Protein AF-A0A1F5B2Z4-F1 (afdb_monomer_lite)

Sequence (598 aa):
MKRGFLVRARKAISFLASFFTVRGLEESRAKKAAVLFIIPLLVFLFYLSFMKGVQASFGGDYARFMHFVRVRLENFDQVFWNVDPPLLFDNSDFEKGTLENWTPEGEAFLYQPVREENLKANERPFFINAQGLCFVGTYDKYGGVSQGDGPEGRLLSVPFIIEQGRIGFLLGGGRTDLEHGLGRQAATLEVEGRVVREDTGRNLERMNLRVWDVRPWVGREARIALIDGPSERPFFRHLNADWFHYYRENEIRMSLPAEEGGYDGQFYYFLAHDPFLTRVKDDPRRALLYLDHPAYRAGRIGFPLLVRLVSLGDADRFPAVMVWLVVLSHFAGAFFFLRIILFYKKSPLWAFLYVLVPGFHLSLFFGLPESLCLAFLLGGLSFYLRRRFLPAALLLAASILVREMGLVAVAAAAGYELFRRKDLKATLWVGSSVLPYALWKAFLTARLYGLYGLETFFHRGDVLTLPFAGFAELFRKVSAGTYQADLVPTAIFYPFLLVLAVIFAWILVVRTRNVLTLGLALYALAAVSLNYAKMWVHMDNGIRASYEVFLFLVLAFVSQEKPARPWLKFGLLGFYAAVLVFSVFVLYTGLFFRGVFF

Structure (mmCIF, N/CA/C/O backbone):
data_AF-A0A1F5B2Z4-F1
#
_entry.id   AF-A0A1F5B2Z4-F1
#
loop_
_atom_site.group_PDB
_atom_site.id
_atom_site.type_symbol
_atom_site.label_atom_id
_atom_site.label_alt_id
_atom_site.label_comp_id
_atom_site.label_asym_id
_atom_site.label_entity_id
_atom_site.label_seq_id
_atom_site.pdbx_PDB_ins_code
_atom_site.Cartn_x
_atom_site.Cartn_y
_atom_site.Cartn_z
_atom_site.occupancy
_atom_site.B_iso_or_equiv
_atom_site.auth_seq_id
_atom_site.auth_comp_id
_atom_site.auth_asym_id
_atom_site.auth_atom_id
_atom_site.pdbx_PDB_model_num
ATOM 1 N N . MET A 1 1 ? -49.374 27.709 11.252 1.00 54.38 1 MET A N 1
ATOM 2 C CA . MET A 1 1 ? -48.326 26.961 10.509 1.00 54.38 1 MET A CA 1
ATOM 3 C C . MET A 1 1 ? -46.993 26.792 11.262 1.00 54.38 1 MET A C 1
ATOM 5 O O . MET A 1 1 ? -46.568 25.654 11.416 1.00 54.38 1 MET A O 1
ATOM 9 N N . LYS A 1 2 ? -46.354 27.846 11.808 1.00 53.50 2 LYS A N 1
ATOM 10 C CA . LYS A 1 2 ? -45.025 27.753 12.475 1.00 53.50 2 LYS A CA 1
ATOM 11 C C . LYS A 1 2 ? -44.939 26.792 13.687 1.00 53.50 2 LYS A C 1
ATOM 13 O O . LYS A 1 2 ? -43.947 26.083 13.827 1.00 53.50 2 LYS A O 1
ATOM 18 N N . ARG A 1 3 ? -45.986 26.687 14.523 1.00 53.28 3 ARG A N 1
ATOM 19 C CA . ARG A 1 3 ? -46.027 25.755 15.680 1.00 53.28 3 ARG A CA 1
ATOM 20 C C . ARG A 1 3 ? -46.023 24.269 15.279 1.00 53.28 3 ARG A C 1
ATOM 22 O O . ARG A 1 3 ? -45.372 23.469 15.940 1.00 53.28 3 ARG A O 1
ATOM 29 N N . GLY A 1 4 ? -46.696 23.900 14.186 1.00 59.88 4 GLY A N 1
ATOM 30 C CA . GLY A 1 4 ? -46.757 22.509 13.708 1.00 59.88 4 GLY A CA 1
ATOM 31 C C . GLY A 1 4 ? -45.430 22.013 13.125 1.00 59.88 4 GLY A C 1
ATOM 32 O O . GLY A 1 4 ? -45.056 20.860 13.335 1.00 59.88 4 GLY A O 1
ATOM 33 N N . PHE A 1 5 ? -44.682 22.904 12.466 1.00 65.06 5 PHE A N 1
ATOM 34 C CA . PHE A 1 5 ? -43.340 22.618 11.953 1.00 65.06 5 PHE A CA 1
ATOM 35 C C . PHE A 1 5 ? -42.333 22.385 13.087 1.00 65.06 5 PHE A C 1
ATOM 37 O O . PHE A 1 5 ? -41.643 21.372 13.091 1.00 65.06 5 PHE A O 1
ATOM 44 N N . LEU A 1 6 ? -42.319 23.255 14.104 1.00 59.75 6 LEU A N 1
ATOM 45 C CA . LEU A 1 6 ? -41.459 23.109 15.286 1.00 59.75 6 LEU A CA 1
ATOM 46 C C . LEU A 1 6 ? -41.738 21.815 16.064 1.00 59.75 6 LEU A C 1
ATOM 48 O O . LEU A 1 6 ? -40.800 21.146 16.484 1.00 59.75 6 LEU A O 1
ATOM 52 N N . VAL A 1 7 ? -43.005 21.411 16.212 1.00 69.00 7 VAL A N 1
ATOM 53 C CA . VAL A 1 7 ? -43.370 20.143 16.873 1.00 69.00 7 VAL A CA 1
ATOM 54 C C . VAL A 1 7 ? -42.946 18.927 16.042 1.00 69.00 7 VAL A C 1
ATOM 56 O O . VAL A 1 7 ? -42.419 17.966 16.606 1.00 69.00 7 VAL A O 1
ATOM 59 N N . ARG A 1 8 ? -43.117 18.961 14.711 1.00 68.38 8 ARG A N 1
ATOM 60 C CA . ARG A 1 8 ? -42.633 17.897 13.811 1.00 68.38 8 ARG A CA 1
ATOM 61 C C . ARG A 1 8 ? -41.108 17.802 13.806 1.00 68.38 8 ARG A C 1
ATOM 63 O O . ARG A 1 8 ? -40.593 16.697 13.916 1.00 68.38 8 ARG A O 1
ATOM 70 N N . ALA A 1 9 ? -40.397 18.929 13.776 1.00 62.28 9 ALA A N 1
ATOM 71 C CA . ALA A 1 9 ? -38.939 18.974 13.868 1.00 62.28 9 ALA A CA 1
ATOM 72 C C . ALA A 1 9 ? -38.441 18.425 15.214 1.00 62.28 9 ALA A C 1
ATOM 74 O O . ALA A 1 9 ? -37.545 17.589 15.241 1.00 62.28 9 ALA A O 1
ATOM 75 N N . ARG A 1 10 ? -39.071 18.797 16.336 1.00 67.62 10 ARG A N 1
ATOM 76 C CA . ARG A 1 10 ? -38.712 18.273 17.666 1.00 67.62 10 ARG A CA 1
ATOM 77 C C . ARG A 1 10 ? -38.976 16.771 17.790 1.00 67.62 10 ARG A C 1
ATOM 79 O O . ARG A 1 10 ? -38.148 16.060 18.352 1.00 67.62 10 ARG A O 1
ATOM 86 N N . LYS A 1 11 ? -40.091 16.276 17.233 1.00 66.12 11 LYS A N 1
ATOM 87 C CA . LYS A 1 11 ? -40.384 14.834 17.149 1.00 66.12 11 LYS A CA 1
ATOM 88 C C . LYS A 1 11 ? -39.397 14.102 16.240 1.00 66.12 11 LYS A C 1
ATOM 90 O O . LYS A 1 11 ? -38.942 13.034 16.621 1.00 66.12 11 LYS A O 1
ATOM 95 N N . ALA A 1 12 ? -39.023 14.675 15.097 1.00 62.28 12 ALA A N 1
ATOM 96 C CA . ALA A 1 12 ? -38.026 14.102 14.195 1.00 62.28 12 ALA A CA 1
ATOM 97 C C . ALA A 1 12 ? -36.634 14.048 14.845 1.00 62.28 12 ALA A C 1
ATOM 99 O O . ALA A 1 12 ? -35.982 13.012 14.799 1.00 62.28 12 ALA A O 1
ATOM 100 N N . ILE A 1 13 ? -36.210 15.116 15.530 1.00 65.38 13 ILE A N 1
ATOM 101 C CA . ILE A 1 13 ? -34.945 15.169 16.277 1.00 65.38 13 ILE A CA 1
ATOM 102 C C . ILE A 1 13 ? -34.960 14.173 17.440 1.00 65.38 13 ILE A C 1
ATOM 104 O O . ILE A 1 13 ? -33.993 13.447 17.628 1.00 65.38 13 ILE A O 1
ATOM 108 N N . SER A 1 14 ? -36.056 14.091 18.198 1.00 64.50 14 SER A N 1
ATOM 109 C CA . SER A 1 14 ? -36.215 13.113 19.282 1.00 64.50 14 SER A CA 1
ATOM 110 C C . SER A 1 14 ? -36.215 11.673 18.760 1.00 64.50 14 SER A C 1
ATOM 112 O O . SER A 1 14 ? -35.559 10.811 19.343 1.00 64.50 14 SER A O 1
ATOM 114 N N . PHE A 1 15 ? -36.878 11.420 17.629 1.00 66.56 15 PHE A N 1
ATOM 115 C CA . PHE A 1 15 ? -36.876 10.126 16.958 1.00 66.56 15 PHE A CA 1
ATOM 116 C C . PHE A 1 15 ? -35.467 9.751 16.490 1.00 66.56 15 PHE A C 1
ATOM 118 O O . PHE A 1 15 ? -34.983 8.689 16.869 1.00 66.56 15 PHE A O 1
ATOM 125 N N . LEU A 1 16 ? -34.770 10.639 15.774 1.00 64.19 16 LEU A N 1
ATOM 126 C CA . LEU A 1 16 ? -33.384 10.442 15.333 1.00 64.19 16 LEU A CA 1
ATOM 127 C C . LEU A 1 16 ? -32.435 10.235 16.519 1.00 64.19 16 LEU A C 1
ATOM 129 O O . LEU A 1 16 ? -31.642 9.297 16.517 1.00 64.19 16 LEU A O 1
ATOM 133 N N . ALA A 1 17 ? -32.562 11.045 17.571 1.00 64.88 17 ALA A N 1
ATOM 134 C CA . ALA A 1 17 ? -31.773 10.900 18.787 1.00 64.88 17 ALA A CA 1
ATOM 135 C C . ALA A 1 17 ? -32.011 9.536 19.447 1.00 64.88 17 ALA A C 1
ATOM 137 O O . ALA A 1 17 ? -31.046 8.880 19.825 1.00 64.88 17 ALA A O 1
ATOM 138 N N . SER A 1 18 ? -33.267 9.073 19.522 1.00 67.25 18 SER A N 1
ATOM 139 C CA . SER A 1 18 ? -33.621 7.749 20.052 1.00 67.25 18 SER A CA 1
ATOM 140 C C . SER A 1 18 ? -33.123 6.597 19.166 1.00 67.25 18 SER A C 1
ATOM 142 O O . SER A 1 18 ? -32.722 5.552 19.684 1.00 67.25 18 SER A O 1
ATOM 144 N N . PHE A 1 19 ? -33.088 6.803 17.844 1.00 69.31 19 PHE A N 1
ATOM 145 C CA . PHE A 1 19 ? -32.715 5.811 16.832 1.00 69.31 19 PHE A CA 1
ATOM 146 C C . PHE A 1 19 ? -31.238 5.410 16.919 1.00 69.31 19 PHE A C 1
ATOM 148 O O . PHE A 1 19 ? -30.896 4.252 16.692 1.00 69.31 19 PHE A O 1
ATOM 155 N N . PHE A 1 20 ? -30.375 6.344 17.325 1.00 75.62 20 PHE A N 1
ATOM 156 C CA . PHE A 1 20 ? -28.945 6.110 17.536 1.00 75.62 20 PHE A CA 1
ATOM 157 C C . PHE A 1 20 ? -28.581 5.835 19.006 1.00 75.62 20 PHE A C 1
ATOM 159 O O . PHE A 1 20 ? -27.402 5.853 19.359 1.00 75.62 20 PHE A O 1
ATOM 166 N N . THR A 1 21 ? -29.550 5.562 19.888 1.00 79.25 21 THR A N 1
ATOM 167 C CA . THR A 1 21 ? -29.232 5.144 21.265 1.00 79.25 21 THR A CA 1
ATOM 168 C C . THR A 1 21 ? -28.910 3.658 21.346 1.00 79.25 21 THR A C 1
ATOM 170 O O . THR A 1 21 ? -29.534 2.829 20.690 1.00 79.25 21 THR A O 1
ATOM 173 N N . VAL A 1 22 ? -27.972 3.302 22.226 1.00 74.31 22 VAL A N 1
ATOM 174 C CA . VAL A 1 22 ? -27.617 1.898 22.504 1.00 74.31 22 VAL A CA 1
ATOM 175 C C . VAL A 1 22 ? -28.848 1.098 22.931 1.00 74.31 22 VAL A C 1
ATOM 177 O O . VAL A 1 22 ? -29.090 0.019 22.400 1.00 74.31 22 VAL A O 1
ATOM 180 N N . ARG A 1 23 ? -29.664 1.670 23.825 1.00 74.56 23 ARG A N 1
ATOM 181 C CA . ARG A 1 23 ? -30.900 1.057 24.321 1.00 74.56 23 ARG A CA 1
ATOM 182 C C . ARG A 1 23 ? -31.889 0.763 23.187 1.00 74.56 23 ARG A C 1
ATOM 184 O O . ARG A 1 23 ? -32.348 -0.365 23.057 1.00 74.56 23 ARG A O 1
ATOM 191 N N . GLY A 1 24 ? -32.125 1.732 22.298 1.00 73.94 24 GLY A N 1
ATOM 192 C CA . GLY A 1 24 ? -33.013 1.544 21.148 1.00 73.94 24 GLY A CA 1
ATOM 193 C C . GLY A 1 24 ? -32.533 0.485 20.145 1.00 73.94 24 GLY A C 1
ATOM 194 O O . GLY A 1 24 ? -33.359 -0.105 19.448 1.00 73.94 24 GLY A O 1
ATOM 195 N N . LEU A 1 25 ? -31.222 0.221 20.072 1.00 82.06 25 LEU A N 1
ATOM 196 C CA . LEU A 1 25 ? -30.636 -0.806 19.200 1.00 82.06 25 LEU A CA 1
ATOM 197 C C . LEU A 1 25 ? -30.666 -2.213 19.806 1.00 82.06 25 LEU A C 1
ATOM 199 O O . LEU A 1 25 ? -30.692 -3.190 19.058 1.00 82.06 25 LEU A O 1
ATOM 203 N N . GLU A 1 26 ? -30.646 -2.337 21.133 1.00 80.94 26 GLU A N 1
ATOM 204 C CA . GLU A 1 26 ? -30.825 -3.627 21.813 1.00 80.94 26 GLU A CA 1
ATOM 205 C C . GLU A 1 26 ? -32.279 -4.108 21.723 1.00 80.94 26 GLU A C 1
ATOM 207 O O . GLU A 1 26 ? -32.521 -5.296 21.523 1.00 80.94 26 GLU A O 1
ATOM 212 N N . GLU A 1 27 ? -33.235 -3.179 21.769 1.00 84.12 27 GLU A N 1
ATOM 213 C CA . GLU A 1 27 ? -34.674 -3.466 21.727 1.00 84.12 27 GLU A CA 1
ATOM 214 C C . GLU A 1 27 ? -35.191 -3.840 20.319 1.00 84.12 27 GLU A C 1
ATOM 216 O O . GLU A 1 27 ? -36.276 -4.403 20.190 1.00 84.12 27 GLU A O 1
ATOM 221 N N . SER A 1 28 ? -34.445 -3.561 19.238 1.00 87.44 28 SER A N 1
ATOM 222 C CA . SER A 1 28 ? -34.902 -3.835 17.865 1.00 87.44 28 SER A CA 1
ATOM 223 C C . SER A 1 28 ? -33.791 -4.302 16.923 1.00 87.44 28 SER A C 1
ATOM 225 O O . SER A 1 28 ? -32.909 -3.537 16.520 1.00 87.44 28 SER A O 1
ATOM 227 N N . ARG A 1 29 ? -33.907 -5.556 16.458 1.00 87.56 29 ARG A N 1
ATOM 228 C CA . ARG A 1 29 ? -33.031 -6.118 15.412 1.00 87.56 29 ARG A CA 1
ATOM 229 C C . ARG A 1 29 ? -33.104 -5.326 14.106 1.00 87.56 29 ARG A C 1
ATOM 231 O O . ARG A 1 29 ? -32.068 -5.115 13.482 1.00 87.56 29 ARG A O 1
ATOM 238 N N . ALA A 1 30 ? -34.293 -4.851 13.729 1.00 88.25 30 ALA A N 1
ATOM 239 C CA . ALA A 1 30 ? -34.491 -4.044 12.527 1.00 88.25 30 ALA A CA 1
ATOM 240 C C . ALA A 1 30 ? -33.762 -2.694 12.623 1.00 88.25 30 ALA A C 1
ATOM 242 O O . ALA A 1 30 ? -33.027 -2.338 11.706 1.00 88.25 30 ALA A O 1
ATOM 243 N N . LYS A 1 31 ? -33.868 -1.984 13.761 1.00 88.00 31 LYS A N 1
ATOM 244 C CA . LYS A 1 31 ? -33.110 -0.736 13.982 1.00 88.00 31 LYS A CA 1
ATOM 245 C C . LYS A 1 31 ? -31.606 -0.983 13.938 1.00 88.00 31 LYS A C 1
ATOM 247 O O . LYS A 1 31 ? -30.876 -0.227 13.305 1.00 88.00 31 LYS A O 1
ATOM 252 N N . LYS A 1 32 ? -31.136 -2.067 14.561 1.00 89.62 32 LYS A N 1
ATOM 253 C CA . LYS A 1 32 ? -29.718 -2.443 14.535 1.00 89.62 32 LYS A CA 1
ATOM 254 C C . LYS A 1 32 ? -29.215 -2.734 13.122 1.00 89.62 32 LYS A C 1
ATOM 256 O O . LYS A 1 32 ? -28.136 -2.266 12.773 1.00 89.62 32 LYS A O 1
ATOM 261 N N . ALA A 1 33 ? -29.983 -3.470 12.319 1.00 91.38 33 ALA A N 1
ATOM 262 C CA . ALA A 1 33 ? -29.657 -3.733 10.918 1.00 91.38 33 ALA A CA 1
ATOM 263 C C . ALA A 1 33 ? -29.643 -2.438 10.091 1.00 91.38 33 ALA A C 1
ATOM 265 O O . ALA A 1 33 ? -28.687 -2.195 9.360 1.00 91.38 33 ALA A O 1
ATOM 266 N N . ALA A 1 34 ? -30.640 -1.567 10.280 1.00 92.00 34 ALA A N 1
ATOM 267 C CA . ALA A 1 34 ? -30.701 -0.269 9.619 1.00 92.00 34 ALA A CA 1
ATOM 268 C C . ALA A 1 34 ? -29.487 0.606 9.967 1.00 92.00 34 ALA A C 1
ATOM 270 O O . ALA A 1 34 ? -28.846 1.137 9.070 1.00 92.00 34 ALA A O 1
ATOM 271 N N . VAL A 1 35 ? -29.103 0.709 11.244 1.00 92.94 35 VAL A N 1
ATOM 272 C CA . VAL A 1 35 ? -27.914 1.475 11.663 1.00 92.94 35 VAL A CA 1
ATOM 273 C C . VAL A 1 35 ? -26.620 0.872 11.115 1.00 92.94 35 VAL A C 1
ATOM 275 O O . VAL A 1 35 ? -25.752 1.619 10.662 1.00 92.94 35 VAL A O 1
ATOM 278 N N . LEU A 1 36 ? -26.502 -0.461 11.105 1.00 94.88 36 LEU A N 1
ATOM 279 C CA . LEU A 1 36 ? -25.365 -1.164 10.508 1.00 94.88 36 LEU A CA 1
ATOM 280 C C . LEU A 1 36 ? -25.246 -0.949 8.995 1.00 94.88 36 LEU A C 1
ATOM 282 O O . LEU A 1 36 ? -24.161 -1.144 8.471 1.00 94.88 36 LEU A O 1
ATOM 286 N N . PHE A 1 37 ? -26.308 -0.539 8.302 1.00 95.56 37 PHE A N 1
ATOM 287 C CA . PHE A 1 37 ? -26.264 -0.224 6.875 1.00 95.56 37 PHE A CA 1
ATOM 288 C C . PHE A 1 37 ? -26.126 1.282 6.605 1.00 95.56 37 PHE A C 1
ATOM 290 O O . PHE A 1 37 ? -25.253 1.697 5.848 1.00 95.56 37 PHE A O 1
ATOM 297 N N . ILE A 1 38 ? -26.947 2.110 7.259 1.00 95.62 38 ILE A N 1
ATOM 298 C CA . ILE A 1 38 ? -27.042 3.556 7.009 1.00 95.62 38 ILE A CA 1
ATOM 299 C C . ILE A 1 38 ? -25.726 4.266 7.325 1.00 95.62 38 ILE A C 1
ATOM 301 O O . ILE A 1 38 ? -25.274 5.074 6.523 1.00 95.62 38 ILE A O 1
ATOM 305 N N . ILE A 1 39 ? -25.093 3.988 8.470 1.00 95.69 39 ILE A N 1
ATOM 306 C CA . ILE A 1 39 ? -23.851 4.688 8.831 1.00 95.69 39 ILE A CA 1
ATOM 307 C C . ILE A 1 39 ? -22.720 4.352 7.845 1.00 95.69 39 ILE A C 1
ATOM 309 O O . ILE A 1 39 ? -22.127 5.290 7.312 1.00 95.69 39 ILE A O 1
ATOM 313 N N . PRO A 1 40 ? -22.429 3.072 7.537 1.00 97.88 40 PRO A N 1
ATOM 314 C CA . PRO A 1 40 ? -21.442 2.747 6.510 1.00 97.88 40 PRO A CA 1
ATOM 315 C C . PRO A 1 40 ? -21.786 3.300 5.129 1.00 97.88 40 PRO A C 1
ATOM 317 O O . PRO A 1 40 ? -20.881 3.732 4.422 1.00 97.88 40 PRO A O 1
ATOM 320 N N . LEU A 1 41 ? -23.072 3.356 4.761 1.00 97.62 41 LEU A N 1
ATOM 321 C CA . LEU A 1 41 ? -23.511 3.986 3.517 1.00 97.62 41 LEU A CA 1
ATOM 322 C C . LEU A 1 41 ? -23.187 5.486 3.497 1.00 97.62 41 LEU A C 1
ATOM 324 O O . LEU A 1 41 ? -22.680 5.976 2.498 1.00 97.62 41 LEU A O 1
ATOM 328 N N . LEU A 1 42 ? -23.422 6.216 4.591 1.00 97.44 42 LEU A N 1
ATOM 329 C CA . LEU A 1 42 ? -23.074 7.639 4.682 1.00 97.44 42 LEU A CA 1
ATOM 330 C C . LEU A 1 42 ? -21.560 7.867 4.583 1.00 97.44 42 LEU A C 1
ATOM 332 O O . LEU A 1 42 ? -21.128 8.784 3.890 1.00 97.44 42 LEU A O 1
ATOM 336 N N . VAL A 1 43 ? -20.755 7.015 5.226 1.00 96.38 43 VAL A N 1
ATOM 337 C CA . VAL A 1 43 ? -19.287 7.054 5.102 1.00 96.38 43 VAL A CA 1
ATOM 338 C C . VAL A 1 43 ? -18.850 6.769 3.663 1.00 96.38 43 VAL A C 1
ATOM 340 O O . VAL A 1 43 ? -18.016 7.485 3.115 1.00 96.38 43 VAL A O 1
ATOM 343 N N . PHE A 1 44 ? -19.440 5.758 3.027 1.00 96.31 44 PHE A N 1
ATOM 344 C CA . PHE A 1 44 ? -19.195 5.444 1.623 1.00 96.31 44 PHE A CA 1
ATOM 345 C C . PHE A 1 44 ? -19.549 6.614 0.707 1.00 96.31 44 PHE A C 1
ATOM 347 O O . PHE A 1 44 ? -18.741 6.977 -0.136 1.00 96.31 44 PHE A O 1
ATOM 354 N N . LEU A 1 45 ? -20.716 7.239 0.886 1.00 96.44 45 LEU A N 1
ATOM 355 C CA . LEU A 1 45 ? -21.140 8.382 0.077 1.00 96.44 45 LEU A CA 1
ATOM 356 C C . LEU A 1 45 ? -20.214 9.591 0.260 1.00 96.44 45 LEU A C 1
ATOM 358 O O . LEU A 1 45 ? -19.925 10.276 -0.717 1.00 96.44 45 LEU A O 1
ATOM 362 N N . PHE A 1 46 ? -19.707 9.822 1.475 1.00 94.00 46 PHE A N 1
ATOM 363 C CA . PHE A 1 46 ? -18.698 10.850 1.736 1.00 94.00 46 PHE A CA 1
ATOM 364 C C . PHE A 1 46 ? -17.421 10.603 0.918 1.00 94.00 46 PHE A C 1
ATOM 366 O O . PHE A 1 46 ? -16.990 11.479 0.167 1.00 94.00 46 PHE A O 1
ATOM 373 N N . TYR A 1 47 ? -16.857 9.395 0.987 1.00 93.25 47 TYR A N 1
ATOM 374 C CA . TYR A 1 47 ? -15.640 9.063 0.243 1.00 93.25 47 TYR A CA 1
ATOM 375 C C . TYR A 1 47 ? -15.862 8.920 -1.264 1.00 93.25 47 TYR A C 1
ATOM 377 O O . TYR A 1 47 ? -14.978 9.273 -2.035 1.00 93.25 47 TYR A O 1
ATOM 385 N N . LEU A 1 48 ? -17.046 8.492 -1.703 1.00 92.62 48 LEU A N 1
ATOM 386 C CA . LEU A 1 48 ? -17.434 8.501 -3.111 1.00 92.62 48 LEU A CA 1
ATOM 387 C C . LEU A 1 48 ? -17.525 9.934 -3.645 1.00 92.62 48 LEU A C 1
ATOM 389 O O . LEU A 1 48 ? -17.086 10.196 -4.760 1.00 92.62 48 LEU A O 1
ATOM 393 N N . SER A 1 49 ? -18.072 10.869 -2.863 1.00 90.12 49 SER A N 1
ATOM 394 C CA . SER A 1 49 ? -18.109 12.285 -3.236 1.00 90.12 49 SER A CA 1
ATOM 395 C C . SER A 1 49 ? -16.703 12.870 -3.339 1.00 90.12 49 SER A C 1
ATOM 397 O O . SER A 1 49 ? -16.414 13.570 -4.305 1.00 90.12 49 SER A O 1
ATOM 399 N N . PHE A 1 50 ? -15.827 12.557 -2.378 1.00 85.88 50 PHE A N 1
ATOM 400 C CA . PHE A 1 50 ? -14.419 12.951 -2.433 1.00 85.88 50 PHE A CA 1
ATOM 401 C C . PHE A 1 50 ? -13.749 12.386 -3.689 1.00 85.88 50 PHE A C 1
ATOM 403 O O . PHE A 1 50 ? -13.202 13.139 -4.483 1.00 85.88 50 PHE A O 1
ATOM 410 N N . MET A 1 51 ? -13.888 11.078 -3.918 1.00 84.75 51 MET A N 1
ATOM 411 C CA . MET A 1 51 ? -13.333 10.370 -5.069 1.00 84.75 51 MET A CA 1
ATOM 412 C C . MET A 1 51 ? -13.809 10.948 -6.408 1.00 84.75 51 MET A C 1
ATOM 414 O O . MET A 1 51 ? -13.003 11.126 -7.314 1.00 84.75 51 MET A O 1
ATOM 418 N N . LYS A 1 52 ? -15.097 11.291 -6.536 1.00 84.38 52 LYS A N 1
ATOM 419 C CA . LYS A 1 52 ? -15.625 11.977 -7.726 1.00 84.38 52 LYS A CA 1
ATOM 420 C C . LYS A 1 52 ? -14.971 13.340 -7.938 1.00 84.38 52 LYS A C 1
ATOM 422 O O . LYS A 1 52 ? -14.660 13.679 -9.073 1.00 84.38 52 LYS A O 1
ATOM 427 N N . GLY A 1 53 ? -14.763 14.097 -6.859 1.00 81.19 53 GLY A N 1
ATOM 428 C CA . GLY A 1 53 ? -14.033 15.362 -6.901 1.00 81.19 53 GLY A CA 1
ATOM 429 C C . GLY A 1 53 ? -12.605 15.168 -7.399 1.00 81.19 53 GLY A C 1
ATOM 430 O O . GLY A 1 53 ? -12.194 15.855 -8.327 1.00 81.19 53 GLY A O 1
ATOM 431 N N . VAL A 1 54 ? -11.889 14.175 -6.860 1.00 76.12 54 VAL A N 1
ATOM 432 C CA . VAL A 1 54 ? -10.531 13.861 -7.317 1.00 76.12 54 VAL A CA 1
ATOM 433 C C . VAL A 1 54 ? -10.533 13.448 -8.791 1.00 76.12 54 VAL A C 1
ATOM 435 O O . VAL A 1 54 ? -9.799 14.025 -9.578 1.00 76.12 54 VAL A O 1
ATOM 438 N N . GLN A 1 55 ? -11.392 12.513 -9.203 1.00 73.88 55 GLN A N 1
ATOM 439 C CA . GLN A 1 55 ? -11.472 12.057 -10.596 1.00 73.88 55 GLN A CA 1
ATOM 440 C C . GLN A 1 55 ? -11.803 13.201 -11.573 1.00 73.88 55 GLN A C 1
ATOM 442 O O . GLN A 1 55 ? -11.261 13.241 -12.678 1.00 73.88 55 GLN A O 1
ATOM 447 N N . ALA A 1 56 ? -12.660 14.148 -11.176 1.00 75.75 56 ALA A N 1
ATOM 448 C CA . ALA A 1 56 ? -12.963 15.336 -11.971 1.00 75.75 56 ALA A CA 1
ATOM 449 C C . ALA A 1 56 ? -11.722 16.221 -12.186 1.00 75.75 56 ALA A C 1
ATOM 451 O O . ALA A 1 56 ? -11.511 16.686 -13.305 1.00 75.75 56 ALA A O 1
ATOM 452 N N . SER A 1 57 ? -10.853 16.365 -11.177 1.00 66.44 57 SER A N 1
ATOM 453 C CA . SER A 1 57 ? -9.560 17.061 -11.306 1.00 66.44 57 SER A CA 1
ATOM 454 C C . SER A 1 57 ? -8.611 16.409 -12.321 1.00 66.44 57 SER A C 1
ATOM 456 O O . SER A 1 57 ? -7.697 17.063 -12.813 1.00 66.44 57 SER A O 1
ATOM 458 N N . PHE A 1 58 ? -8.844 15.141 -12.676 1.00 63.34 58 PHE A N 1
ATOM 459 C CA . PHE A 1 58 ? -8.107 14.404 -13.710 1.00 63.34 58 PHE A CA 1
ATOM 460 C C . PHE A 1 58 ? -8.874 14.280 -15.038 1.00 63.34 58 PHE A C 1
ATOM 462 O O . PHE A 1 58 ? -8.521 13.463 -15.889 1.00 63.34 58 PHE A O 1
ATOM 469 N N . GLY A 1 59 ? -9.930 15.076 -15.242 1.00 66.81 59 GLY A N 1
ATOM 470 C CA . GLY A 1 59 ? -10.727 15.062 -16.473 1.00 66.81 59 GLY A CA 1
ATOM 471 C C . GLY A 1 59 ? -11.598 13.814 -16.644 1.00 66.81 59 GLY A C 1
ATOM 472 O O . GLY A 1 59 ? -11.989 13.495 -17.762 1.00 66.81 59 GLY A O 1
ATOM 473 N N . GLY A 1 60 ? -11.893 13.084 -15.563 1.00 60.91 60 GLY A N 1
ATOM 474 C CA . GLY A 1 60 ? -12.716 11.872 -15.614 1.00 60.91 60 GLY A CA 1
ATOM 475 C C . GLY A 1 60 ? -11.954 10.591 -15.972 1.00 60.91 60 GLY A C 1
ATOM 476 O O . GLY A 1 60 ? -12.527 9.506 -15.867 1.00 60.91 60 GLY A O 1
ATOM 477 N N . ASP A 1 61 ? -10.677 10.691 -16.340 1.00 63.69 61 ASP A N 1
ATOM 478 C CA . ASP A 1 61 ? -9.850 9.569 -16.786 1.00 63.69 61 ASP A CA 1
ATOM 479 C C . ASP A 1 61 ? -9.251 8.804 -15.590 1.00 63.69 61 ASP A C 1
ATOM 481 O O . ASP A 1 61 ? -8.398 9.315 -14.857 1.00 63.69 61 ASP A O 1
ATOM 485 N N . TYR A 1 62 ? -9.691 7.554 -15.391 1.00 62.38 62 TYR A N 1
ATOM 486 C CA . TYR A 1 62 ? -9.205 6.671 -14.322 1.00 62.38 62 TYR A CA 1
ATOM 487 C C . TYR A 1 62 ? -7.697 6.409 -14.403 1.00 62.38 62 TYR A C 1
ATOM 489 O O . TYR A 1 62 ? -7.046 6.250 -13.368 1.00 62.38 62 TYR A O 1
ATOM 497 N N . ALA A 1 63 ? -7.141 6.386 -15.613 1.00 58.19 63 ALA A N 1
ATOM 498 C CA . ALA A 1 63 ? -5.717 6.217 -15.830 1.00 58.19 63 ALA A CA 1
ATOM 499 C C . ALA A 1 63 ? -4.934 7.517 -15.631 1.00 58.19 63 ALA A C 1
ATOM 501 O O . ALA A 1 63 ? -3.743 7.468 -15.412 1.00 58.19 63 ALA A O 1
ATOM 502 N N . ARG A 1 64 ? -5.539 8.702 -15.627 1.00 57.84 64 ARG A N 1
ATOM 503 C CA . ARG A 1 64 ? -4.831 9.896 -15.117 1.00 57.84 64 ARG A CA 1
ATOM 504 C C . ARG A 1 64 ? -4.915 9.982 -13.600 1.00 57.84 64 ARG A C 1
ATOM 506 O O . ARG A 1 64 ? -3.954 10.353 -12.935 1.00 57.84 64 ARG A O 1
ATOM 513 N N . PHE A 1 65 ? -6.065 9.590 -13.059 1.00 60.06 65 PHE A N 1
ATOM 514 C CA . PHE A 1 65 ? -6.373 9.650 -11.636 1.00 60.06 65 PHE A CA 1
ATOM 515 C C . PHE A 1 65 ? -5.434 8.813 -10.759 1.00 60.06 65 PHE A C 1
ATOM 517 O O . PHE A 1 65 ? -4.999 9.280 -9.714 1.00 60.06 65 PHE A O 1
ATOM 524 N N . MET A 1 66 ? -5.068 7.603 -11.180 1.00 61.28 66 MET A N 1
ATOM 525 C CA . MET A 1 66 ? -4.132 6.761 -10.418 1.00 61.28 66 MET A CA 1
ATOM 526 C C . MET A 1 66 ? -2.686 7.303 -10.434 1.00 61.28 66 MET A C 1
ATOM 528 O O . MET A 1 66 ? -1.760 6.569 -10.089 1.00 61.28 66 MET A O 1
ATOM 532 N N . HIS A 1 67 ? -2.483 8.564 -10.848 1.00 51.47 67 HIS A N 1
ATOM 533 C CA . HIS A 1 67 ? -1.180 9.190 -11.039 1.00 51.47 67 HIS A CA 1
ATOM 534 C C . HIS A 1 67 ? -0.236 8.319 -11.861 1.00 51.47 67 HIS A C 1
ATOM 536 O O . HIS A 1 67 ? 0.973 8.297 -11.629 1.00 51.47 67 HIS A O 1
ATOM 542 N N . PHE A 1 68 ? -0.766 7.664 -12.895 1.00 50.03 68 PHE A N 1
ATOM 543 C CA . PHE A 1 68 ? 0.066 7.510 -14.072 1.00 50.03 68 PHE A CA 1
ATOM 544 C C . PHE A 1 68 ? 0.333 8.967 -14.487 1.00 50.03 68 PHE A C 1
ATOM 546 O O . PHE A 1 68 ? -0.609 9.696 -14.787 1.00 50.03 68 PHE A O 1
ATOM 553 N N . VAL A 1 69 ? 1.556 9.455 -14.244 1.00 37.69 69 VAL A N 1
ATOM 554 C CA . VAL A 1 69 ? 1.989 10.868 -14.332 1.00 37.69 69 VAL A CA 1
ATOM 555 C C . VAL A 1 69 ? 1.505 11.514 -15.645 1.00 37.69 69 VAL A C 1
ATOM 557 O O . VAL A 1 69 ? 1.053 10.811 -16.532 1.00 37.69 69 VAL A O 1
ATOM 560 N N . ARG A 1 70 ? 1.642 12.841 -15.824 1.00 32.50 70 ARG A N 1
ATOM 561 C CA . ARG A 1 70 ? 1.440 13.642 -17.070 1.00 32.50 70 ARG A CA 1
ATOM 562 C C . ARG A 1 70 ? 1.885 13.015 -18.411 1.00 32.50 70 ARG A C 1
ATOM 564 O O . ARG A 1 70 ? 1.689 13.614 -19.463 1.00 32.50 70 ARG A O 1
ATOM 571 N N . VAL A 1 71 ? 2.495 11.847 -18.390 1.00 34.19 71 VAL A N 1
ATOM 572 C CA . VAL A 1 71 ? 2.516 10.891 -19.478 1.00 34.19 71 VAL A CA 1
ATOM 573 C C . VAL A 1 71 ? 1.078 10.490 -19.825 1.00 34.19 71 VAL A C 1
ATOM 575 O O . VAL A 1 71 ? 0.435 9.647 -19.201 1.00 34.19 71 VAL A O 1
ATOM 578 N N . ARG A 1 72 ? 0.547 11.132 -20.863 1.00 31.56 72 ARG A N 1
ATOM 579 C CA . ARG A 1 72 ? -0.530 10.544 -21.653 1.00 31.56 72 ARG A CA 1
ATOM 580 C C . ARG A 1 72 ? -0.223 9.054 -21.851 1.00 31.56 72 ARG A C 1
ATOM 582 O O . ARG A 1 72 ? 0.895 8.725 -22.238 1.00 31.56 72 ARG A O 1
ATOM 589 N N . LEU A 1 73 ? -1.235 8.201 -21.693 1.00 36.91 73 LEU A N 1
ATOM 590 C CA . LEU A 1 73 ? -1.233 6.799 -22.139 1.00 36.91 73 LEU A CA 1
ATOM 591 C C . LEU A 1 73 ? -0.689 6.583 -23.566 1.00 36.91 73 LEU A C 1
ATOM 593 O O . LEU A 1 73 ? -0.387 5.458 -23.936 1.00 36.91 73 LEU A O 1
ATOM 597 N N . GLU A 1 74 ? -0.562 7.662 -24.339 1.00 32.25 74 GLU A N 1
ATOM 598 C CA . GLU A 1 74 ? -0.025 7.733 -25.694 1.00 32.25 74 GLU A CA 1
ATOM 599 C C . GLU A 1 74 ? 1.517 7.633 -25.790 1.00 32.25 74 GLU A C 1
ATOM 601 O O . GLU A 1 74 ? 1.990 7.348 -26.878 1.00 32.25 74 GLU A O 1
ATOM 606 N N . ASN A 1 75 ? 2.300 7.835 -24.712 1.00 32.12 75 ASN A N 1
ATOM 607 C CA . ASN A 1 75 ? 3.784 7.908 -24.771 1.00 32.12 75 ASN A CA 1
ATOM 608 C C . ASN A 1 75 ? 4.513 6.908 -23.846 1.00 32.12 75 ASN A C 1
ATOM 610 O O . ASN A 1 75 ? 5.634 7.154 -23.395 1.00 32.12 75 ASN A O 1
ATOM 614 N N . PHE A 1 76 ? 3.861 5.813 -23.477 1.00 41.22 76 PHE A N 1
ATOM 615 C CA . PHE A 1 76 ? 4.540 4.710 -22.797 1.00 41.22 76 PHE A CA 1
ATOM 616 C C . PHE A 1 76 ? 5.238 3.900 -23.858 1.00 41.22 76 PHE A C 1
ATOM 618 O O . PHE A 1 76 ? 4.573 3.590 -24.810 1.00 41.22 76 PHE A O 1
ATOM 625 N N . ASP A 1 77 ? 6.515 3.566 -23.724 1.00 44.31 77 ASP A N 1
ATOM 626 C CA . ASP A 1 77 ? 7.321 3.095 -24.858 1.00 44.31 77 ASP A CA 1
ATOM 627 C C . ASP A 1 77 ? 8.322 2.009 -24.394 1.00 44.31 77 ASP A C 1
ATOM 629 O O . ASP A 1 77 ? 9.482 1.972 -24.799 1.00 44.31 77 ASP A O 1
ATOM 633 N N . GLN A 1 78 ? 7.900 1.130 -23.472 1.00 42.41 78 GLN A N 1
ATOM 634 C CA . GLN A 1 78 ? 8.631 -0.108 -23.159 1.00 42.41 78 GLN A CA 1
ATOM 635 C C . GLN A 1 78 ? 7.990 -1.292 -23.859 1.00 42.41 78 GLN A C 1
ATOM 637 O O . GLN A 1 78 ? 6.879 -1.682 -23.521 1.00 42.41 78 GLN A O 1
ATOM 642 N N . VAL A 1 79 ? 8.705 -1.909 -24.783 1.00 46.22 79 VAL A N 1
ATOM 643 C CA . VAL A 1 79 ? 8.241 -3.087 -25.505 1.00 46.22 79 VAL A CA 1
ATOM 644 C C . VAL A 1 79 ? 8.213 -4.296 -24.556 1.00 46.22 79 VAL A C 1
ATOM 646 O O . VAL A 1 79 ? 9.238 -4.919 -24.315 1.00 46.22 79 VAL A O 1
ATOM 649 N N . PHE A 1 80 ? 7.051 -4.645 -23.988 1.00 42.69 80 PHE A N 1
ATOM 650 C CA . PHE A 1 80 ? 6.881 -5.930 -23.299 1.00 42.69 80 PHE A CA 1
ATOM 651 C C . PHE A 1 80 ? 6.200 -6.938 -24.208 1.00 42.69 80 PHE A C 1
ATOM 653 O O . PHE A 1 80 ? 5.025 -6.803 -24.563 1.00 42.69 80 PHE A O 1
ATOM 660 N N . TRP A 1 81 ? 6.960 -7.972 -24.552 1.00 46.53 81 TRP A N 1
ATOM 661 C CA . TRP A 1 81 ? 6.583 -8.947 -25.554 1.00 46.53 81 TRP A CA 1
ATOM 662 C C . TRP A 1 81 ? 5.503 -9.931 -25.120 1.00 46.53 81 TRP A C 1
ATOM 664 O O . TRP A 1 81 ? 5.591 -10.573 -24.073 1.00 46.53 81 TRP A O 1
ATOM 674 N N . ASN A 1 82 ? 4.516 -10.087 -26.005 1.00 39.69 82 ASN A N 1
ATOM 675 C CA . ASN A 1 82 ? 3.727 -11.309 -26.163 1.00 39.69 82 ASN A CA 1
ATOM 676 C C . ASN A 1 82 ? 4.104 -12.066 -27.466 1.00 39.69 82 ASN A C 1
ATOM 678 O O . ASN A 1 82 ? 3.560 -13.145 -27.686 1.00 39.69 82 ASN A O 1
ATOM 682 N N . VAL A 1 83 ? 4.982 -11.514 -28.327 1.00 47.44 83 VAL A N 1
ATOM 683 C CA . VAL A 1 83 ? 5.355 -12.039 -29.664 1.00 47.44 83 VAL A CA 1
ATOM 684 C C . VAL A 1 83 ? 6.765 -11.553 -30.042 1.00 47.44 83 VAL A C 1
ATOM 686 O O . VAL A 1 83 ? 7.010 -10.374 -29.869 1.00 47.44 83 VAL A O 1
ATOM 689 N N . ASP A 1 84 ? 7.662 -12.378 -30.591 1.00 59.88 84 ASP A N 1
ATOM 690 C CA . ASP A 1 84 ? 8.943 -11.896 -31.148 1.00 59.88 84 ASP A CA 1
ATOM 691 C C . ASP A 1 84 ? 8.703 -11.261 -32.535 1.00 59.88 84 ASP A C 1
ATOM 693 O O . ASP A 1 84 ? 8.295 -11.961 -33.470 1.00 59.88 84 ASP A O 1
ATOM 697 N N . PRO A 1 85 ? 8.877 -9.941 -32.710 1.00 74.06 85 PRO A N 1
ATOM 698 C CA . PRO A 1 85 ? 8.611 -9.273 -33.975 1.00 74.06 85 PRO A CA 1
ATOM 699 C C . PRO A 1 85 ? 9.731 -9.605 -34.978 1.00 74.06 85 PRO A C 1
ATOM 701 O O . PRO A 1 85 ? 10.870 -9.889 -34.592 1.00 74.06 85 PRO A O 1
ATOM 704 N N . PRO A 1 86 ? 9.472 -9.494 -36.286 1.00 86.56 86 PRO A N 1
ATOM 705 C CA . PRO A 1 86 ? 10.522 -9.696 -37.271 1.00 86.56 86 PRO A CA 1
ATOM 706 C C . PRO A 1 86 ? 11.625 -8.632 -37.141 1.00 86.56 86 PRO A C 1
ATOM 708 O O . PRO A 1 86 ? 11.340 -7.433 -37.043 1.00 86.56 86 PRO A O 1
ATOM 711 N N . LEU A 1 87 ? 12.878 -9.086 -37.143 1.00 90.94 87 LEU A N 1
ATOM 712 C CA . LEU A 1 87 ? 14.065 -8.240 -37.275 1.00 90.94 87 LEU A CA 1
ATOM 713 C C . LEU A 1 87 ? 14.057 -7.500 -38.621 1.00 90.94 87 LEU A C 1
ATOM 715 O O . LEU A 1 87 ? 13.436 -7.955 -39.582 1.00 90.94 87 LEU A O 1
ATOM 719 N N . LEU A 1 88 ? 14.771 -6.376 -38.702 1.00 95.81 88 LEU A N 1
ATOM 720 C CA . LEU A 1 88 ? 14.975 -5.677 -39.980 1.00 95.81 88 LEU A CA 1
ATOM 721 C C . LEU A 1 88 ? 15.948 -6.442 -40.883 1.00 95.81 88 LEU A C 1
ATOM 723 O O . LEU A 1 88 ? 15.783 -6.494 -42.098 1.00 95.81 88 LEU A O 1
ATOM 727 N N . PHE A 1 89 ? 16.963 -7.020 -40.252 1.00 96.75 89 PHE A N 1
ATOM 728 C CA . PHE A 1 89 ? 17.964 -7.921 -40.801 1.00 96.75 89 PHE A CA 1
ATOM 729 C C . PHE A 1 89 ? 18.551 -8.716 -39.631 1.00 96.75 89 PHE A C 1
ATOM 731 O O . PHE A 1 89 ? 18.370 -8.359 -38.468 1.00 96.75 89 PHE A O 1
ATOM 738 N N . ASP A 1 90 ? 19.244 -9.811 -39.917 1.00 95.81 90 ASP A N 1
ATOM 739 C CA . ASP A 1 90 ? 19.824 -10.651 -38.871 1.00 95.81 90 ASP A CA 1
ATOM 740 C C . ASP A 1 90 ? 20.765 -9.842 -37.951 1.00 95.81 90 ASP A C 1
ATOM 742 O O . ASP A 1 90 ? 21.640 -9.129 -38.445 1.00 95.81 90 ASP A O 1
ATOM 746 N N . ASN A 1 91 ? 20.589 -9.949 -36.629 1.00 95.12 91 ASN A N 1
ATOM 747 C CA . ASN A 1 91 ? 21.290 -9.158 -35.602 1.00 95.12 91 ASN A CA 1
ATOM 748 C C . ASN A 1 91 ? 21.025 -7.632 -35.622 1.00 95.12 91 ASN A C 1
ATOM 750 O O . ASN A 1 91 ? 21.861 -6.846 -35.167 1.00 95.12 91 ASN A O 1
ATOM 754 N N . SER A 1 92 ? 19.876 -7.172 -36.131 1.00 95.94 92 SER A N 1
ATOM 755 C CA . SER A 1 92 ? 19.506 -5.749 -36.033 1.00 95.94 92 SER A CA 1
ATOM 756 C C . SER A 1 92 ? 19.239 -5.280 -34.591 1.00 95.94 92 SER A C 1
ATOM 758 O O . SER A 1 92 ? 19.290 -4.085 -34.324 1.00 95.94 92 SER A O 1
ATOM 760 N N . ASP A 1 93 ? 19.004 -6.197 -33.655 1.00 90.56 93 ASP A N 1
ATOM 761 C CA . ASP A 1 93 ? 18.770 -5.958 -32.224 1.00 90.56 93 ASP A CA 1
ATOM 762 C C . ASP A 1 93 ? 20.006 -6.187 -31.335 1.00 90.56 93 ASP A C 1
ATOM 764 O O . ASP A 1 93 ? 19.908 -6.047 -30.127 1.00 90.56 93 ASP A O 1
ATOM 768 N N . PHE A 1 94 ? 21.165 -6.517 -31.918 1.00 93.44 94 PHE A N 1
ATOM 769 C CA . PHE A 1 94 ? 22.436 -6.773 -31.222 1.00 93.44 94 PHE A CA 1
ATOM 770 C C . PHE A 1 94 ? 22.498 -8.041 -30.352 1.00 93.44 94 PHE A C 1
ATOM 772 O O . PHE A 1 94 ? 23.541 -8.304 -29.742 1.00 93.44 94 PHE A O 1
ATOM 779 N N . GLU A 1 95 ? 21.457 -8.878 -30.331 1.00 87.69 95 GLU A N 1
ATOM 780 C CA . GLU A 1 95 ? 21.350 -10.014 -29.404 1.00 87.69 95 GLU A CA 1
ATOM 781 C C . GLU A 1 95 ? 22.319 -11.172 -29.694 1.00 87.69 95 GLU A C 1
ATOM 783 O O . GLU A 1 95 ? 22.538 -12.030 -28.834 1.00 87.69 95 GLU A O 1
ATOM 788 N N . LYS A 1 96 ? 23.006 -11.182 -30.848 1.00 88.81 96 LYS A N 1
ATOM 789 C CA . LYS A 1 96 ? 24.155 -12.086 -31.054 1.00 88.81 96 LYS A CA 1
ATOM 790 C C . LYS A 1 96 ? 25.369 -11.707 -30.198 1.00 88.81 96 LYS A C 1
ATOM 792 O O . LYS A 1 96 ? 26.335 -12.469 -30.113 1.00 88.81 96 LYS A O 1
ATOM 797 N N . GLY A 1 97 ? 25.352 -10.525 -29.580 1.00 86.81 97 GLY A N 1
ATOM 798 C CA . GLY A 1 97 ? 26.424 -10.017 -28.734 1.00 86.81 97 GLY A CA 1
ATOM 799 C C . GLY A 1 97 ? 27.703 -9.692 -29.501 1.00 86.81 97 GLY A C 1
ATOM 800 O O . GLY A 1 97 ? 28.784 -9.757 -28.913 1.00 86.81 97 GLY A O 1
ATOM 801 N N . THR A 1 98 ? 27.577 -9.398 -30.796 1.00 93.00 98 THR A N 1
ATOM 802 C CA . THR A 1 98 ? 28.627 -8.938 -31.713 1.00 93.00 98 THR A CA 1
ATOM 803 C C . THR A 1 98 ? 28.053 -7.846 -32.622 1.00 93.00 98 THR A C 1
ATOM 805 O O . THR A 1 98 ? 26.836 -7.709 -32.746 1.00 93.00 98 THR A O 1
ATOM 808 N N . LEU A 1 99 ? 28.918 -7.092 -33.303 1.00 94.81 99 LEU A N 1
ATOM 809 C CA . LEU A 1 99 ? 28.519 -6.158 -34.366 1.00 94.81 99 LEU A CA 1
ATOM 810 C C . LEU A 1 99 ? 28.369 -6.853 -35.730 1.00 94.81 99 LEU A C 1
ATOM 812 O O . LEU A 1 99 ? 28.598 -6.241 -36.766 1.00 94.81 99 LEU A O 1
ATOM 816 N N . GLU A 1 100 ? 28.015 -8.141 -35.771 1.00 95.69 100 GLU A N 1
ATOM 817 C CA . GLU A 1 100 ? 27.701 -8.800 -37.043 1.00 95.69 100 GLU A CA 1
ATOM 818 C C . GLU A 1 100 ? 26.581 -8.029 -37.763 1.00 95.69 100 GLU A C 1
ATOM 820 O O . GLU A 1 100 ? 25.599 -7.644 -37.131 1.00 95.69 100 GLU A O 1
ATOM 825 N N . ASN A 1 101 ? 26.745 -7.788 -39.068 1.00 97.31 101 ASN A N 1
ATOM 826 C CA . ASN A 1 101 ? 25.886 -6.927 -39.895 1.00 97.31 101 ASN A CA 1
ATOM 827 C C . ASN A 1 101 ? 25.889 -5.428 -39.534 1.00 97.31 101 ASN A C 1
ATOM 829 O O . ASN A 1 101 ? 25.079 -4.661 -40.060 1.00 97.31 101 ASN A O 1
ATOM 833 N N . TRP A 1 102 ? 26.859 -4.997 -38.726 1.00 9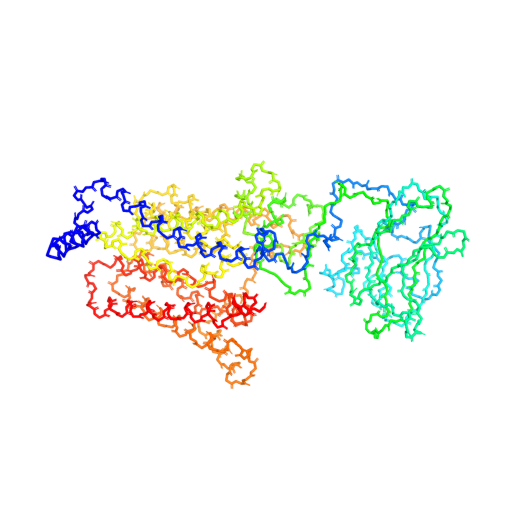7.62 102 TRP A N 1
ATOM 834 C CA . TRP A 1 102 ? 27.142 -3.601 -38.426 1.00 97.62 102 TRP A CA 1
ATOM 835 C C . TRP A 1 102 ? 28.627 -3.277 -38.660 1.00 97.62 102 TRP A C 1
ATOM 837 O O . TRP A 1 102 ? 29.511 -4.105 -38.461 1.00 97.62 102 TRP A O 1
ATOM 847 N N . THR A 1 103 ? 28.926 -2.061 -39.108 1.00 97.00 103 THR A N 1
ATOM 848 C CA . THR A 1 103 ? 30.288 -1.579 -39.376 1.00 97.00 103 THR A CA 1
ATOM 849 C C . THR A 1 103 ? 30.567 -0.349 -38.515 1.00 97.00 103 THR A C 1
ATOM 851 O O . THR A 1 103 ? 29.946 0.691 -38.751 1.00 97.00 103 THR A O 1
ATOM 854 N N . PRO A 1 104 ? 31.448 -0.447 -37.502 1.00 95.75 104 PRO A N 1
ATOM 855 C CA . PRO A 1 104 ? 31.833 0.693 -36.682 1.00 95.75 104 PRO A CA 1
ATOM 856 C C . PRO A 1 104 ? 32.881 1.566 -37.385 1.00 95.75 104 PRO A C 1
ATOM 858 O O . PRO A 1 104 ? 33.822 1.071 -38.004 1.00 95.75 104 PRO A O 1
ATOM 861 N N . GLU A 1 105 ? 32.742 2.875 -37.225 1.00 93.94 105 GLU A N 1
ATOM 862 C CA . GLU A 1 105 ? 33.669 3.921 -37.645 1.00 93.94 105 GLU A CA 1
ATOM 863 C C . GLU A 1 105 ? 33.969 4.810 -36.428 1.00 93.94 105 GLU A C 1
ATOM 865 O O . GLU A 1 105 ? 33.052 5.205 -35.709 1.00 93.94 105 GLU A O 1
ATOM 870 N N . GLY A 1 106 ? 35.233 5.158 -36.183 1.00 90.19 106 GLY A N 1
ATOM 871 C CA . GLY A 1 106 ? 35.623 5.947 -35.005 1.00 90.19 106 GLY A CA 1
ATOM 872 C C . GLY A 1 106 ? 35.777 5.124 -33.719 1.00 90.19 106 GLY A C 1
ATOM 873 O O . GLY A 1 106 ? 35.766 3.893 -33.736 1.00 90.19 106 GLY A O 1
ATOM 874 N N . GLU A 1 107 ? 35.979 5.812 -32.595 1.00 91.12 107 GLU A N 1
ATOM 875 C CA . GLU A 1 107 ? 36.372 5.189 -31.323 1.00 91.12 107 GLU A CA 1
ATOM 876 C C . GLU A 1 107 ? 35.175 4.792 -30.444 1.00 91.12 107 GLU A C 1
ATOM 878 O O . GLU A 1 107 ? 35.278 3.843 -29.663 1.00 91.12 107 GLU A O 1
ATOM 883 N N . ALA A 1 108 ? 34.023 5.459 -30.600 1.00 90.69 108 ALA A N 1
ATOM 884 C CA . ALA A 1 108 ? 32.839 5.252 -29.755 1.00 90.69 108 ALA A CA 1
ATOM 885 C C . ALA A 1 108 ? 32.302 3.808 -29.769 1.00 90.69 108 ALA A C 1
ATOM 887 O O . ALA A 1 108 ? 31.824 3.303 -28.752 1.00 90.69 108 ALA A O 1
ATOM 888 N N . PHE A 1 109 ? 32.431 3.106 -30.897 1.00 93.31 109 PHE A N 1
ATOM 889 C CA . PHE A 1 109 ? 31.818 1.788 -31.099 1.00 93.31 109 PHE A CA 1
ATOM 890 C C . PHE A 1 109 ? 32.790 0.603 -30.963 1.00 93.31 109 PHE A C 1
ATOM 892 O O . PHE A 1 109 ? 32.391 -0.540 -31.175 1.00 93.31 109 PHE A O 1
ATOM 899 N N . LEU A 1 110 ? 34.053 0.835 -30.577 1.00 90.12 110 LEU A N 1
ATOM 900 C CA . LEU A 1 110 ? 35.094 -0.207 -30.527 1.00 90.12 110 LEU A CA 1
ATOM 901 C C . LEU A 1 110 ? 34.804 -1.350 -29.540 1.00 90.12 110 LEU A C 1
ATOM 903 O O . LEU A 1 110 ? 35.300 -2.462 -29.717 1.00 90.12 110 LEU A O 1
ATOM 907 N N . TYR A 1 111 ? 34.015 -1.080 -28.500 1.00 90.12 111 TYR A N 1
ATOM 908 C CA . TYR A 1 111 ? 33.731 -2.024 -27.415 1.00 90.12 111 TYR A CA 1
ATOM 909 C C . TYR A 1 111 ? 32.242 -2.397 -27.323 1.00 90.12 111 TYR A C 1
ATOM 911 O O . TYR A 1 111 ? 31.741 -2.657 -26.232 1.00 90.12 111 TYR A O 1
ATOM 919 N N . GLN A 1 112 ? 31.546 -2.383 -28.464 1.00 91.38 112 GLN A N 1
ATOM 920 C CA . GLN A 1 112 ? 30.104 -2.621 -28.584 1.00 91.38 112 GLN A CA 1
ATOM 921 C C . GLN A 1 112 ? 29.804 -3.959 -29.295 1.00 91.38 112 GLN A C 1
ATOM 923 O O . GLN A 1 112 ? 30.638 -4.424 -30.074 1.00 91.38 112 GLN A O 1
ATOM 928 N N . PRO A 1 113 ? 28.614 -4.561 -29.097 1.00 92.31 113 PRO A N 1
ATOM 929 C CA . PRO A 1 113 ? 27.605 -4.175 -28.112 1.00 92.31 113 PRO A CA 1
ATOM 930 C C . PRO A 1 113 ? 28.049 -4.556 -26.695 1.00 92.31 113 PRO A C 1
ATOM 932 O O . PRO A 1 113 ? 28.735 -5.559 -26.482 1.00 92.31 113 PRO A O 1
ATOM 935 N N . VAL A 1 114 ? 27.654 -3.756 -25.711 1.00 87.88 114 VAL A N 1
ATOM 936 C CA . VAL A 1 114 ? 27.866 -4.079 -24.299 1.00 87.88 114 VAL A CA 1
ATOM 937 C C . VAL A 1 114 ? 26.857 -5.129 -23.829 1.00 87.88 114 VAL A C 1
ATOM 939 O O . VAL A 1 114 ? 25.787 -5.289 -24.413 1.00 87.88 114 VAL A O 1
ATOM 942 N N . ARG A 1 115 ? 27.220 -5.880 -22.783 1.00 80.94 115 ARG A N 1
ATOM 943 C CA . ARG A 1 115 ? 26.480 -7.060 -22.303 1.00 80.94 115 ARG A CA 1
ATOM 944 C C . ARG A 1 115 ? 25.958 -6.890 -20.880 1.00 80.94 115 ARG A C 1
ATOM 946 O O . ARG A 1 115 ? 26.205 -5.890 -20.211 1.00 80.94 115 ARG A O 1
ATOM 953 N N . GLU A 1 116 ? 25.289 -7.921 -20.378 1.00 62.72 116 GLU A N 1
ATOM 954 C CA . GLU A 1 116 ? 24.727 -8.004 -19.028 1.00 62.72 116 GLU A CA 1
ATOM 955 C C . GLU A 1 116 ? 25.703 -7.609 -17.890 1.00 62.72 116 GLU A C 1
ATOM 957 O O . GLU A 1 116 ? 25.264 -7.097 -16.856 1.00 62.72 116 GLU A O 1
ATOM 962 N N . GLU A 1 117 ? 27.021 -7.809 -18.036 1.00 64.81 117 GLU A N 1
ATOM 963 C CA . GLU A 1 117 ? 28.003 -7.371 -17.026 1.00 64.81 117 GLU A CA 1
ATOM 964 C C . GLU A 1 117 ? 28.031 -5.844 -16.853 1.00 64.81 117 GLU A C 1
ATOM 966 O O . GLU A 1 117 ? 28.179 -5.350 -15.732 1.00 64.81 117 GLU A O 1
ATOM 971 N N . ASN A 1 118 ? 27.801 -5.096 -17.934 1.00 66.44 118 ASN A N 1
ATOM 972 C CA . ASN A 1 118 ? 27.720 -3.637 -17.930 1.00 66.44 118 ASN A CA 1
ATOM 973 C C . ASN A 1 118 ? 26.494 -3.112 -17.193 1.00 66.44 118 ASN A C 1
ATOM 975 O O . ASN A 1 118 ? 26.551 -2.063 -16.551 1.00 66.44 118 ASN A O 1
ATOM 979 N N . LEU A 1 119 ? 25.413 -3.890 -17.193 1.00 59.06 119 LEU A N 1
ATOM 980 C CA . LEU A 1 119 ? 24.232 -3.598 -16.390 1.00 59.06 119 LEU A CA 1
ATOM 981 C C . LEU A 1 119 ? 24.498 -3.794 -14.885 1.00 59.06 119 LEU A C 1
ATOM 983 O O . LEU A 1 119 ? 23.825 -3.171 -14.066 1.00 59.06 119 LEU A O 1
ATOM 987 N N . LYS A 1 120 ? 25.466 -4.643 -14.503 1.00 55.72 120 LYS A N 1
ATOM 988 C CA . LYS A 1 120 ? 25.776 -4.980 -13.099 1.00 55.72 120 LYS A CA 1
ATOM 989 C C . LYS A 1 120 ? 26.864 -4.106 -12.472 1.00 55.72 120 LYS A C 1
ATOM 991 O O . LYS A 1 120 ? 26.743 -3.766 -11.300 1.00 55.72 120 LYS A O 1
ATOM 996 N N . ALA A 1 121 ? 27.919 -3.767 -13.213 1.00 51.25 121 ALA A N 1
ATOM 997 C CA . ALA A 1 121 ? 29.124 -3.149 -12.648 1.00 51.25 121 ALA A CA 1
ATOM 998 C C . ALA A 1 121 ? 28.950 -1.683 -12.211 1.00 51.25 121 ALA A C 1
ATOM 1000 O O . ALA A 1 121 ? 29.629 -1.242 -11.290 1.00 51.25 121 ALA A O 1
ATOM 1001 N N . ASN A 1 122 ? 28.026 -0.944 -12.832 1.00 47.34 122 ASN A N 1
ATOM 1002 C CA . ASN A 1 122 ? 27.923 0.509 -12.658 1.00 47.34 122 ASN A CA 1
ATOM 1003 C C . ASN A 1 122 ? 26.739 0.971 -11.788 1.00 47.34 122 ASN A C 1
ATOM 1005 O O . ASN A 1 122 ? 26.404 2.150 -11.819 1.00 47.34 122 ASN A O 1
ATOM 1009 N N . GLU A 1 123 ? 26.041 0.071 -11.078 1.00 44.44 123 GLU A N 1
ATOM 1010 C CA . GLU A 1 123 ? 24.768 0.384 -10.383 1.00 44.44 123 GLU A CA 1
ATOM 1011 C C . GLU A 1 123 ? 23.731 1.107 -11.289 1.00 44.44 123 GLU A C 1
ATOM 1013 O O . GLU A 1 123 ? 22.751 1.689 -10.821 1.00 44.44 123 GLU A O 1
ATOM 1018 N N . ARG A 1 124 ? 23.889 0.987 -12.618 1.00 48.81 124 ARG A N 1
ATOM 1019 C CA . ARG A 1 124 ? 23.013 1.528 -13.668 1.00 48.81 124 ARG A CA 1
ATOM 1020 C C . ARG A 1 124 ? 21.755 0.701 -14.017 1.00 48.81 124 ARG A C 1
ATOM 1022 O O . ARG A 1 124 ? 21.005 1.187 -14.871 1.00 48.81 124 ARG A O 1
ATOM 1029 N N . PRO A 1 125 ? 21.418 -0.479 -13.434 1.00 41.94 125 PRO A N 1
ATOM 1030 C CA . PRO A 1 125 ? 20.375 -1.329 -14.016 1.00 41.94 125 PRO A CA 1
ATOM 1031 C C . PRO A 1 125 ? 18.957 -0.739 -13.917 1.00 41.94 125 PRO A C 1
ATOM 1033 O O . PRO A 1 125 ? 18.016 -1.322 -14.442 1.00 41.94 125 PRO A O 1
ATOM 1036 N N . PHE A 1 126 ? 18.780 0.424 -13.285 1.00 43.78 126 PHE A N 1
ATOM 1037 C CA . PHE A 1 126 ? 17.481 1.069 -13.105 1.00 43.78 126 PHE A CA 1
ATOM 1038 C C . PHE A 1 126 ? 17.070 2.039 -14.232 1.00 43.78 126 PHE A C 1
ATOM 1040 O O . PHE A 1 126 ? 15.902 2.442 -14.268 1.00 43.78 126 PHE A O 1
ATOM 1047 N N . PHE A 1 127 ? 17.963 2.409 -15.166 1.00 52.34 127 PHE A N 1
ATOM 1048 C CA . PHE A 1 127 ? 17.694 3.538 -16.073 1.00 52.34 127 PHE A CA 1
ATOM 1049 C C . PHE A 1 127 ? 17.743 3.258 -17.579 1.00 52.34 127 PHE A C 1
ATOM 1051 O O . PHE A 1 127 ? 16.967 3.898 -18.267 1.00 52.34 127 PHE A O 1
ATOM 1058 N N . ILE A 1 128 ? 18.544 2.326 -18.110 1.00 65.38 128 ILE A N 1
ATOM 1059 C CA . ILE A 1 128 ? 18.838 2.284 -19.565 1.00 65.38 128 ILE A CA 1
ATOM 1060 C C . ILE A 1 128 ? 17.695 1.731 -20.447 1.00 65.38 128 ILE A C 1
ATOM 1062 O O . ILE A 1 128 ? 17.565 2.160 -21.586 1.00 65.38 128 ILE A O 1
ATOM 1066 N N . ASN A 1 129 ? 16.816 0.857 -19.940 1.00 68.00 129 ASN A N 1
ATOM 1067 C CA . ASN A 1 129 ? 15.716 0.237 -20.714 1.00 68.00 129 ASN A CA 1
ATOM 1068 C C . ASN A 1 129 ? 16.159 -0.638 -21.915 1.00 68.00 129 ASN A C 1
ATOM 1070 O O . ASN A 1 129 ? 15.432 -0.731 -22.902 1.00 68.00 129 ASN A O 1
ATOM 1074 N N . ALA A 1 130 ? 17.320 -1.295 -21.822 1.00 74.56 130 ALA A N 1
ATOM 1075 C CA . ALA A 1 130 ? 17.755 -2.293 -22.805 1.00 74.56 130 ALA A CA 1
ATOM 1076 C C . ALA A 1 130 ? 16.797 -3.497 -22.874 1.00 74.56 130 ALA A C 1
ATOM 1078 O O . ALA A 1 130 ? 16.189 -3.875 -21.865 1.00 74.56 130 ALA A O 1
ATOM 1079 N N . GLN A 1 131 ? 16.655 -4.076 -24.062 1.00 72.88 131 GLN A N 1
ATOM 1080 C CA . GLN A 1 131 ? 15.926 -5.308 -24.341 1.00 72.88 131 GLN A CA 1
ATOM 1081 C C . GLN A 1 131 ? 16.933 -6.430 -24.547 1.00 72.88 131 GLN A C 1
ATOM 1083 O O . GLN A 1 131 ? 17.994 -6.220 -25.107 1.00 72.88 131 GLN A O 1
ATOM 1088 N N . GLY A 1 132 ? 16.601 -7.632 -24.079 1.00 72.38 132 GLY A N 1
ATOM 1089 C CA . GLY A 1 132 ? 17.520 -8.757 -24.228 1.00 72.38 132 GLY A CA 1
ATOM 1090 C C . GLY A 1 132 ? 18.775 -8.643 -23.353 1.00 72.38 132 GLY A C 1
ATOM 1091 O O . GLY A 1 132 ? 18.695 -8.197 -22.204 1.00 72.38 132 GLY A O 1
ATOM 1092 N N . LEU A 1 133 ? 19.904 -9.151 -23.847 1.00 75.25 133 LEU A N 1
ATOM 1093 C CA . LEU A 1 133 ? 21.177 -9.251 -23.122 1.00 75.25 133 LEU A CA 1
ATOM 1094 C C . LEU A 1 133 ? 22.240 -8.264 -23.614 1.00 75.25 133 LEU A C 1
ATOM 1096 O O . LEU A 1 133 ? 23.238 -8.070 -22.906 1.00 75.25 133 LEU A O 1
ATOM 1100 N N . CYS A 1 134 ? 22.060 -7.684 -24.799 1.00 85.56 134 CYS A N 1
ATOM 1101 C CA . CYS A 1 134 ? 23.055 -6.869 -25.479 1.00 85.56 134 CYS A CA 1
ATOM 1102 C C . CYS A 1 134 ? 22.441 -5.555 -25.961 1.00 85.56 134 CYS A C 1
ATOM 1104 O O . CYS A 1 134 ? 21.311 -5.516 -26.411 1.00 85.56 134 CYS A O 1
ATOM 1106 N N . PHE A 1 135 ? 23.199 -4.465 -25.891 1.00 89.31 135 PHE A N 1
ATOM 1107 C CA . PHE A 1 135 ? 22.773 -3.177 -26.441 1.00 89.31 135 PHE A CA 1
ATOM 1108 C C . PHE A 1 135 ? 23.993 -2.344 -26.827 1.00 89.31 135 PHE A C 1
ATOM 1110 O O . PHE A 1 135 ? 25.122 -2.634 -26.420 1.00 89.31 135 PHE A O 1
ATOM 1117 N N . VAL A 1 136 ? 23.781 -1.287 -27.602 1.00 93.25 136 VAL A N 1
ATOM 1118 C CA . VAL A 1 136 ? 24.808 -0.275 -27.851 1.00 93.25 136 VAL A CA 1
ATOM 1119 C C . VAL A 1 136 ? 24.715 0.782 -26.759 1.00 93.25 136 VAL A C 1
ATOM 1121 O O . VAL A 1 136 ? 23.673 1.409 -26.597 1.00 93.25 136 VAL A O 1
ATOM 1124 N N . GLY A 1 137 ? 25.805 0.998 -26.029 1.00 91.12 137 GLY A N 1
ATOM 1125 C CA . GLY A 1 137 ? 25.939 2.067 -25.043 1.00 91.12 137 GLY A CA 1
ATOM 1126 C C . GLY A 1 137 ? 27.341 2.645 -25.106 1.00 91.12 137 GLY A C 1
ATOM 1127 O O . GLY A 1 137 ? 28.272 2.102 -24.512 1.00 91.12 137 GLY A O 1
ATOM 1128 N N . THR A 1 138 ? 27.523 3.723 -25.862 1.00 91.31 138 THR A N 1
ATOM 1129 C CA . THR A 1 138 ? 28.860 4.221 -26.226 1.00 91.31 138 THR A CA 1
ATOM 1130 C C . THR A 1 138 ? 29.604 4.910 -25.081 1.00 91.31 138 THR A C 1
ATOM 1132 O O . THR A 1 138 ? 30.793 5.181 -25.202 1.00 91.31 138 THR A O 1
ATOM 1135 N N . TYR A 1 139 ? 28.971 5.117 -23.927 1.00 86.69 139 TYR A N 1
ATOM 1136 C CA . TYR A 1 139 ? 29.669 5.498 -22.694 1.00 86.69 139 TYR A CA 1
ATOM 1137 C C . TYR A 1 139 ? 30.471 4.336 -22.079 1.00 86.69 139 TYR A C 1
ATOM 1139 O O . TYR A 1 139 ? 31.392 4.542 -21.280 1.00 86.69 139 TYR A O 1
ATOM 1147 N N . ASP A 1 140 ? 30.117 3.101 -22.426 1.00 85.06 140 ASP A N 1
ATOM 1148 C CA . ASP A 1 140 ? 30.554 1.878 -21.766 1.00 85.06 140 ASP A CA 1
ATOM 1149 C C . ASP A 1 140 ? 31.492 1.028 -22.662 1.00 85.06 140 ASP A C 1
ATOM 1151 O O . ASP A 1 140 ? 31.465 1.103 -23.889 1.00 85.06 140 ASP A O 1
ATOM 1155 N N . LYS A 1 141 ? 32.336 0.194 -22.037 1.00 84.50 141 LYS A N 1
ATOM 1156 C CA . LYS A 1 141 ? 33.190 -0.849 -22.647 1.00 84.50 141 LYS A CA 1
ATOM 1157 C C . LYS A 1 141 ? 32.852 -2.221 -22.081 1.00 84.50 141 LYS A C 1
ATOM 1159 O O . LYS A 1 141 ? 32.329 -2.307 -20.976 1.00 84.50 141 LYS A O 1
ATOM 1164 N N . TYR A 1 142 ? 33.260 -3.301 -22.749 1.00 81.19 142 TYR A N 1
ATOM 1165 C CA . TYR A 1 142 ? 33.141 -4.669 -22.225 1.00 81.19 142 TYR A CA 1
ATOM 1166 C C . TYR A 1 142 ? 33.553 -4.818 -20.749 1.00 81.19 142 TYR A C 1
ATOM 1168 O O . TYR A 1 142 ? 34.528 -4.219 -20.291 1.00 81.19 142 TYR A O 1
ATOM 1176 N N . GLY A 1 143 ? 32.832 -5.671 -20.018 1.00 73.88 143 GLY A N 1
ATOM 1177 C CA . GLY A 1 143 ? 33.130 -5.984 -18.618 1.00 73.88 143 GLY A CA 1
ATOM 1178 C C . GLY A 1 143 ? 32.688 -4.911 -17.621 1.00 73.88 143 GLY A C 1
ATOM 1179 O O . GLY A 1 143 ? 33.136 -4.931 -16.477 1.00 73.88 143 GLY A O 1
ATOM 1180 N N . GLY A 1 144 ? 31.818 -3.982 -18.034 1.00 69.06 144 GLY A N 1
ATOM 1181 C CA . GLY A 1 144 ? 31.241 -2.974 -17.145 1.00 69.06 144 GLY A CA 1
ATOM 1182 C C . GLY A 1 144 ? 32.151 -1.806 -16.790 1.00 69.06 144 GLY A C 1
ATOM 1183 O O . GLY A 1 144 ? 31.956 -1.162 -15.765 1.00 69.06 144 GLY A O 1
ATOM 1184 N N . VAL A 1 145 ? 33.136 -1.518 -17.637 1.00 76.81 145 VAL A N 1
ATOM 1185 C CA . VAL A 1 145 ? 34.047 -0.381 -17.475 1.00 76.81 145 VAL A CA 1
ATOM 1186 C C . VAL A 1 145 ? 33.566 0.777 -18.344 1.00 76.81 145 VAL A C 1
ATOM 1188 O O . VAL A 1 145 ? 33.163 0.557 -19.477 1.00 76.81 145 VAL A O 1
ATOM 1191 N N . SER A 1 146 ? 33.631 2.015 -17.856 1.00 79.75 146 SER A N 1
ATOM 1192 C CA . SER A 1 146 ? 33.295 3.195 -18.666 1.00 79.75 146 SER A CA 1
ATOM 1193 C C . SER A 1 146 ? 34.453 3.618 -19.583 1.00 79.75 146 SER A C 1
ATOM 1195 O O . SER A 1 146 ? 35.622 3.541 -19.196 1.00 79.75 146 SER A O 1
ATOM 1197 N N . GLN A 1 147 ? 34.130 4.098 -20.789 1.00 86.69 147 GLN A N 1
ATOM 1198 C CA . GLN A 1 147 ? 35.043 4.869 -21.644 1.00 86.69 147 GLN A CA 1
ATOM 1199 C C . GLN A 1 147 ? 34.837 6.383 -21.590 1.00 86.69 147 GLN A C 1
ATOM 1201 O O . GLN A 1 147 ? 35.701 7.123 -22.059 1.00 86.69 147 GLN A O 1
ATOM 1206 N N . GLY A 1 148 ? 33.747 6.837 -20.974 1.00 84.31 148 GLY A N 1
ATOM 1207 C CA . GLY A 1 148 ? 33.390 8.245 -20.869 1.00 84.31 148 GLY A CA 1
ATOM 1208 C C . GLY A 1 148 ? 32.751 8.814 -22.138 1.00 84.31 148 GLY A C 1
ATOM 1209 O O . GLY A 1 148 ? 32.538 8.115 -23.119 1.00 84.31 148 GLY A O 1
ATOM 1210 N N . ASP A 1 149 ? 32.482 10.116 -22.087 1.00 83.06 149 ASP A N 1
ATOM 1211 C CA . ASP A 1 149 ? 31.793 10.940 -23.098 1.00 83.06 149 ASP A CA 1
ATOM 1212 C C . ASP A 1 149 ? 32.724 11.517 -24.194 1.00 83.06 149 ASP A C 1
ATOM 1214 O O . ASP A 1 149 ? 32.381 12.460 -24.906 1.00 83.06 149 ASP A O 1
ATOM 1218 N N . GLY A 1 150 ? 33.979 11.066 -24.228 1.00 81.69 150 GLY A N 1
ATOM 1219 C CA . GLY A 1 150 ? 35.020 11.599 -25.114 1.00 81.69 150 GLY A CA 1
ATOM 1220 C C . GLY A 1 150 ? 35.061 10.980 -26.518 1.00 81.69 150 GLY A C 1
ATOM 1221 O O . GLY A 1 150 ? 35.283 11.728 -27.469 1.00 81.69 150 GLY A O 1
ATOM 1222 N N . PRO A 1 151 ? 34.918 9.648 -26.664 1.00 88.69 151 PRO A N 1
ATOM 1223 C CA . PRO A 1 151 ? 34.947 8.985 -27.967 1.00 88.69 151 PRO A CA 1
ATOM 1224 C C . PRO A 1 151 ? 33.780 9.392 -28.877 1.00 88.69 151 PRO A C 1
ATOM 1226 O O . PRO A 1 151 ? 32.651 9.514 -28.423 1.00 88.69 151 PRO A O 1
ATOM 1229 N N . GLU A 1 152 ? 34.043 9.518 -30.178 1.00 90.44 152 GLU A N 1
ATOM 1230 C CA . GLU A 1 152 ? 33.034 9.806 -31.210 1.00 90.44 152 GLU A CA 1
ATOM 1231 C C . GLU A 1 152 ? 33.091 8.741 -32.318 1.00 90.44 152 GLU A C 1
ATOM 1233 O O . GLU A 1 152 ? 34.096 8.031 -32.471 1.00 90.44 152 GLU A O 1
ATOM 1238 N N . GLY A 1 153 ? 32.020 8.600 -33.101 1.00 92.62 153 GLY A N 1
ATOM 1239 C CA . GLY A 1 153 ? 31.989 7.636 -34.196 1.00 92.62 153 GLY A CA 1
ATOM 1240 C C . GLY A 1 153 ? 30.624 7.424 -34.844 1.00 92.62 153 GLY A C 1
ATOM 1241 O O . GLY A 1 153 ? 29.643 8.106 -34.552 1.00 92.62 153 GLY A O 1
ATOM 1242 N N . ARG A 1 154 ? 30.552 6.432 -35.732 1.00 94.06 154 ARG A N 1
ATOM 1243 C CA . ARG A 1 154 ? 29.319 5.964 -36.373 1.00 94.06 154 ARG A CA 1
ATOM 1244 C C . ARG A 1 154 ? 29.248 4.442 -36.372 1.00 94.06 154 ARG A C 1
ATOM 1246 O O . ARG A 1 154 ? 30.271 3.774 -36.437 1.00 94.06 154 ARG A O 1
ATOM 1253 N N . LEU A 1 155 ? 28.042 3.892 -36.363 1.00 96.56 155 LEU A N 1
ATOM 1254 C CA . LEU A 1 155 ? 27.784 2.472 -36.576 1.00 96.56 155 LEU A CA 1
ATOM 1255 C C . LEU A 1 155 ? 26.790 2.316 -37.723 1.00 96.56 155 LEU A C 1
ATOM 1257 O O . LEU A 1 155 ? 25.660 2.792 -37.633 1.00 96.56 155 LEU A O 1
ATOM 1261 N N . LEU A 1 156 ? 27.218 1.675 -38.807 1.00 96.62 156 LEU A N 1
ATOM 1262 C CA . LEU A 1 156 ? 26.436 1.523 -40.035 1.00 96.62 156 LEU A CA 1
ATOM 1263 C C . LEU A 1 156 ? 25.907 0.101 -40.170 1.00 96.62 156 LEU A C 1
ATOM 1265 O O . LEU A 1 156 ? 26.687 -0.842 -40.084 1.00 96.62 156 LEU A O 1
ATOM 1269 N N . SER A 1 157 ? 24.616 -0.073 -40.433 1.00 97.94 157 SER A N 1
ATOM 1270 C CA . SER A 1 157 ? 24.074 -1.392 -40.759 1.00 97.94 157 SER A CA 1
ATOM 1271 C C . SER A 1 157 ? 24.492 -1.844 -42.161 1.00 97.94 157 SER A C 1
ATOM 1273 O O . SER A 1 157 ? 24.828 -1.037 -43.037 1.00 97.94 157 SER A O 1
ATOM 1275 N N . VAL A 1 158 ? 24.363 -3.144 -42.422 1.00 97.31 158 VAL A N 1
ATOM 1276 C CA . VAL A 1 158 ? 24.240 -3.657 -43.794 1.00 97.31 158 VAL A CA 1
ATOM 1277 C C . VAL A 1 158 ? 23.022 -3.038 -44.501 1.00 97.31 158 VAL A C 1
ATOM 1279 O O . VAL A 1 158 ? 22.070 -2.616 -43.834 1.00 97.31 158 VAL A O 1
ATOM 1282 N N . PRO A 1 159 ? 23.022 -2.967 -45.846 1.00 97.12 159 PRO A N 1
ATOM 1283 C CA . PRO A 1 159 ? 21.803 -2.676 -46.588 1.00 97.12 159 PRO A CA 1
ATOM 1284 C C . PRO A 1 159 ? 20.730 -3.739 -46.340 1.00 97.12 159 PRO A C 1
ATOM 1286 O O . PRO A 1 159 ? 21.035 -4.930 -46.291 1.00 97.12 159 PRO A O 1
ATOM 1289 N N . PHE A 1 160 ? 19.473 -3.313 -46.244 1.00 97.50 160 PHE A N 1
ATOM 1290 C CA . PHE A 1 160 ? 18.310 -4.197 -46.147 1.00 97.50 160 PHE A CA 1
ATOM 1291 C C . PHE A 1 160 ? 17.124 -3.627 -46.930 1.00 97.50 160 PHE A C 1
ATOM 1293 O O . PHE A 1 160 ? 17.034 -2.420 -47.151 1.00 97.50 160 PHE A O 1
ATOM 1300 N N . ILE A 1 161 ? 16.202 -4.489 -47.362 1.00 97.50 161 ILE A N 1
ATOM 1301 C CA . ILE A 1 161 ? 14.959 -4.060 -48.016 1.00 97.50 161 ILE A CA 1
ATOM 1302 C C . ILE A 1 161 ? 13.907 -3.774 -46.945 1.00 97.50 161 ILE A C 1
ATOM 1304 O O . ILE A 1 161 ? 13.689 -4.593 -46.057 1.00 97.50 161 ILE A O 1
ATOM 1308 N N . ILE A 1 162 ? 13.226 -2.629 -47.036 1.00 96.69 162 ILE A N 1
ATOM 1309 C CA . ILE A 1 162 ? 12.120 -2.298 -46.128 1.00 96.69 162 ILE A CA 1
ATOM 1310 C C . ILE A 1 162 ? 10.894 -3.147 -46.492 1.00 96.69 162 ILE A C 1
ATOM 1312 O O . ILE A 1 162 ? 10.256 -2.920 -47.519 1.00 96.69 162 ILE A O 1
ATOM 1316 N N . GLU A 1 163 ? 10.522 -4.095 -45.638 1.00 94.62 163 GLU A N 1
ATOM 1317 C CA . GLU A 1 163 ? 9.423 -5.039 -45.880 1.00 94.62 163 GLU A CA 1
ATOM 1318 C C . GLU A 1 163 ? 8.084 -4.581 -45.288 1.00 94.62 163 GLU A C 1
ATOM 1320 O O . GLU A 1 163 ? 7.023 -4.905 -45.822 1.00 94.62 163 GLU A O 1
ATOM 1325 N N . GLN A 1 164 ? 8.105 -3.815 -44.190 1.00 93.31 164 GLN A N 1
ATOM 1326 C CA . GLN A 1 164 ? 6.893 -3.346 -43.510 1.00 93.31 164 GLN A CA 1
ATOM 1327 C C . GLN A 1 164 ? 6.891 -1.830 -43.315 1.00 93.31 164 GLN A C 1
ATOM 1329 O O . GLN A 1 164 ? 7.920 -1.164 -43.320 1.00 93.31 164 GLN A O 1
ATOM 1334 N N . GLY A 1 165 ? 5.694 -1.273 -43.123 1.00 92.75 165 GLY A N 1
ATOM 1335 C CA . GLY A 1 165 ? 5.475 0.173 -43.112 1.00 92.75 165 GLY A CA 1
ATOM 1336 C C . GLY A 1 165 ? 5.973 0.923 -41.875 1.00 92.75 165 GLY A C 1
ATOM 1337 O O . GLY A 1 165 ? 5.913 2.151 -41.861 1.00 92.75 165 GLY A O 1
ATOM 1338 N N . ARG A 1 166 ? 6.424 0.231 -40.826 1.00 92.00 166 ARG A N 1
ATOM 1339 C CA . ARG A 1 166 ? 6.898 0.862 -39.590 1.00 92.00 166 ARG A CA 1
ATOM 1340 C C . ARG A 1 166 ? 8.122 0.143 -39.043 1.00 92.00 166 ARG A C 1
ATOM 1342 O O . ARG A 1 166 ? 8.116 -1.081 -38.941 1.00 92.00 166 ARG A O 1
ATOM 1349 N N . ILE A 1 167 ? 9.118 0.921 -38.641 1.00 94.00 167 ILE A N 1
ATOM 1350 C CA . ILE A 1 167 ? 10.327 0.447 -37.963 1.00 94.00 167 ILE A CA 1
ATOM 1351 C C . ILE A 1 167 ? 10.317 1.009 -36.545 1.00 94.00 167 ILE A C 1
ATOM 1353 O O . ILE A 1 167 ? 10.109 2.208 -36.372 1.00 94.00 167 ILE A O 1
ATOM 1357 N N . GLY A 1 168 ? 10.505 0.144 -35.554 1.00 89.06 168 GLY A N 1
ATOM 1358 C CA . GLY A 1 168 ? 10.630 0.494 -34.145 1.00 89.06 168 GLY A CA 1
ATOM 1359 C C . GLY A 1 168 ? 12.047 0.229 -33.650 1.00 89.06 168 GLY A C 1
ATOM 1360 O O . GLY A 1 168 ? 12.676 -0.725 -34.101 1.00 89.06 168 GLY A O 1
ATOM 1361 N N . PHE A 1 169 ? 12.539 1.083 -32.758 1.00 90.81 169 PHE A N 1
ATOM 1362 C CA . PHE A 1 169 ? 13.851 0.947 -32.122 1.00 90.81 169 PHE A CA 1
ATOM 1363 C C . PHE A 1 169 ? 13.922 1.729 -30.816 1.00 90.81 169 PHE A C 1
ATOM 1365 O O . PHE A 1 169 ? 13.113 2.622 -30.581 1.00 90.81 169 PHE A O 1
ATOM 1372 N N . LEU A 1 170 ? 14.878 1.408 -29.953 1.00 86.81 170 LEU A N 1
ATOM 1373 C CA . LEU A 1 170 ? 15.106 2.109 -28.695 1.00 86.81 170 LEU A CA 1
ATOM 1374 C C . LEU A 1 170 ? 16.287 3.067 -28.828 1.00 86.81 170 LEU A C 1
ATOM 1376 O O . LEU A 1 170 ? 17.332 2.705 -29.361 1.00 86.81 170 LEU A O 1
ATOM 1380 N N . LEU A 1 171 ? 16.113 4.297 -28.336 1.00 87.88 171 LEU A N 1
ATOM 1381 C CA . LEU A 1 171 ? 17.138 5.339 -28.404 1.00 87.88 171 LEU A CA 1
ATOM 1382 C C . LEU A 1 171 ? 17.210 6.166 -27.115 1.00 87.88 171 LEU A C 1
ATOM 1384 O O . LEU A 1 171 ? 16.196 6.675 -26.626 1.00 87.88 171 LEU A O 1
ATOM 1388 N N . GLY A 1 172 ? 18.418 6.315 -26.583 1.00 83.75 172 GLY A N 1
ATOM 1389 C CA . GLY A 1 172 ? 18.785 7.125 -25.423 1.00 83.75 172 GLY A CA 1
ATOM 1390 C C . GLY A 1 172 ? 20.068 7.921 -25.687 1.00 83.75 172 GLY A C 1
ATOM 1391 O O . GLY A 1 172 ? 20.568 7.972 -26.808 1.00 83.75 172 GLY A O 1
ATOM 1392 N N . GLY A 1 173 ? 20.597 8.562 -24.652 1.00 83.69 173 GLY A N 1
ATOM 1393 C CA . GLY A 1 173 ? 21.756 9.449 -24.719 1.00 83.69 173 GLY A CA 1
ATOM 1394 C C . GLY A 1 173 ? 21.403 10.918 -24.976 1.00 83.69 173 GLY A C 1
ATOM 1395 O O . GLY A 1 173 ? 20.260 11.362 -24.790 1.00 83.69 173 GLY A O 1
ATOM 1396 N N . GLY A 1 174 ? 22.417 11.680 -25.371 1.00 78.88 174 GLY A N 1
ATOM 1397 C CA . GLY A 1 174 ? 22.371 13.087 -25.772 1.00 78.88 174 GLY A CA 1
ATOM 1398 C C . GLY A 1 174 ? 21.379 13.466 -26.871 1.00 78.88 174 GLY A C 1
ATOM 1399 O O . GLY A 1 174 ? 20.988 12.671 -27.725 1.00 78.88 174 GLY A O 1
ATOM 1400 N N . ARG A 1 175 ? 20.958 14.732 -26.824 1.00 79.12 175 ARG A N 1
ATOM 1401 C CA . ARG A 1 175 ? 20.137 15.382 -27.849 1.00 79.12 175 ARG A CA 1
ATOM 1402 C C . ARG A 1 175 ? 21.005 16.317 -28.692 1.00 79.12 175 ARG A C 1
ATOM 1404 O O . ARG A 1 175 ? 21.849 17.031 -28.145 1.00 79.12 175 ARG A O 1
ATOM 1411 N N . THR A 1 176 ? 20.733 16.364 -29.994 1.00 71.94 176 THR A N 1
ATOM 1412 C CA . THR A 1 176 ? 21.300 17.366 -30.905 1.00 71.94 176 THR A CA 1
ATOM 1413 C C . THR A 1 176 ? 20.230 18.381 -31.294 1.00 71.94 176 THR A C 1
ATOM 1415 O O . THR A 1 176 ? 19.143 18.000 -31.727 1.00 71.94 176 THR A O 1
ATOM 1418 N N . ASP A 1 177 ? 20.560 19.667 -31.186 1.00 61.56 177 ASP A N 1
ATOM 1419 C CA . ASP A 1 177 ? 19.793 20.760 -31.781 1.00 61.56 177 ASP A CA 1
ATOM 1420 C C . ASP A 1 177 ? 20.508 21.263 -33.043 1.00 61.56 177 ASP A C 1
ATOM 1422 O O . ASP A 1 177 ? 21.652 21.726 -32.995 1.00 61.56 177 ASP A O 1
ATOM 1426 N N . LEU A 1 178 ? 19.823 21.150 -34.182 1.00 54.31 178 LEU A N 1
ATOM 1427 C CA . LEU A 1 178 ? 20.329 21.557 -35.491 1.00 54.31 178 LEU A CA 1
ATOM 1428 C C . LEU A 1 178 ? 20.489 23.084 -35.611 1.00 54.31 178 LEU A C 1
ATOM 1430 O O . LEU A 1 178 ? 21.264 23.530 -36.456 1.00 54.31 178 LEU A O 1
ATOM 1434 N N . GLU A 1 179 ? 19.819 23.888 -34.771 1.00 53.12 179 GLU A N 1
ATOM 1435 C CA . GLU A 1 179 ? 19.933 25.357 -34.800 1.00 53.12 179 GLU A CA 1
ATOM 1436 C C . GLU A 1 179 ? 21.297 25.869 -34.303 1.00 53.12 179 GLU A C 1
ATOM 1438 O O . GLU A 1 179 ? 21.743 26.940 -34.714 1.00 53.12 179 GLU A O 1
ATOM 1443 N N . HIS A 1 180 ? 21.998 25.096 -33.466 1.00 49.56 180 HIS A N 1
ATOM 1444 C CA . HIS A 1 180 ? 23.223 25.530 -32.783 1.00 49.56 180 HIS A CA 1
ATOM 1445 C C . HIS A 1 180 ? 24.529 25.049 -33.442 1.00 49.56 180 HIS A C 1
ATOM 1447 O O . HIS A 1 180 ? 25.613 25.318 -32.924 1.00 49.56 180 HIS A O 1
ATOM 1453 N N . GLY A 1 181 ? 24.458 24.350 -34.582 1.00 44.38 181 GLY A N 1
ATOM 1454 C CA . GLY A 1 181 ? 25.642 23.959 -35.364 1.00 44.38 181 GLY A CA 1
ATOM 1455 C C . GLY A 1 181 ? 26.607 22.986 -34.666 1.00 44.38 181 GLY A C 1
ATOM 1456 O O . GLY A 1 181 ? 27.770 22.900 -35.059 1.00 44.38 181 GLY A O 1
ATOM 1457 N N . LEU A 1 182 ? 26.155 22.264 -33.637 1.00 49.78 182 LEU A N 1
ATOM 1458 C CA . LEU A 1 182 ? 26.920 21.195 -32.987 1.00 49.78 182 LEU A CA 1
ATOM 1459 C C . LEU A 1 182 ? 26.910 19.928 -33.870 1.00 49.78 182 LEU A C 1
ATOM 1461 O O . LEU A 1 182 ? 25.986 19.725 -34.659 1.00 49.78 182 LEU A O 1
ATOM 1465 N N . GLY A 1 183 ? 27.947 19.085 -33.770 1.00 57.22 183 GLY A N 1
ATOM 1466 C CA . GLY A 1 183 ? 28.003 17.796 -34.478 1.00 57.22 183 GLY A CA 1
ATOM 1467 C C . GLY A 1 183 ? 26.805 16.881 -34.157 1.00 57.22 183 GLY A C 1
ATOM 1468 O O . GLY A 1 183 ? 26.055 17.134 -33.218 1.00 57.22 183 GLY A O 1
ATOM 1469 N N . ARG A 1 184 ? 26.569 15.848 -34.980 1.00 72.75 184 ARG A N 1
ATOM 1470 C CA . ARG A 1 184 ? 25.328 15.049 -34.937 1.00 72.75 184 ARG A CA 1
ATOM 1471 C C . ARG A 1 184 ? 25.423 13.882 -33.952 1.00 72.75 184 ARG A C 1
ATOM 1473 O O . ARG A 1 184 ? 26.347 13.090 -34.067 1.00 72.75 184 ARG A O 1
ATOM 1480 N N . GLN A 1 185 ? 24.425 13.735 -33.080 1.00 84.69 185 GLN A N 1
ATOM 1481 C CA . GLN A 1 185 ? 24.185 12.547 -32.263 1.00 84.69 185 GLN A CA 1
ATOM 1482 C C . GLN A 1 185 ? 22.763 12.021 -32.524 1.00 84.69 185 GLN A C 1
ATOM 1484 O O . GLN A 1 185 ? 21.776 12.578 -32.037 1.00 84.69 185 GLN A O 1
ATOM 1489 N N . ALA A 1 186 ? 22.640 10.969 -33.335 1.00 90.12 186 ALA A N 1
ATOM 1490 C CA . ALA A 1 186 ? 21.349 10.547 -33.879 1.00 90.12 186 ALA A CA 1
ATOM 1491 C C . ALA A 1 186 ? 21.331 9.086 -34.345 1.00 90.12 186 ALA A C 1
ATOM 1493 O O . ALA A 1 186 ? 22.366 8.513 -34.680 1.00 90.12 186 ALA A O 1
ATOM 1494 N N . ALA A 1 187 ? 20.130 8.524 -34.451 1.00 93.44 187 ALA A N 1
ATOM 1495 C CA . ALA A 1 187 ? 19.845 7.395 -35.326 1.00 93.44 187 ALA A CA 1
ATOM 1496 C C . ALA A 1 187 ? 19.238 7.924 -36.633 1.00 93.44 187 ALA A C 1
ATOM 1498 O O . ALA A 1 187 ? 18.314 8.739 -36.595 1.00 93.44 187 ALA A O 1
ATOM 1499 N N . THR A 1 188 ? 19.714 7.452 -37.783 1.00 94.69 188 THR A N 1
ATOM 1500 C CA . THR A 1 188 ? 19.193 7.832 -39.103 1.00 94.69 188 THR A CA 1
ATOM 1501 C C . THR A 1 188 ? 18.784 6.615 -39.921 1.00 94.69 188 THR A C 1
ATOM 1503 O O . THR A 1 188 ? 19.355 5.533 -39.788 1.00 94.69 188 THR A O 1
ATOM 1506 N N . LEU A 1 189 ? 17.791 6.809 -40.792 1.00 96.25 189 LEU A N 1
ATOM 1507 C CA . LEU A 1 189 ? 17.459 5.891 -41.878 1.00 96.25 189 LEU A CA 1
ATOM 1508 C C . LEU A 1 189 ? 17.859 6.537 -43.197 1.00 96.25 189 LEU A C 1
ATOM 1510 O O . LEU A 1 189 ? 17.366 7.616 -43.540 1.00 96.25 189 LEU A O 1
ATOM 1514 N N . GLU A 1 190 ? 18.705 5.857 -43.951 1.00 94.94 190 GLU A N 1
ATOM 1515 C CA . GLU A 1 190 ? 19.160 6.270 -45.268 1.00 94.94 190 GLU A CA 1
ATOM 1516 C C . GLU A 1 190 ? 18.515 5.390 -46.338 1.00 94.94 190 GLU A C 1
ATOM 1518 O O . GLU A 1 190 ? 18.565 4.170 -46.242 1.00 94.94 190 GLU A O 1
ATOM 1523 N N . VAL A 1 191 ? 17.920 5.998 -47.365 1.00 94.38 191 VAL A N 1
ATOM 1524 C CA . VAL A 1 191 ? 17.366 5.315 -48.546 1.00 94.38 191 VAL A CA 1
ATOM 1525 C C . VAL A 1 191 ? 17.970 5.974 -49.779 1.00 94.38 191 VAL A C 1
ATOM 1527 O O . VAL A 1 191 ? 17.955 7.201 -49.885 1.00 94.38 191 VAL A O 1
ATOM 1530 N N . GLU A 1 192 ? 18.528 5.180 -50.698 1.00 86.81 192 GLU A N 1
ATOM 1531 C CA . GLU A 1 192 ? 19.174 5.683 -51.929 1.00 86.81 192 GLU A CA 1
ATOM 1532 C C . GLU A 1 192 ? 20.244 6.768 -51.651 1.00 86.81 192 GLU A C 1
ATOM 1534 O O . GLU A 1 192 ? 20.366 7.763 -52.369 1.00 86.81 192 GLU A O 1
ATOM 1539 N N . GLY A 1 193 ? 21.007 6.605 -50.562 1.00 83.12 193 GLY A N 1
ATOM 1540 C CA . GLY A 1 193 ? 22.069 7.536 -50.156 1.00 83.12 193 GLY A CA 1
ATOM 1541 C C . GLY A 1 193 ? 21.578 8.863 -49.563 1.00 83.12 193 GLY A C 1
ATOM 1542 O O . GLY A 1 193 ? 22.361 9.804 -49.442 1.00 83.12 193 GLY A O 1
ATOM 1543 N N . ARG A 1 194 ? 20.290 8.974 -49.207 1.00 88.62 194 ARG A N 1
ATOM 1544 C CA . ARG A 1 194 ? 19.708 10.159 -48.559 1.00 88.62 194 ARG A CA 1
ATOM 1545 C C . ARG A 1 194 ? 19.096 9.798 -47.214 1.00 88.62 194 ARG A C 1
ATOM 1547 O O . ARG A 1 194 ? 18.345 8.833 -47.121 1.00 88.62 194 ARG A O 1
ATOM 1554 N N . VAL A 1 195 ? 19.344 10.618 -46.195 1.00 92.06 195 VAL A N 1
ATOM 1555 C CA . VAL A 1 195 ? 18.667 10.505 -44.894 1.00 92.06 195 VAL A CA 1
ATOM 1556 C C . VAL A 1 195 ? 17.188 10.861 -45.067 1.00 92.06 195 VAL A C 1
ATOM 1558 O O . VAL A 1 195 ? 16.856 11.985 -45.443 1.00 92.06 195 VAL A O 1
ATOM 1561 N N . VAL A 1 196 ? 16.297 9.903 -44.810 1.00 91.88 196 VAL A N 1
ATOM 1562 C CA . VAL A 1 196 ? 14.833 10.059 -44.926 1.00 91.88 196 VAL A CA 1
ATOM 1563 C C . VAL A 1 196 ? 14.123 10.110 -43.569 1.00 91.88 196 VAL A C 1
ATOM 1565 O O . VAL A 1 196 ? 12.990 10.601 -43.470 1.00 91.88 196 VAL A O 1
ATOM 1568 N N . ARG A 1 197 ? 14.780 9.616 -42.513 1.00 93.38 197 ARG A N 1
ATOM 1569 C CA . ARG A 1 197 ? 14.352 9.716 -41.110 1.00 93.38 197 ARG A CA 1
ATOM 1570 C C . ARG A 1 197 ? 15.557 9.941 -40.210 1.00 93.38 197 ARG A C 1
ATOM 1572 O O . ARG A 1 197 ? 16.643 9.452 -40.501 1.00 93.38 197 ARG A O 1
ATOM 1579 N N . GLU A 1 198 ? 15.324 10.647 -39.115 1.00 90.81 198 GLU A N 1
ATOM 1580 C CA . GLU A 1 198 ? 16.308 10.937 -38.078 1.00 90.81 198 GLU A CA 1
ATOM 1581 C C . GLU A 1 198 ? 15.577 11.049 -36.733 1.00 90.81 198 GLU A C 1
ATOM 1583 O O . GLU A 1 198 ? 14.448 11.544 -36.683 1.00 90.81 198 GLU A O 1
ATOM 1588 N N . ASP A 1 199 ? 16.191 10.561 -35.658 1.00 88.38 199 ASP A N 1
ATOM 1589 C CA . ASP A 1 199 ? 15.760 10.808 -34.279 1.00 88.38 199 ASP A CA 1
ATOM 1590 C C . ASP A 1 199 ? 16.992 10.862 -33.364 1.00 88.38 199 ASP A C 1
ATOM 1592 O O . ASP A 1 199 ? 18.026 10.263 -33.661 1.00 88.38 199 ASP A O 1
ATOM 1596 N N . THR A 1 200 ? 16.889 11.570 -32.244 1.00 86.69 200 THR A N 1
ATOM 1597 C CA . THR A 1 200 ? 17.996 11.770 -31.297 1.00 86.69 200 THR A CA 1
ATOM 1598 C C . THR A 1 200 ? 17.615 11.291 -29.897 1.00 86.69 200 THR A C 1
ATOM 1600 O O . THR A 1 200 ? 16.440 11.052 -29.580 1.00 86.69 200 THR A O 1
ATOM 1603 N N . GLY A 1 201 ? 18.601 11.196 -29.006 1.00 78.06 201 GLY A N 1
ATOM 1604 C CA . GLY A 1 201 ? 18.348 11.015 -27.580 1.00 78.06 201 GLY A CA 1
ATOM 1605 C C . GLY A 1 201 ? 17.634 12.225 -26.957 1.00 78.06 201 GLY A C 1
ATOM 1606 O O . GLY A 1 201 ? 17.373 13.242 -27.608 1.00 78.06 201 GLY A O 1
ATOM 1607 N N . ARG A 1 202 ? 17.274 12.107 -25.673 1.00 74.38 202 ARG A N 1
ATOM 1608 C CA . ARG A 1 202 ? 16.567 13.150 -24.896 1.00 74.38 202 ARG A CA 1
ATOM 1609 C C . ARG A 1 202 ? 17.416 13.732 -23.761 1.00 74.38 202 ARG A C 1
ATOM 1611 O O . ARG A 1 202 ? 16.861 14.334 -22.849 1.00 74.38 202 ARG A O 1
ATOM 1618 N N . ASN A 1 203 ? 18.741 13.578 -23.825 1.00 69.62 203 ASN A N 1
ATOM 1619 C CA . ASN A 1 203 ? 19.663 13.805 -22.705 1.00 69.62 203 ASN A CA 1
ATOM 1620 C C . ASN A 1 203 ? 19.328 12.899 -21.509 1.00 69.62 203 ASN A C 1
ATOM 1622 O O . ASN A 1 203 ? 19.202 13.367 -20.379 1.00 69.62 203 ASN A O 1
ATOM 1626 N N . LEU A 1 204 ? 19.115 11.610 -21.788 1.00 66.94 204 LEU A N 1
ATOM 1627 C CA . LEU A 1 204 ? 18.743 10.599 -20.800 1.00 66.94 204 LEU A CA 1
ATOM 1628 C C . LEU A 1 204 ? 19.468 9.293 -21.092 1.00 66.94 204 LEU A C 1
ATOM 1630 O O . LEU A 1 204 ? 19.411 8.813 -22.214 1.00 66.94 204 LEU A O 1
ATOM 1634 N N . GLU A 1 205 ? 20.039 8.660 -20.069 1.00 73.50 205 GLU A N 1
ATOM 1635 C CA . GLU A 1 205 ? 20.606 7.302 -20.174 1.00 73.50 205 GLU A CA 1
ATOM 1636 C C . GLU A 1 205 ? 19.549 6.278 -20.633 1.00 73.50 205 GLU A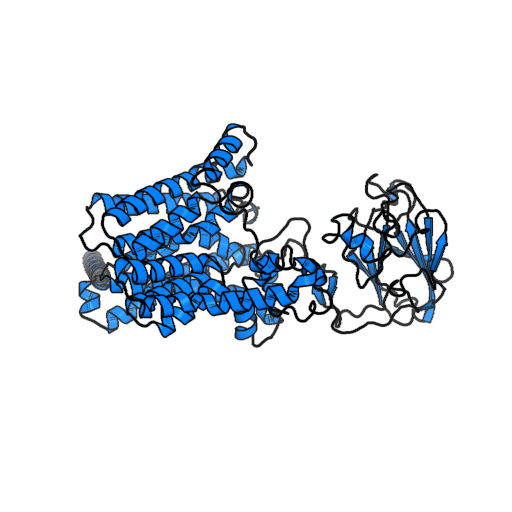 C 1
ATOM 1638 O O . GLU A 1 205 ? 19.853 5.302 -21.316 1.00 73.50 205 GLU A O 1
ATOM 1643 N N . ARG A 1 206 ? 18.279 6.527 -20.286 1.00 73.12 206 ARG A N 1
ATOM 1644 C CA . ARG A 1 206 ? 17.133 5.699 -20.666 1.00 73.12 206 ARG A CA 1
ATOM 1645 C C . ARG A 1 206 ? 16.871 5.739 -22.164 1.00 73.12 206 ARG A C 1
ATOM 1647 O O . ARG A 1 206 ? 16.572 6.800 -22.711 1.00 73.12 206 ARG A O 1
ATOM 1654 N N . MET A 1 207 ? 16.857 4.567 -22.790 1.00 78.19 207 MET A N 1
ATOM 1655 C CA . MET A 1 207 ? 16.389 4.387 -24.152 1.00 78.19 207 MET A CA 1
ATOM 1656 C C . MET A 1 207 ? 14.862 4.349 -24.216 1.00 78.19 207 MET A C 1
ATOM 1658 O O . MET A 1 207 ? 14.199 3.683 -23.419 1.00 78.19 207 MET A O 1
ATOM 1662 N N . ASN A 1 208 ? 14.294 5.071 -25.173 1.00 73.31 208 ASN A N 1
ATOM 1663 C CA . ASN A 1 208 ? 12.852 5.180 -25.380 1.00 73.31 208 ASN A CA 1
ATOM 1664 C C . ASN A 1 208 ? 12.506 4.676 -26.779 1.00 73.31 208 ASN A C 1
ATOM 1666 O O . ASN A 1 208 ? 13.294 4.892 -27.703 1.00 73.31 208 ASN A O 1
ATOM 1670 N N . LEU A 1 209 ? 11.340 4.045 -26.936 1.00 77.56 209 LEU A N 1
ATOM 1671 C CA . LEU A 1 209 ? 10.868 3.602 -28.245 1.00 77.56 209 LEU A CA 1
ATOM 1672 C C . LEU A 1 209 ? 10.695 4.793 -29.178 1.00 77.56 209 LEU A C 1
ATOM 1674 O O . LEU A 1 209 ? 10.068 5.799 -28.859 1.00 77.56 209 LEU A O 1
ATOM 1678 N N . ARG A 1 210 ? 11.267 4.642 -30.361 1.00 83.69 210 ARG A N 1
ATOM 1679 C CA . ARG A 1 210 ? 11.105 5.494 -31.520 1.00 83.69 210 ARG A CA 1
ATOM 1680 C C . ARG A 1 210 ? 10.477 4.654 -32.611 1.00 83.69 210 ARG A C 1
ATOM 1682 O O . ARG A 1 210 ? 10.859 3.504 -32.817 1.00 83.69 210 ARG A O 1
ATOM 1689 N N . VAL A 1 211 ? 9.503 5.232 -33.302 1.00 86.25 211 VAL A N 1
ATOM 1690 C CA . VAL A 1 211 ? 8.822 4.572 -34.413 1.00 86.25 211 VAL A CA 1
ATOM 1691 C C . VAL A 1 211 ? 8.904 5.465 -35.635 1.00 86.25 211 VAL A C 1
ATOM 1693 O O . VAL A 1 211 ? 8.403 6.590 -35.642 1.00 86.25 211 VAL A O 1
ATOM 1696 N N . TRP A 1 212 ? 9.508 4.950 -36.698 1.00 91.69 212 TRP A N 1
ATOM 1697 C CA . TRP A 1 212 ? 9.514 5.594 -37.999 1.00 91.69 212 TRP A CA 1
ATOM 1698 C C . TRP A 1 212 ? 8.414 5.018 -38.882 1.00 91.69 212 TRP A C 1
ATOM 1700 O O . TRP A 1 212 ? 8.364 3.816 -39.141 1.00 91.69 212 TRP A O 1
ATOM 1710 N N . ASP A 1 213 ? 7.556 5.897 -39.401 1.00 92.19 213 ASP A N 1
ATOM 1711 C CA . ASP A 1 213 ? 6.692 5.567 -40.532 1.00 92.19 213 ASP A CA 1
ATOM 1712 C C . ASP A 1 213 ? 7.528 5.563 -41.812 1.00 92.19 213 ASP A C 1
ATOM 1714 O O . ASP A 1 213 ? 7.997 6.617 -42.266 1.00 92.19 213 ASP A O 1
ATOM 1718 N N . VAL A 1 214 ? 7.717 4.366 -42.360 1.00 95.94 214 VAL A N 1
ATOM 1719 C CA . VAL A 1 214 ? 8.532 4.095 -43.546 1.00 95.94 214 VAL A CA 1
ATOM 1720 C C . VAL A 1 214 ? 7.704 3.559 -44.713 1.00 95.94 214 VAL A C 1
ATOM 1722 O O . VAL A 1 214 ? 8.267 3.150 -45.726 1.00 95.94 214 VAL A O 1
ATOM 1725 N N . ARG A 1 215 ? 6.365 3.623 -44.623 1.00 95.38 215 ARG A N 1
ATOM 1726 C CA . ARG A 1 215 ? 5.442 3.236 -45.706 1.00 95.38 215 ARG A CA 1
ATOM 1727 C C . ARG A 1 215 ? 5.835 3.777 -47.090 1.00 95.38 215 ARG A C 1
ATOM 1729 O O . ARG A 1 215 ? 5.728 3.007 -48.041 1.00 95.38 215 ARG A O 1
ATOM 1736 N N . PRO A 1 216 ? 6.317 5.030 -47.245 1.00 96.81 216 PRO A N 1
ATOM 1737 C CA . PRO A 1 216 ? 6.712 5.552 -48.557 1.00 96.81 216 PRO A CA 1
ATOM 1738 C C . PRO A 1 216 ? 7.904 4.838 -49.219 1.00 96.81 216 PRO A C 1
ATOM 1740 O O . PRO A 1 216 ? 8.086 4.979 -50.427 1.00 96.81 216 PRO A O 1
ATOM 1743 N N . TRP A 1 217 ? 8.715 4.100 -48.454 1.00 96.94 217 TRP A N 1
ATOM 1744 C CA . TRP A 1 217 ? 9.943 3.449 -48.931 1.00 96.94 217 TRP A CA 1
ATOM 1745 C C . TRP A 1 217 ? 9.896 1.921 -48.848 1.00 96.94 217 TRP A C 1
ATOM 1747 O O . TRP A 1 217 ? 10.918 1.273 -49.052 1.00 96.94 217 TRP A O 1
ATOM 1757 N N . VAL A 1 218 ? 8.727 1.331 -48.587 1.00 96.62 218 VAL A N 1
ATOM 1758 C CA . VAL A 1 218 ? 8.557 -0.129 -48.627 1.00 96.62 218 VAL A CA 1
ATOM 1759 C C . VAL A 1 218 ? 8.978 -0.664 -50.001 1.00 96.62 218 VAL A C 1
ATOM 1761 O O . VAL A 1 218 ? 8.610 -0.107 -51.037 1.00 96.62 218 VAL A O 1
ATOM 1764 N N . GLY A 1 219 ? 9.775 -1.731 -49.999 1.00 95.94 219 GLY A N 1
ATOM 1765 C CA . GLY A 1 219 ? 10.382 -2.342 -51.182 1.00 95.94 219 GLY A CA 1
ATOM 1766 C C . GLY A 1 219 ? 11.684 -1.687 -51.653 1.00 95.94 219 GLY A C 1
ATOM 1767 O O . GLY A 1 219 ? 12.261 -2.154 -52.632 1.00 95.94 219 GLY A O 1
ATOM 1768 N N . ARG A 1 220 ? 12.162 -0.625 -50.991 1.00 96.81 220 ARG A N 1
ATOM 1769 C CA . ARG A 1 220 ? 13.447 0.019 -51.305 1.00 96.81 220 ARG A CA 1
ATOM 1770 C C . ARG A 1 220 ? 14.552 -0.439 -50.360 1.00 96.81 220 ARG A C 1
ATOM 1772 O O . ARG A 1 220 ? 14.282 -0.831 -49.225 1.00 96.81 220 ARG A O 1
ATOM 1779 N N . GLU A 1 221 ? 15.789 -0.355 -50.841 1.00 97.38 221 GLU A N 1
ATOM 1780 C CA . GLU A 1 221 ? 16.986 -0.593 -50.035 1.00 97.38 221 GLU A CA 1
ATOM 1781 C C . GLU A 1 221 ? 17.246 0.583 -49.086 1.00 97.38 221 GLU A C 1
ATOM 1783 O O . GLU A 1 221 ? 17.200 1.750 -49.490 1.00 97.38 221 GLU A O 1
ATOM 1788 N N . ALA A 1 222 ? 17.532 0.258 -47.829 1.00 97.06 222 ALA A N 1
ATOM 1789 C CA . ALA A 1 222 ? 17.820 1.204 -46.770 1.00 97.06 222 ALA A CA 1
ATOM 1790 C C . ALA A 1 222 ? 19.034 0.782 -45.935 1.00 97.06 222 ALA A C 1
ATOM 1792 O O . ALA A 1 222 ? 19.444 -0.380 -45.939 1.00 97.06 222 ALA A O 1
ATOM 1793 N N . ARG A 1 223 ? 19.591 1.736 -45.187 1.00 97.38 223 ARG A N 1
ATOM 1794 C CA . ARG A 1 223 ? 20.601 1.519 -44.146 1.00 97.38 223 ARG A CA 1
ATOM 1795 C C . ARG A 1 223 ? 20.255 2.319 -42.902 1.00 97.38 223 ARG A C 1
ATOM 1797 O O . ARG A 1 223 ? 19.703 3.412 -43.002 1.00 97.38 223 ARG A O 1
ATOM 1804 N N . ILE A 1 224 ? 20.611 1.790 -41.740 1.00 97.44 224 ILE A N 1
ATOM 1805 C CA . ILE A 1 224 ? 20.558 2.515 -40.474 1.00 97.44 224 ILE A CA 1
ATOM 1806 C C . ILE A 1 224 ? 21.966 2.991 -40.134 1.00 97.44 224 ILE A C 1
ATOM 1808 O O . ILE A 1 224 ? 22.928 2.234 -40.274 1.00 97.44 224 ILE A O 1
ATOM 1812 N N . ALA A 1 225 ? 22.083 4.231 -39.667 1.00 95.31 225 ALA A N 1
ATOM 1813 C CA . ALA A 1 225 ? 23.305 4.722 -39.050 1.00 95.31 225 ALA A CA 1
ATOM 1814 C C . ALA A 1 225 ? 23.021 5.209 -37.630 1.00 95.31 225 ALA A C 1
ATOM 1816 O O . ALA A 1 225 ? 22.097 5.988 -37.405 1.00 95.31 225 ALA A O 1
ATOM 1817 N N . LEU A 1 226 ? 23.844 4.777 -36.683 1.00 95.25 226 LEU A N 1
ATOM 1818 C CA . LEU A 1 226 ? 23.936 5.375 -35.358 1.00 95.25 226 LEU A CA 1
ATOM 1819 C C . LEU A 1 226 ? 25.141 6.298 -35.339 1.00 95.25 226 LEU A C 1
ATOM 1821 O O . LEU A 1 226 ? 26.211 5.917 -35.801 1.00 95.25 226 LEU A O 1
ATOM 1825 N N . ILE A 1 227 ? 24.971 7.511 -34.845 1.00 92.88 227 ILE A N 1
ATOM 1826 C CA . ILE A 1 227 ? 26.005 8.539 -34.838 1.00 92.88 227 ILE A CA 1
ATOM 1827 C C . ILE A 1 227 ? 26.184 8.975 -33.392 1.00 92.88 227 ILE A C 1
ATOM 1829 O O . ILE A 1 227 ? 25.225 9.432 -32.768 1.00 92.88 227 ILE A O 1
ATOM 1833 N N . ASP A 1 228 ? 27.402 8.816 -32.885 1.00 90.00 228 ASP A N 1
ATOM 1834 C CA . ASP A 1 228 ? 27.818 9.343 -31.595 1.00 90.00 228 ASP A CA 1
ATOM 1835 C C . ASP A 1 228 ? 28.781 10.510 -31.807 1.00 90.00 228 ASP A C 1
ATOM 1837 O O . ASP A 1 228 ? 29.813 10.376 -32.467 1.00 90.00 228 ASP A O 1
ATOM 1841 N N . GLY A 1 229 ? 28.404 11.671 -31.293 1.00 82.31 229 GLY A N 1
ATOM 1842 C CA . GLY A 1 229 ? 29.052 12.936 -31.586 1.00 82.31 229 GLY A CA 1
ATOM 1843 C C . GLY A 1 229 ? 28.699 13.993 -30.541 1.00 82.31 229 GLY A C 1
ATOM 1844 O O . GLY A 1 229 ? 28.116 13.683 -29.502 1.00 82.31 229 GLY A O 1
ATOM 1845 N N . PRO A 1 230 ? 29.027 15.270 -30.791 1.00 67.94 230 PRO A N 1
ATOM 1846 C CA . PRO A 1 230 ? 28.773 16.342 -29.839 1.00 67.94 230 PRO A CA 1
ATOM 1847 C C . PRO A 1 230 ? 27.294 16.443 -29.424 1.00 67.94 230 PRO A C 1
ATOM 1849 O O . PRO A 1 230 ? 26.390 16.473 -30.254 1.00 67.94 230 PRO A O 1
ATOM 1852 N N . SER A 1 231 ? 27.057 16.588 -28.121 1.00 63.41 231 SER A N 1
ATOM 1853 C CA . SER A 1 231 ? 25.735 16.785 -27.509 1.00 63.41 231 SER A CA 1
ATOM 1854 C C . SER A 1 231 ? 25.652 18.147 -26.816 1.00 63.41 231 SER A C 1
ATOM 1856 O O . SER A 1 231 ? 26.669 18.683 -26.353 1.00 63.41 231 SER A O 1
ATOM 1858 N N . GLU A 1 232 ? 24.436 18.702 -26.713 1.00 59.78 232 GLU A N 1
ATOM 1859 C CA . GLU A 1 232 ? 24.145 19.966 -26.011 1.00 59.78 232 GLU A CA 1
ATOM 1860 C C . GLU A 1 232 ? 24.680 19.973 -24.569 1.00 59.78 232 GLU A C 1
ATOM 1862 O O . GLU A 1 232 ? 25.097 21.011 -24.050 1.00 59.78 232 GLU A O 1
ATOM 1867 N N . ARG A 1 233 ? 24.660 18.810 -23.901 1.00 61.28 233 ARG A N 1
ATOM 1868 C CA . ARG A 1 233 ? 25.123 18.652 -22.519 1.00 61.28 233 ARG A CA 1
ATOM 1869 C C . ARG A 1 233 ? 26.411 17.828 -22.481 1.00 61.28 233 ARG A C 1
ATOM 1871 O O . ARG A 1 233 ? 26.390 16.681 -22.915 1.00 61.28 233 ARG A O 1
ATOM 1878 N N . PRO A 1 234 ? 27.503 18.342 -21.879 1.00 62.47 234 PRO A N 1
ATOM 1879 C CA . PRO A 1 234 ? 28.777 17.622 -21.798 1.00 62.47 234 PRO A CA 1
ATOM 1880 C C . PRO A 1 234 ? 28.702 16.231 -21.151 1.00 62.47 234 PRO A C 1
ATOM 1882 O O . PRO A 1 234 ? 29.522 15.388 -21.475 1.00 62.47 234 PRO A O 1
ATOM 1885 N N . PHE A 1 235 ? 27.726 15.999 -20.265 1.00 61.50 235 PHE A N 1
ATOM 1886 C CA . PHE A 1 235 ? 27.524 14.736 -19.536 1.00 61.50 235 PHE A CA 1
ATOM 1887 C C . PHE A 1 235 ? 26.656 13.699 -20.278 1.00 61.50 235 PHE A C 1
ATOM 1889 O O . PHE A 1 235 ? 26.308 12.676 -19.700 1.00 61.50 235 PHE A O 1
ATOM 1896 N N . PHE A 1 236 ? 26.217 14.003 -21.503 1.00 64.69 236 PHE A N 1
ATOM 1897 C CA . PHE A 1 236 ? 25.425 13.103 -22.348 1.00 64.69 236 PHE A CA 1
ATOM 1898 C C . PHE A 1 236 ? 25.993 13.064 -23.771 1.00 64.69 236 PHE A C 1
ATOM 1900 O O . PHE A 1 236 ? 25.223 13.052 -24.728 1.00 64.69 236 PHE A O 1
ATOM 1907 N N . ARG A 1 237 ? 27.319 13.127 -23.934 1.00 79.38 237 ARG A N 1
ATOM 1908 C CA . ARG A 1 237 ? 27.968 12.963 -25.248 1.00 79.38 237 ARG A CA 1
ATOM 1909 C C . ARG A 1 237 ? 28.256 11.479 -25.462 1.00 79.38 237 ARG A C 1
ATOM 1911 O O . ARG A 1 237 ? 29.399 11.042 -25.460 1.00 79.38 237 ARG A O 1
ATOM 1918 N N . HIS A 1 238 ? 27.171 10.723 -25.506 1.00 85.62 238 HIS A N 1
ATOM 1919 C CA . HIS A 1 238 ? 27.147 9.297 -25.779 1.00 85.62 238 HIS A CA 1
ATOM 1920 C C . HIS A 1 238 ? 25.739 8.906 -26.229 1.00 85.62 238 HIS A C 1
ATOM 1922 O O . HIS A 1 238 ? 24.746 9.554 -25.861 1.00 85.62 238 HIS A O 1
ATOM 1928 N N . LEU A 1 239 ? 25.638 7.816 -26.982 1.00 89.44 239 LEU A N 1
ATOM 1929 C CA . LEU A 1 239 ? 24.417 7.249 -27.535 1.00 89.44 239 LEU A CA 1
ATOM 1930 C C . LEU A 1 239 ? 24.129 5.882 -26.907 1.00 89.44 239 LEU A C 1
ATOM 1932 O O . LEU A 1 239 ? 25.010 5.025 -26.827 1.00 89.44 239 LEU A O 1
ATOM 1936 N N . ASN A 1 240 ? 22.863 5.658 -26.555 1.00 90.12 240 ASN A N 1
ATOM 1937 C CA . ASN A 1 240 ? 22.360 4.331 -26.213 1.00 90.12 240 ASN A CA 1
ATOM 1938 C C . ASN A 1 240 ? 21.347 3.909 -27.287 1.00 90.12 240 ASN A C 1
ATOM 1940 O O . ASN A 1 240 ? 20.434 4.682 -27.585 1.00 90.12 240 ASN A O 1
ATOM 1944 N N . ALA A 1 241 ? 21.496 2.728 -27.880 1.00 92.56 241 ALA A N 1
ATOM 1945 C CA . ALA A 1 241 ? 20.591 2.229 -28.911 1.00 92.56 241 ALA A CA 1
ATOM 1946 C C . ALA A 1 241 ? 20.410 0.713 -28.836 1.00 92.56 241 ALA A C 1
ATOM 1948 O O . ALA A 1 241 ? 21.335 -0.018 -28.483 1.00 92.56 241 ALA A O 1
ATOM 1949 N N . ASP A 1 242 ? 19.215 0.250 -29.188 1.00 90.19 242 ASP A N 1
ATOM 1950 C CA . ASP A 1 242 ? 18.845 -1.157 -29.070 1.00 90.19 242 ASP A CA 1
ATOM 1951 C C . ASP A 1 242 ? 17.597 -1.473 -29.915 1.00 90.19 242 ASP A C 1
ATOM 1953 O O . ASP A 1 242 ? 16.877 -0.565 -30.345 1.00 90.19 242 ASP A O 1
ATOM 1957 N N . TRP A 1 243 ? 17.299 -2.757 -30.098 1.00 88.56 243 TRP A N 1
ATOM 1958 C CA . TRP A 1 243 ? 15.967 -3.244 -30.441 1.00 88.56 243 TRP A CA 1
ATOM 1959 C C . TRP A 1 243 ? 15.420 -2.788 -31.814 1.00 88.56 243 TRP A C 1
ATOM 1961 O O . TRP A 1 243 ? 14.290 -2.324 -31.916 1.00 88.56 243 TRP A O 1
ATOM 1971 N N . PHE A 1 244 ? 16.165 -2.917 -32.916 1.00 92.69 244 PHE A N 1
ATOM 1972 C CA . PHE A 1 244 ? 15.642 -2.535 -34.241 1.00 92.69 244 PHE A CA 1
ATOM 1973 C C . PHE A 1 244 ? 14.778 -3.642 -34.868 1.00 92.69 244 PHE A C 1
ATOM 1975 O O . PHE A 1 244 ? 15.299 -4.670 -35.302 1.00 92.69 244 PHE A O 1
ATOM 1982 N N . HIS A 1 245 ? 13.466 -3.411 -34.985 1.00 90.56 245 HIS A N 1
ATOM 1983 C CA . HIS A 1 245 ? 12.499 -4.370 -35.542 1.00 90.56 245 HIS A CA 1
ATOM 1984 C C . HIS A 1 245 ? 11.403 -3.702 -36.376 1.00 90.56 245 HIS A C 1
ATOM 1986 O O . HIS A 1 245 ? 11.181 -2.489 -36.321 1.00 90.56 245 HIS A O 1
ATOM 1992 N N . TYR A 1 246 ? 10.636 -4.512 -37.107 1.00 90.19 246 TYR A N 1
ATOM 1993 C CA . TYR A 1 246 ? 9.365 -4.051 -37.655 1.00 90.19 246 TYR A CA 1
ATOM 1994 C C . TYR A 1 246 ? 8.317 -3.887 -36.548 1.00 90.19 246 TYR A C 1
ATOM 1996 O O . TYR A 1 246 ? 8.087 -4.783 -35.735 1.00 90.19 246 TYR A O 1
ATOM 2004 N N . TYR A 1 247 ? 7.662 -2.725 -36.519 1.00 80.50 247 TYR A N 1
ATOM 2005 C CA . TYR A 1 247 ? 6.778 -2.336 -35.420 1.00 80.50 247 TYR A CA 1
ATOM 2006 C C . TYR A 1 247 ? 5.295 -2.583 -35.730 1.00 80.50 247 TYR A C 1
ATOM 2008 O O . TYR A 1 247 ? 4.757 -2.066 -36.715 1.00 80.50 247 TYR A O 1
ATOM 2016 N N . ARG A 1 248 ? 4.601 -3.308 -34.835 1.00 71.94 248 ARG A N 1
ATOM 2017 C CA . ARG A 1 248 ? 3.147 -3.547 -34.883 1.00 71.94 248 ARG A CA 1
ATOM 2018 C C . ARG A 1 248 ? 2.469 -3.149 -33.569 1.00 71.94 248 ARG A C 1
ATOM 2020 O O . ARG A 1 248 ? 2.590 -3.823 -32.552 1.00 71.94 248 ARG A O 1
ATOM 2027 N N . GLU A 1 249 ? 1.688 -2.075 -33.638 1.00 55.56 249 GLU A N 1
ATOM 2028 C CA . GLU A 1 249 ? 1.040 -1.391 -32.503 1.00 55.56 249 GLU A CA 1
ATOM 2029 C C . GLU A 1 249 ? 0.106 -2.296 -31.668 1.00 55.56 249 GLU A C 1
ATOM 2031 O O . GLU A 1 249 ? -0.022 -2.111 -30.464 1.00 55.56 249 GLU A O 1
ATOM 2036 N N . ASN A 1 250 ? -0.493 -3.331 -32.272 1.00 49.16 250 ASN A N 1
ATOM 2037 C CA . ASN A 1 250 ? -1.440 -4.224 -31.587 1.00 49.16 250 ASN A CA 1
ATOM 2038 C C . ASN A 1 250 ? -0.781 -5.377 -30.798 1.00 49.16 250 ASN A C 1
ATOM 2040 O O . ASN A 1 250 ? -1.471 -6.060 -30.040 1.00 49.16 250 ASN A O 1
ATOM 2044 N N . GLU A 1 251 ? 0.518 -5.631 -30.981 1.00 44.81 251 GLU A N 1
ATOM 2045 C CA . GLU A 1 251 ? 1.224 -6.791 -30.396 1.00 44.81 251 GLU A CA 1
ATOM 2046 C C . GLU A 1 251 ? 2.178 -6.403 -29.255 1.00 44.81 251 GLU A C 1
ATOM 2048 O O . GLU A 1 251 ? 2.580 -7.254 -28.458 1.00 44.81 251 GLU A O 1
ATOM 2053 N N . ILE A 1 252 ? 2.490 -5.111 -29.140 1.00 40.78 252 ILE A N 1
ATOM 2054 C CA . ILE A 1 252 ? 3.473 -4.556 -28.212 1.00 40.78 252 ILE A CA 1
ATOM 2055 C C . ILE A 1 252 ? 2.742 -3.720 -27.170 1.00 40.78 252 ILE A C 1
ATOM 2057 O O . ILE A 1 252 ? 2.252 -2.632 -27.461 1.00 40.78 252 ILE A O 1
ATOM 2061 N N . ARG A 1 253 ? 2.650 -4.224 -25.935 1.00 41.09 253 ARG A N 1
ATOM 2062 C CA . ARG A 1 253 ? 2.095 -3.437 -24.828 1.00 41.09 253 ARG A CA 1
ATOM 2063 C C . ARG A 1 253 ? 3.198 -2.640 -24.169 1.00 41.09 253 ARG A C 1
ATOM 2065 O O . ARG A 1 253 ? 4.196 -3.207 -23.734 1.00 41.09 253 ARG A O 1
ATOM 2072 N N . MET A 1 254 ? 2.957 -1.342 -24.058 1.00 37.84 254 MET A N 1
ATOM 2073 C CA . MET A 1 254 ? 3.935 -0.407 -23.548 1.00 37.84 254 MET A CA 1
ATOM 2074 C C . MET A 1 254 ? 3.789 -0.207 -22.035 1.00 37.84 254 MET A C 1
ATOM 2076 O O . MET A 1 254 ? 2.681 0.045 -21.555 1.00 37.84 254 MET A O 1
ATOM 2080 N N . SER A 1 255 ? 4.868 -0.353 -21.259 1.00 38.91 255 SER A N 1
ATOM 2081 C CA . SER A 1 255 ? 4.862 -0.056 -19.812 1.00 38.91 255 SER A CA 1
ATOM 2082 C C . SER A 1 255 ? 5.915 0.977 -19.397 1.00 38.91 255 SER A C 1
ATOM 2084 O O . SER A 1 255 ? 6.650 1.493 -20.227 1.00 38.91 255 SER A O 1
ATOM 2086 N N . LEU A 1 256 ? 5.899 1.367 -18.121 1.00 47.38 256 LEU A N 1
ATOM 2087 C CA . LEU A 1 256 ? 6.508 2.579 -17.562 1.00 47.38 256 LEU A CA 1
ATOM 2088 C C . LEU A 1 256 ? 7.560 2.285 -16.495 1.00 47.38 256 LEU A C 1
ATOM 2090 O O . LEU A 1 256 ? 7.363 1.371 -15.694 1.00 47.38 256 LEU A O 1
ATOM 2094 N N . PRO A 1 257 ? 8.527 3.207 -16.330 1.00 37.09 257 PRO A N 1
ATOM 2095 C CA . PRO A 1 257 ? 8.507 4.130 -15.182 1.00 37.09 257 PRO A CA 1
ATOM 2096 C C . PRO A 1 257 ? 8.798 5.605 -15.549 1.00 37.09 257 PRO A C 1
ATOM 2098 O O . PRO A 1 257 ? 9.534 5.898 -16.487 1.00 37.09 257 PRO A O 1
ATOM 2101 N N . ALA A 1 258 ? 8.229 6.536 -14.771 1.00 37.78 258 ALA A N 1
ATOM 2102 C CA . ALA A 1 258 ? 8.405 7.988 -14.903 1.00 37.78 258 ALA A CA 1
ATOM 2103 C C . ALA A 1 258 ? 9.647 8.532 -14.160 1.00 37.78 258 ALA A C 1
ATOM 2105 O O . ALA A 1 258 ? 10.048 7.990 -13.130 1.00 37.78 258 ALA A O 1
ATOM 2106 N N . GLU A 1 259 ? 10.176 9.656 -14.660 1.00 35.06 259 GLU A N 1
ATOM 2107 C CA . GLU A 1 259 ? 11.318 10.441 -14.148 1.00 35.06 259 GLU A CA 1
ATOM 2108 C C . GLU A 1 259 ? 11.132 11.056 -12.743 1.00 35.06 259 GLU A C 1
ATOM 2110 O O . GLU A 1 259 ? 12.119 11.444 -12.128 1.00 35.06 259 GLU A O 1
ATOM 2115 N N . GLU A 1 260 ? 9.911 11.131 -12.197 1.00 37.34 260 GLU A N 1
ATOM 2116 C CA . GLU A 1 260 ? 9.631 11.864 -10.940 1.00 37.34 260 GLU A CA 1
ATOM 2117 C C . GLU A 1 260 ? 9.111 10.998 -9.779 1.00 37.34 260 GLU A C 1
ATOM 2119 O O . GLU A 1 260 ? 8.632 11.511 -8.767 1.00 37.34 260 GLU A O 1
ATOM 2124 N N . GLY A 1 261 ? 9.233 9.672 -9.876 1.00 47.81 261 GLY A N 1
ATOM 2125 C CA . GLY A 1 261 ? 8.695 8.771 -8.859 1.00 47.81 261 GLY A CA 1
ATOM 2126 C C . GLY A 1 261 ? 7.160 8.730 -8.857 1.00 47.81 261 GLY A C 1
ATOM 2127 O O . GLY A 1 261 ? 6.463 9.610 -9.354 1.00 47.81 261 GLY A O 1
ATOM 2128 N N . GLY A 1 262 ? 6.604 7.647 -8.324 1.00 54.44 262 GLY A N 1
ATOM 2129 C CA . GLY A 1 262 ? 5.158 7.494 -8.188 1.00 54.44 262 GLY A CA 1
ATOM 2130 C C . GLY A 1 262 ? 4.802 6.613 -7.000 1.00 54.44 262 GLY A C 1
ATOM 2131 O O . GLY A 1 262 ? 5.663 5.990 -6.374 1.00 54.44 262 GLY A O 1
ATOM 2132 N N . TYR A 1 263 ? 3.521 6.600 -6.647 1.00 72.75 263 TYR A N 1
ATOM 2133 C CA . TYR A 1 263 ? 3.020 5.900 -5.466 1.00 72.75 263 TYR A CA 1
ATOM 2134 C C . TYR A 1 263 ? 2.653 4.441 -5.757 1.00 72.75 263 TYR A C 1
ATOM 2136 O O . TYR A 1 263 ? 2.512 4.034 -6.904 1.00 72.75 263 TYR A O 1
ATOM 2144 N N . ASP A 1 264 ? 2.454 3.640 -4.704 1.00 77.38 264 ASP A N 1
ATOM 2145 C CA . ASP A 1 264 ? 2.204 2.194 -4.793 1.00 77.38 264 ASP A CA 1
ATOM 2146 C C . ASP A 1 264 ? 1.093 1.796 -5.784 1.00 77.38 264 ASP A C 1
ATOM 2148 O O . ASP A 1 264 ? 1.165 0.718 -6.371 1.00 77.38 264 ASP A O 1
ATOM 2152 N N . GLY A 1 265 ? 0.085 2.656 -5.979 1.00 80.50 265 GLY A N 1
ATOM 2153 C CA . GLY A 1 265 ? -1.061 2.421 -6.859 1.00 80.50 265 GLY A CA 1
ATOM 2154 C C . GLY A 1 265 ? -0.656 2.030 -8.281 1.00 80.50 265 GLY A C 1
ATOM 2155 O O . GLY A 1 265 ? -1.156 1.031 -8.796 1.00 80.50 265 GLY A O 1
ATOM 2156 N N . GLN A 1 266 ? 0.313 2.733 -8.879 1.00 75.31 266 GLN A N 1
ATOM 2157 C CA . GLN A 1 266 ? 0.796 2.431 -10.233 1.00 75.31 266 GLN A CA 1
ATOM 2158 C C . GLN A 1 266 ? 1.432 1.033 -10.311 1.00 75.31 266 GLN A C 1
ATOM 2160 O O . GLN A 1 266 ? 1.201 0.272 -11.246 1.00 75.31 266 GLN A O 1
ATOM 2165 N N . PHE A 1 267 ? 2.180 0.644 -9.277 1.00 80.00 267 PHE A N 1
ATOM 2166 C CA . PHE A 1 267 ? 2.859 -0.647 -9.225 1.00 80.00 267 PHE A CA 1
ATOM 2167 C C . PHE A 1 267 ? 1.871 -1.795 -9.017 1.00 80.00 267 PHE A C 1
ATOM 2169 O O . PHE A 1 267 ? 2.047 -2.878 -9.573 1.00 80.00 267 PHE A O 1
ATOM 2176 N N . TYR A 1 268 ? 0.790 -1.558 -8.269 1.00 87.25 268 TYR A N 1
ATOM 2177 C CA . TYR A 1 268 ? -0.282 -2.539 -8.129 1.00 87.25 268 TYR A CA 1
ATOM 2178 C C . TYR A 1 268 ? -1.043 -2.781 -9.429 1.00 87.25 268 TYR A C 1
ATOM 2180 O O . TYR A 1 268 ? -1.470 -3.912 -9.660 1.00 87.25 268 TYR A O 1
ATOM 2188 N N . TYR A 1 269 ? -1.177 -1.765 -10.286 1.00 82.81 269 TYR A N 1
ATOM 2189 C CA . TYR A 1 269 ? -1.727 -1.950 -11.625 1.00 82.81 269 TYR A CA 1
ATOM 2190 C C . TYR A 1 269 ? -0.864 -2.915 -12.448 1.00 82.81 269 TYR A C 1
ATOM 2192 O O . TYR A 1 269 ? -1.389 -3.894 -12.973 1.00 82.81 269 TYR A O 1
ATOM 2200 N N . PHE A 1 270 ? 0.460 -2.722 -12.492 1.00 76.75 270 PHE A N 1
ATOM 2201 C CA . PHE A 1 270 ? 1.358 -3.634 -13.219 1.00 76.75 270 PHE A CA 1
ATOM 2202 C C . PHE A 1 270 ? 1.330 -5.054 -12.648 1.00 76.75 270 PHE A C 1
ATOM 2204 O O . PHE A 1 270 ? 1.216 -6.030 -13.391 1.00 76.75 270 PHE A O 1
ATOM 2211 N N . LEU A 1 271 ? 1.334 -5.181 -11.320 1.00 86.88 271 LEU A N 1
ATOM 2212 C CA . LEU A 1 271 ? 1.194 -6.475 -10.656 1.00 86.88 271 LEU A CA 1
ATOM 2213 C C . LEU A 1 271 ? -0.160 -7.143 -10.930 1.00 86.88 271 LEU A C 1
ATOM 2215 O O . LEU A 1 271 ? -0.246 -8.359 -10.837 1.00 86.88 271 LEU A O 1
ATOM 2219 N N . ALA A 1 272 ? -1.223 -6.414 -11.281 1.00 88.25 272 ALA A N 1
ATOM 2220 C CA . ALA A 1 272 ? -2.490 -7.046 -11.651 1.00 88.25 272 ALA A CA 1
ATOM 2221 C C . ALA A 1 272 ? -2.392 -7.792 -12.998 1.00 88.25 272 ALA A C 1
ATOM 2223 O O . ALA A 1 272 ? -3.063 -8.812 -13.178 1.00 88.25 272 ALA A O 1
ATOM 2224 N N . HIS A 1 273 ? -1.519 -7.349 -13.916 1.00 82.88 273 HIS A N 1
ATOM 2225 C CA . HIS A 1 273 ? -1.259 -8.036 -15.192 1.00 82.88 273 HIS A CA 1
ATOM 2226 C C . HIS A 1 273 ? -0.456 -9.326 -14.996 1.00 82.88 273 HIS A C 1
ATOM 2228 O O . HIS A 1 273 ? -0.802 -10.363 -15.566 1.00 82.88 273 HIS A O 1
ATOM 2234 N N . ASP A 1 274 ? 0.571 -9.294 -14.143 1.00 83.06 274 ASP A N 1
ATOM 2235 C CA . ASP A 1 274 ? 1.408 -10.458 -13.823 1.00 83.06 274 ASP A CA 1
ATOM 2236 C C . ASP A 1 274 ? 1.665 -10.600 -12.305 1.00 83.06 274 ASP A C 1
ATOM 2238 O O . ASP A 1 274 ? 2.774 -10.367 -11.820 1.00 83.06 274 ASP A O 1
ATOM 2242 N N . PRO A 1 275 ? 0.651 -11.016 -11.522 1.00 90.44 275 PRO A N 1
ATOM 2243 C CA . PRO A 1 275 ? 0.723 -11.067 -10.064 1.00 90.44 275 PRO A CA 1
ATOM 2244 C C . PRO A 1 275 ? 1.715 -12.109 -9.564 1.00 90.44 275 PRO A C 1
ATOM 2246 O O . PRO A 1 275 ? 2.247 -11.979 -8.468 1.00 90.44 275 PRO A O 1
ATOM 2249 N N . PHE A 1 276 ? 1.980 -13.141 -10.363 1.00 91.56 276 PHE A N 1
ATOM 2250 C CA . PHE A 1 276 ? 2.900 -14.218 -10.016 1.00 91.56 276 PHE A CA 1
ATOM 2251 C C . PHE A 1 276 ? 4.304 -14.008 -10.579 1.00 91.56 276 PHE A C 1
ATOM 2253 O O . PHE A 1 276 ? 5.137 -14.909 -10.415 1.00 91.56 276 PHE A O 1
ATOM 2260 N N . LEU A 1 277 ? 4.564 -12.858 -11.217 1.00 85.50 277 LEU A N 1
ATOM 2261 C CA . LEU A 1 277 ? 5.852 -12.523 -11.821 1.00 85.50 277 LEU A CA 1
ATOM 2262 C C . LEU A 1 277 ? 6.341 -13.646 -12.754 1.00 85.50 277 LEU A C 1
ATOM 2264 O O . LEU A 1 277 ? 7.489 -14.081 -12.703 1.00 85.50 277 LEU A O 1
ATOM 2268 N N . THR A 1 278 ? 5.418 -14.191 -13.546 1.00 81.25 278 THR A N 1
ATOM 2269 C CA . THR A 1 278 ? 5.686 -15.285 -14.486 1.00 81.25 278 THR A CA 1
ATOM 2270 C C . THR A 1 278 ? 6.615 -14.853 -15.610 1.00 81.25 278 THR A C 1
ATOM 2272 O O . THR A 1 278 ? 7.475 -15.634 -16.004 1.00 81.25 278 THR A O 1
ATOM 2275 N N . ARG A 1 279 ? 6.502 -13.601 -16.065 1.00 68.19 279 ARG A N 1
ATOM 2276 C CA . ARG A 1 279 ? 7.264 -13.043 -17.194 1.00 68.19 279 ARG A CA 1
ATOM 2277 C C . ARG A 1 279 ? 8.716 -12.708 -16.863 1.00 68.19 279 ARG A C 1
ATOM 2279 O O . ARG A 1 279 ? 9.509 -12.445 -17.758 1.00 68.19 279 ARG A O 1
ATOM 2286 N N . VAL A 1 280 ? 9.056 -12.717 -15.578 1.00 69.50 280 VAL A N 1
ATOM 2287 C CA . VAL A 1 280 ? 10.398 -12.405 -15.060 1.00 69.50 280 VAL A CA 1
ATOM 2288 C C . VAL A 1 280 ? 11.010 -13.614 -14.350 1.00 69.50 280 VAL A C 1
ATOM 2290 O O . VAL A 1 280 ? 11.950 -13.483 -13.577 1.00 69.50 280 VAL A O 1
ATOM 2293 N N . LYS A 1 281 ? 10.449 -14.813 -14.568 1.00 74.81 281 LYS A N 1
ATOM 2294 C CA . LYS A 1 281 ? 10.930 -16.053 -13.951 1.00 74.81 281 LYS A CA 1
ATOM 2295 C C . LYS A 1 281 ? 12.359 -16.384 -14.386 1.00 74.81 281 LYS A C 1
ATOM 2297 O O . LYS A 1 281 ? 13.154 -16.771 -13.537 1.00 74.81 281 LYS A O 1
ATOM 2302 N N . ASP A 1 282 ? 12.640 -16.264 -15.681 1.00 73.50 282 ASP A N 1
ATOM 2303 C CA . ASP A 1 282 ? 13.928 -16.664 -16.259 1.00 73.50 282 ASP A CA 1
ATOM 2304 C C . ASP A 1 282 ? 14.982 -15.555 -16.110 1.00 73.50 282 ASP A C 1
ATOM 2306 O O . ASP A 1 282 ? 16.162 -15.844 -15.937 1.00 73.50 282 ASP A O 1
ATOM 2310 N N . ASP A 1 283 ? 14.537 -14.296 -16.061 1.00 68.88 283 ASP A N 1
ATOM 2311 C CA . ASP A 1 283 ? 15.359 -13.141 -15.698 1.00 68.88 283 ASP A CA 1
ATOM 2312 C C . ASP A 1 283 ? 14.610 -12.219 -14.711 1.00 68.88 283 ASP A C 1
ATOM 2314 O O . ASP A 1 283 ? 13.806 -11.371 -15.121 1.00 68.88 283 ASP A O 1
ATOM 2318 N N . PRO A 1 284 ? 14.879 -12.348 -13.396 1.00 69.88 284 PRO A N 1
ATOM 2319 C CA . PRO A 1 284 ? 14.254 -11.527 -12.362 1.00 69.88 284 PRO A CA 1
ATOM 2320 C C . PRO A 1 284 ? 14.534 -10.026 -12.473 1.00 69.88 284 PRO A C 1
ATOM 2322 O O . PRO A 1 284 ? 13.789 -9.231 -11.895 1.00 69.88 284 PRO A O 1
ATOM 2325 N N . ARG A 1 285 ? 15.585 -9.608 -13.193 1.00 62.38 285 ARG A N 1
ATOM 2326 C CA . ARG A 1 285 ? 15.921 -8.183 -13.347 1.00 62.38 285 ARG A CA 1
ATOM 2327 C C . ARG A 1 285 ? 14.920 -7.448 -14.212 1.00 62.38 285 ARG A C 1
ATOM 2329 O O . ARG A 1 285 ? 14.696 -6.264 -13.983 1.00 62.38 285 ARG A O 1
ATOM 2336 N N . ARG A 1 286 ? 14.218 -8.158 -15.099 1.00 63.66 286 ARG A N 1
ATOM 2337 C CA . ARG A 1 286 ? 13.088 -7.611 -15.861 1.00 63.66 286 ARG A CA 1
ATOM 2338 C C . ARG A 1 286 ? 11.994 -7.034 -14.963 1.00 63.66 286 ARG A C 1
ATOM 2340 O O . ARG A 1 286 ? 11.258 -6.160 -15.403 1.00 63.66 286 ARG A O 1
ATOM 2347 N N . ALA A 1 287 ? 11.898 -7.454 -13.697 1.00 67.06 287 ALA A N 1
ATOM 2348 C CA . ALA A 1 287 ? 10.966 -6.848 -12.748 1.00 67.06 287 ALA A CA 1
ATOM 2349 C C . ALA A 1 287 ? 11.271 -5.360 -12.489 1.00 67.06 287 ALA A C 1
ATOM 2351 O O . ALA A 1 287 ? 10.347 -4.593 -12.229 1.00 67.06 287 ALA A O 1
ATOM 2352 N N . LEU A 1 288 ? 12.543 -4.945 -12.582 1.00 63.38 288 LEU A N 1
ATOM 2353 C CA . LEU A 1 288 ? 12.985 -3.559 -12.372 1.00 63.38 288 LEU A CA 1
ATOM 2354 C C . LEU A 1 288 ? 12.486 -2.597 -13.454 1.00 63.38 288 LEU A C 1
ATOM 2356 O O . LEU A 1 288 ? 12.457 -1.387 -13.248 1.00 63.38 288 LEU A O 1
ATOM 2360 N N . LEU A 1 289 ? 12.078 -3.128 -14.606 1.00 58.75 289 LEU A N 1
ATOM 2361 C CA . LEU A 1 289 ? 11.589 -2.322 -15.717 1.00 58.75 289 LEU A CA 1
ATOM 2362 C C . LEU A 1 289 ? 10.244 -1.649 -15.408 1.00 58.75 289 LEU A C 1
ATOM 2364 O O . LEU A 1 289 ? 9.973 -0.601 -15.982 1.00 58.75 289 LEU A O 1
ATOM 2368 N N . TYR A 1 290 ? 9.429 -2.232 -14.519 1.00 63.19 290 TYR A N 1
ATOM 2369 C CA . TYR A 1 290 ? 8.083 -1.747 -14.174 1.00 63.19 290 TYR A CA 1
ATOM 2370 C C . TYR A 1 290 ? 7.791 -1.723 -12.662 1.00 63.19 290 TYR A C 1
ATOM 2372 O O . TYR A 1 290 ? 6.717 -1.286 -12.244 1.00 63.19 290 TYR A O 1
ATOM 2380 N N . LEU A 1 291 ? 8.723 -2.182 -11.817 1.00 70.00 291 LEU A N 1
ATOM 2381 C CA . LEU A 1 291 ? 8.669 -2.064 -10.358 1.00 70.00 291 LEU A CA 1
ATOM 2382 C C . LEU A 1 291 ? 9.967 -1.428 -9.861 1.00 70.00 291 LEU A C 1
ATOM 2384 O O . LEU A 1 291 ? 11.045 -1.974 -10.057 1.00 70.00 291 LEU A O 1
ATOM 2388 N N . ASP A 1 292 ? 9.852 -0.318 -9.140 1.00 67.00 292 ASP A N 1
ATOM 2389 C CA . ASP A 1 292 ? 10.986 0.356 -8.494 1.00 67.00 292 ASP A CA 1
ATOM 2390 C C . ASP A 1 292 ? 11.653 -0.510 -7.414 1.00 67.00 292 ASP A C 1
ATOM 2392 O O . ASP A 1 292 ? 12.871 -0.529 -7.261 1.00 67.00 292 ASP A O 1
ATOM 2396 N N . HIS A 1 293 ? 10.843 -1.251 -6.660 1.00 75.81 293 HIS A N 1
ATOM 2397 C CA . HIS A 1 293 ? 11.296 -2.112 -5.582 1.00 75.81 293 HIS A CA 1
ATOM 2398 C C . HIS A 1 293 ? 10.529 -3.448 -5.590 1.00 75.81 293 HIS A C 1
ATOM 2400 O O . HIS A 1 293 ? 9.688 -3.681 -4.710 1.00 75.81 293 HIS A O 1
ATOM 2406 N N . PRO A 1 294 ? 10.798 -4.365 -6.546 1.00 82.31 294 PRO A N 1
ATOM 2407 C CA . PRO A 1 294 ? 10.012 -5.581 -6.761 1.00 82.31 294 PRO A CA 1
ATOM 2408 C C . PRO A 1 294 ? 9.725 -6.391 -5.493 1.00 82.31 294 PRO A C 1
ATOM 2410 O O . PRO A 1 294 ? 8.574 -6.733 -5.235 1.00 82.31 294 PRO A O 1
ATOM 2413 N N . ALA A 1 295 ? 10.730 -6.629 -4.641 1.00 86.06 295 ALA A N 1
ATOM 2414 C CA . ALA A 1 295 ? 10.568 -7.405 -3.405 1.00 86.06 295 ALA A CA 1
ATOM 2415 C C . ALA A 1 295 ? 9.582 -6.781 -2.392 1.00 86.06 295 ALA A C 1
ATOM 2417 O O . ALA A 1 295 ? 8.939 -7.496 -1.613 1.00 86.06 295 ALA A O 1
ATOM 2418 N N . TYR A 1 296 ? 9.467 -5.450 -2.399 1.00 85.25 296 TYR A N 1
ATOM 2419 C CA . TYR A 1 296 ? 8.565 -4.681 -1.543 1.00 85.25 296 TYR A CA 1
ATOM 2420 C C . TYR A 1 296 ? 7.179 -4.575 -2.186 1.00 85.25 296 TYR A C 1
ATOM 2422 O O . TYR A 1 296 ? 6.188 -4.960 -1.565 1.00 85.25 296 TYR A O 1
ATOM 2430 N N . ARG A 1 297 ? 7.109 -4.144 -3.456 1.00 87.50 297 ARG A N 1
ATOM 2431 C CA . ARG A 1 297 ? 5.853 -3.974 -4.207 1.00 87.50 297 ARG A CA 1
ATOM 2432 C C . ARG A 1 297 ? 5.101 -5.292 -4.354 1.00 87.50 297 ARG A C 1
ATOM 2434 O O . ARG A 1 297 ? 3.950 -5.396 -3.936 1.00 87.50 297 ARG A O 1
ATOM 2441 N N . ALA A 1 298 ? 5.772 -6.322 -4.869 1.00 91.56 298 ALA A N 1
ATOM 2442 C CA . ALA A 1 298 ? 5.178 -7.641 -5.052 1.00 91.56 298 ALA A CA 1
ATOM 2443 C C . ALA A 1 298 ? 4.938 -8.360 -3.719 1.00 91.56 298 ALA A C 1
ATOM 2445 O O . ALA A 1 298 ? 4.127 -9.275 -3.669 1.00 91.56 298 ALA A O 1
ATOM 2446 N N . GLY A 1 299 ? 5.569 -7.934 -2.616 1.00 92.31 299 GLY A N 1
ATOM 2447 C CA . GLY A 1 299 ? 5.263 -8.437 -1.273 1.00 92.31 299 GLY A CA 1
ATOM 2448 C C . GLY A 1 299 ? 3.818 -8.159 -0.835 1.00 92.31 299 GLY A C 1
ATOM 2449 O O . GLY A 1 299 ? 3.262 -8.922 -0.049 1.00 92.31 299 GLY A O 1
ATOM 2450 N N . ARG A 1 300 ? 3.191 -7.114 -1.388 1.00 93.12 300 ARG A N 1
ATOM 2451 C CA . ARG A 1 300 ? 1.825 -6.658 -1.088 1.00 93.12 300 ARG A CA 1
ATOM 2452 C C . ARG A 1 300 ? 0.826 -7.096 -2.160 1.00 93.12 300 ARG A C 1
ATOM 2454 O O . ARG A 1 300 ? 0.141 -6.290 -2.790 1.00 93.12 300 ARG A O 1
ATOM 2461 N N . ILE A 1 301 ? 0.763 -8.401 -2.402 1.00 95.94 301 ILE A N 1
ATOM 2462 C CA . ILE A 1 301 ? 0.045 -8.965 -3.551 1.00 95.94 301 ILE A CA 1
ATOM 2463 C C . ILE A 1 301 ? -1.488 -8.981 -3.415 1.00 95.94 301 ILE A C 1
ATOM 2465 O O . ILE A 1 301 ? -2.208 -9.143 -4.401 1.00 95.94 301 ILE A O 1
ATOM 2469 N N . GLY A 1 302 ? -2.014 -8.809 -2.200 1.00 97.25 302 GLY A N 1
ATOM 2470 C CA . GLY A 1 302 ? -3.439 -8.972 -1.909 1.00 97.25 302 GLY A CA 1
ATOM 2471 C C . GLY A 1 302 ? -4.336 -8.044 -2.729 1.00 97.25 302 GLY A C 1
ATOM 2472 O O . GLY A 1 302 ? -5.381 -8.476 -3.209 1.00 97.25 302 GLY A O 1
ATOM 2473 N N . PHE A 1 303 ? -3.923 -6.791 -2.937 1.00 96.69 303 PHE A N 1
ATOM 2474 C CA . PHE A 1 303 ? -4.691 -5.845 -3.747 1.00 96.69 303 PHE A CA 1
ATOM 2475 C C . PHE A 1 303 ? -4.630 -6.165 -5.254 1.00 96.69 303 PHE A C 1
ATOM 2477 O O . PHE A 1 303 ? -5.701 -6.354 -5.831 1.00 96.69 303 PHE A O 1
ATOM 2484 N N . PRO A 1 304 ? -3.449 -6.343 -5.887 1.00 95.56 304 PRO A N 1
ATOM 2485 C CA . PRO A 1 304 ? -3.358 -6.779 -7.286 1.00 95.56 304 PRO A CA 1
ATOM 2486 C C . PRO A 1 304 ? -4.141 -8.059 -7.614 1.00 95.56 304 PRO A C 1
ATOM 2488 O O . PRO A 1 304 ? -4.835 -8.121 -8.629 1.00 95.56 304 PRO A O 1
ATOM 2491 N N . LEU A 1 305 ? -4.088 -9.078 -6.745 1.00 96.94 305 LEU A N 1
ATOM 2492 C CA . LEU A 1 305 ? -4.842 -10.319 -6.958 1.00 96.94 305 LEU A CA 1
ATOM 2493 C C . LEU A 1 305 ? -6.352 -10.096 -6.908 1.00 96.94 305 LEU A C 1
ATOM 2495 O O . LEU A 1 305 ? -7.073 -10.669 -7.721 1.00 96.94 305 LEU A O 1
ATOM 2499 N N . LEU A 1 306 ? -6.838 -9.257 -5.990 1.00 97.44 306 LEU A N 1
ATOM 2500 C CA . LEU A 1 306 ? -8.258 -8.906 -5.933 1.00 97.44 306 LEU A CA 1
ATOM 2501 C C . LEU A 1 306 ? -8.698 -8.122 -7.168 1.00 97.44 306 LEU A C 1
ATOM 2503 O O . LEU A 1 306 ? -9.787 -8.377 -7.677 1.00 97.44 306 LEU A O 1
ATOM 2507 N N . VAL A 1 307 ? -7.854 -7.226 -7.685 1.00 95.56 307 VAL A N 1
ATOM 2508 C CA . VAL A 1 307 ? -8.121 -6.510 -8.941 1.00 95.56 307 VAL A CA 1
ATOM 2509 C C . VAL A 1 307 ? -8.284 -7.503 -10.084 1.00 95.56 307 VAL A C 1
ATOM 2511 O O . VAL A 1 307 ? -9.308 -7.477 -10.767 1.00 95.56 307 VAL A O 1
ATOM 2514 N N . ARG A 1 308 ? -7.330 -8.427 -10.255 1.00 93.69 308 ARG A N 1
ATOM 2515 C CA . ARG A 1 308 ? -7.391 -9.450 -11.309 1.00 93.69 308 ARG A CA 1
ATOM 2516 C C . ARG A 1 308 ? -8.589 -10.391 -11.142 1.00 93.69 308 ARG A C 1
ATOM 2518 O O . ARG A 1 308 ? -9.225 -10.754 -12.126 1.00 93.69 308 ARG A O 1
ATOM 2525 N N . LEU A 1 309 ? -8.923 -10.766 -9.908 1.00 96.81 309 LEU A N 1
ATOM 2526 C CA . LEU A 1 309 ? -10.063 -11.635 -9.611 1.00 96.81 309 LEU A CA 1
ATOM 2527 C C . LEU A 1 309 ? -11.399 -10.958 -9.954 1.00 96.81 309 LEU A C 1
ATOM 2529 O O . LEU A 1 309 ? -12.227 -11.549 -10.637 1.00 96.81 309 LEU A O 1
ATOM 2533 N N . VAL A 1 310 ? -11.609 -9.719 -9.499 1.00 97.31 310 VAL A N 1
ATOM 2534 C CA . VAL A 1 310 ? -12.875 -8.984 -9.685 1.00 97.31 310 VAL A CA 1
ATOM 2535 C C . VAL A 1 310 ? -13.075 -8.547 -11.138 1.00 97.31 310 VAL A C 1
ATOM 2537 O O . VAL A 1 310 ? -14.204 -8.503 -11.619 1.00 97.31 310 VAL A O 1
ATOM 2540 N N . SER A 1 311 ? -11.989 -8.270 -11.858 1.00 92.62 311 SER A N 1
ATOM 2541 C CA . SER A 1 311 ? -12.018 -7.998 -13.302 1.00 92.62 311 SER A CA 1
ATOM 2542 C C . SER A 1 311 ? -12.173 -9.253 -14.167 1.00 92.62 311 SER A C 1
ATOM 2544 O O . SER A 1 311 ? -12.315 -9.121 -15.378 1.00 92.62 311 SER A O 1
ATOM 2546 N N . LEU A 1 312 ? -12.149 -10.459 -13.581 1.00 93.62 312 LEU A N 1
ATOM 2547 C CA . LEU A 1 312 ? -12.105 -11.736 -14.308 1.00 93.62 312 LEU A CA 1
ATOM 2548 C C . LEU A 1 312 ? -10.903 -11.844 -15.268 1.00 93.62 312 LEU A C 1
ATOM 2550 O O . LEU A 1 312 ? -10.961 -12.549 -16.271 1.00 93.62 312 LEU A O 1
ATOM 2554 N N . GLY A 1 313 ? -9.808 -11.143 -14.961 1.00 83.12 313 GLY A N 1
ATOM 2555 C CA . GLY A 1 313 ? -8.610 -11.080 -15.798 1.00 83.12 313 GLY A CA 1
ATOM 2556 C C . GLY A 1 313 ? -8.688 -10.106 -16.977 1.00 83.12 313 GLY A C 1
ATOM 2557 O O . GLY A 1 313 ? -7.707 -10.004 -17.710 1.00 83.12 313 GLY A O 1
ATOM 2558 N N . ASP A 1 314 ? -9.797 -9.381 -17.144 1.00 79.81 314 ASP A N 1
ATOM 2559 C CA . ASP A 1 314 ? -9.942 -8.348 -18.171 1.00 79.81 314 ASP A CA 1
ATOM 2560 C C . ASP A 1 314 ? -9.145 -7.087 -17.789 1.00 79.81 314 ASP A C 1
ATOM 2562 O O . ASP A 1 314 ? -9.530 -6.324 -16.895 1.00 79.81 314 ASP A O 1
ATOM 2566 N N . ALA A 1 315 ? -8.016 -6.898 -18.472 1.00 77.94 315 ALA A N 1
ATOM 2567 C CA . ALA A 1 315 ? -7.061 -5.819 -18.240 1.00 77.94 315 ALA A CA 1
ATOM 2568 C C . ALA A 1 315 ? -7.675 -4.418 -18.374 1.00 77.94 315 ALA A C 1
ATOM 2570 O O . ALA A 1 315 ? -7.313 -3.521 -17.608 1.00 77.94 315 ALA A O 1
ATOM 2571 N N . ASP A 1 316 ? -8.639 -4.239 -19.279 1.00 76.06 316 ASP A N 1
ATOM 2572 C CA . ASP A 1 316 ? -9.250 -2.933 -19.553 1.00 76.06 316 ASP A CA 1
ATOM 2573 C C . ASP A 1 316 ? -10.093 -2.450 -18.363 1.00 76.06 316 ASP A C 1
ATOM 2575 O O . ASP A 1 316 ? -10.333 -1.256 -18.173 1.00 76.06 316 ASP A O 1
ATOM 2579 N N . ARG A 1 317 ? -10.504 -3.380 -17.490 1.00 80.56 317 ARG A N 1
ATOM 2580 C CA . ARG A 1 317 ? -11.276 -3.085 -16.278 1.00 80.56 317 ARG A CA 1
ATOM 2581 C C . ARG A 1 317 ? -10.407 -2.781 -15.066 1.00 80.56 317 ARG A C 1
ATOM 2583 O O . ARG A 1 317 ? -10.953 -2.307 -14.068 1.00 80.56 317 ARG A O 1
ATOM 2590 N N . PHE A 1 318 ? -9.098 -3.048 -15.100 1.00 83.06 318 PHE A N 1
ATOM 2591 C CA . PHE A 1 318 ? -8.242 -2.928 -13.912 1.00 83.06 318 PHE A CA 1
ATOM 2592 C C . PHE A 1 318 ? -8.310 -1.539 -13.262 1.00 83.06 318 PHE A C 1
ATOM 2594 O O . PHE A 1 318 ? -8.566 -1.499 -12.056 1.00 83.06 318 PHE A O 1
ATOM 2601 N N . PRO A 1 319 ? -8.182 -0.409 -13.992 1.00 82.56 319 PRO A N 1
ATOM 2602 C CA . PRO A 1 319 ? -8.218 0.912 -13.364 1.00 82.56 319 PRO A CA 1
ATOM 2603 C C . PRO A 1 319 ? -9.544 1.175 -12.639 1.00 82.56 319 PRO A C 1
ATOM 2605 O O . PRO A 1 319 ? -9.557 1.569 -11.473 1.00 82.56 319 PRO A O 1
ATOM 2608 N N . ALA A 1 320 ? -10.673 0.875 -13.288 1.00 84.38 320 ALA A N 1
ATOM 2609 C CA . ALA A 1 320 ? -11.995 1.053 -12.693 1.00 84.38 320 ALA A CA 1
ATOM 2610 C C . ALA A 1 320 ? -12.194 0.145 -11.467 1.00 84.38 320 ALA A C 1
ATOM 2612 O O . ALA A 1 320 ? -12.687 0.596 -10.431 1.00 84.38 320 ALA A O 1
ATOM 2613 N N . VAL A 1 321 ? -11.783 -1.125 -11.554 1.00 91.44 321 VAL A N 1
ATOM 2614 C CA . VAL A 1 321 ? -11.874 -2.086 -10.444 1.00 91.44 321 VAL A CA 1
ATOM 2615 C C . VAL A 1 321 ? -11.015 -1.647 -9.260 1.00 91.44 321 VAL A C 1
ATOM 2617 O O . VAL A 1 321 ? -11.485 -1.720 -8.126 1.00 91.44 321 VAL A O 1
ATOM 2620 N N . MET A 1 322 ? -9.798 -1.150 -9.493 1.00 90.12 322 MET A N 1
ATOM 2621 C CA . MET A 1 322 ? -8.930 -0.614 -8.439 1.00 90.12 322 MET A CA 1
ATOM 2622 C C . MET A 1 322 ? -9.621 0.512 -7.672 1.00 90.12 322 MET A C 1
ATOM 2624 O O . MET A 1 322 ? -9.706 0.446 -6.444 1.00 90.12 322 MET A O 1
ATOM 2628 N N . VAL A 1 323 ? -10.193 1.494 -8.378 1.00 88.19 323 VAL A N 1
ATOM 2629 C CA . VAL A 1 323 ? -10.929 2.592 -7.735 1.00 88.19 323 VAL A CA 1
ATOM 2630 C C . VAL A 1 323 ? -12.126 2.072 -6.949 1.00 88.19 323 VAL A C 1
ATOM 2632 O O . VAL A 1 323 ? -12.288 2.406 -5.774 1.00 88.19 323 VAL A O 1
ATOM 2635 N N . TRP A 1 324 ? -12.956 1.220 -7.553 1.00 92.56 324 TRP A N 1
ATOM 2636 C CA . TRP A 1 324 ? -14.138 0.694 -6.872 1.00 92.56 324 TRP A CA 1
ATOM 2637 C C . TRP A 1 324 ? -13.785 -0.133 -5.638 1.00 92.56 324 TRP A C 1
ATOM 2639 O O . TRP A 1 324 ? -14.458 0.009 -4.619 1.00 92.56 324 TRP A O 1
ATOM 2649 N N . LEU A 1 325 ? -12.717 -0.933 -5.678 1.00 95.56 325 LEU A N 1
ATOM 2650 C CA . LEU A 1 325 ? -12.226 -1.664 -4.509 1.00 95.56 325 LEU A CA 1
ATOM 2651 C C . LEU A 1 325 ? -11.827 -0.716 -3.369 1.00 95.56 325 LEU A C 1
ATOM 2653 O O . LEU A 1 325 ? -12.182 -0.977 -2.219 1.00 95.56 325 LEU A O 1
ATOM 2657 N N . VAL A 1 326 ? -11.146 0.393 -3.675 1.00 93.25 326 VAL A N 1
ATOM 2658 C CA . VAL A 1 326 ? -10.746 1.403 -2.679 1.00 93.25 326 VAL A CA 1
ATOM 2659 C C . VAL A 1 326 ? -11.950 2.171 -2.127 1.00 93.25 326 VAL A C 1
ATOM 2661 O O . VAL A 1 326 ? -11.993 2.465 -0.934 1.00 93.25 326 VAL A O 1
ATOM 2664 N N . VAL A 1 327 ? -12.956 2.502 -2.938 1.00 93.06 327 VAL A N 1
ATOM 2665 C CA . VAL A 1 327 ? -14.139 3.232 -2.444 1.00 93.06 327 VAL A CA 1
ATOM 2666 C C . VAL A 1 327 ? -15.061 2.301 -1.648 1.00 93.06 327 VAL A C 1
ATOM 2668 O O . VAL A 1 327 ? -15.486 2.644 -0.542 1.00 93.06 327 VAL A O 1
ATOM 2671 N N . LEU A 1 328 ? -15.342 1.096 -2.154 1.00 96.44 328 LEU A N 1
ATOM 2672 C CA . LEU A 1 328 ? -16.206 0.112 -1.487 1.00 96.44 328 LEU A CA 1
ATOM 2673 C C . LEU A 1 328 ? -15.604 -0.405 -0.178 1.00 96.44 328 LEU A C 1
ATOM 2675 O O . LEU A 1 328 ? -16.344 -0.712 0.760 1.00 96.44 328 LEU A O 1
ATOM 2679 N N . SER A 1 329 ? -14.278 -0.460 -0.053 1.00 97.44 329 SER A N 1
ATOM 2680 C CA . SER A 1 329 ? -13.649 -0.824 1.216 1.00 97.44 329 SER A CA 1
ATOM 2681 C C . SER A 1 329 ? -13.935 0.178 2.338 1.00 97.44 329 SER A C 1
ATOM 2683 O O . SER A 1 329 ? -13.964 -0.242 3.492 1.00 97.44 329 SER A O 1
ATOM 2685 N N . HIS A 1 330 ? -14.229 1.455 2.056 1.00 97.56 330 HIS A N 1
ATOM 2686 C CA . HIS A 1 330 ? -14.644 2.404 3.099 1.00 97.56 330 HIS A CA 1
ATOM 2687 C C . HIS A 1 330 ? -16.016 2.035 3.683 1.00 97.56 330 HIS A C 1
ATOM 2689 O O . HIS A 1 330 ? -16.218 2.153 4.893 1.00 97.56 330 HIS A O 1
ATOM 2695 N N . PHE A 1 331 ? -16.935 1.501 2.863 1.00 98.06 331 PHE A N 1
ATOM 2696 C CA . PHE A 1 331 ? -18.182 0.910 3.362 1.00 98.06 331 PHE A CA 1
ATOM 2697 C C . PHE A 1 331 ? -17.876 -0.275 4.288 1.00 98.06 331 PHE A C 1
ATOM 2699 O O . PHE A 1 331 ? -18.331 -0.317 5.431 1.00 98.06 331 PHE A O 1
ATOM 2706 N N . ALA A 1 332 ? -17.072 -1.233 3.816 1.00 98.31 332 ALA A N 1
ATOM 2707 C CA . ALA A 1 332 ? -16.741 -2.435 4.581 1.00 98.31 332 ALA A CA 1
ATOM 2708 C C . ALA A 1 332 ? -15.990 -2.108 5.889 1.00 98.31 332 ALA A C 1
ATOM 2710 O O . ALA A 1 332 ? -16.305 -2.654 6.949 1.00 98.31 332 ALA A O 1
ATOM 2711 N N . GLY A 1 333 ? -15.041 -1.173 5.838 1.00 98.25 333 GLY A N 1
ATOM 2712 C CA . GLY A 1 333 ? -14.290 -0.672 6.983 1.00 98.25 333 GLY A CA 1
ATOM 2713 C C . GLY A 1 333 ? -15.200 -0.019 8.016 1.00 98.25 333 GLY A C 1
ATOM 2714 O O . GLY A 1 333 ? -15.188 -0.429 9.178 1.00 98.25 333 GLY A O 1
ATOM 2715 N N . ALA A 1 334 ? -16.056 0.918 7.599 1.00 98.44 334 ALA A N 1
ATOM 2716 C CA . ALA A 1 334 ? -17.030 1.557 8.483 1.00 98.44 334 ALA A CA 1
ATOM 2717 C C . ALA A 1 334 ? -18.026 0.551 9.080 1.00 98.44 334 ALA A C 1
ATOM 2719 O O . ALA A 1 334 ? -18.361 0.634 10.265 1.00 98.44 334 ALA A O 1
ATOM 2720 N N . PHE A 1 335 ? -18.460 -0.440 8.295 1.00 98.56 335 PHE A N 1
ATOM 2721 C CA . PHE A 1 335 ? -19.332 -1.519 8.754 1.00 98.56 335 PHE A CA 1
ATOM 2722 C C . PHE A 1 335 ? -18.686 -2.330 9.880 1.00 98.56 335 PHE A C 1
ATOM 2724 O O . PHE A 1 335 ? -19.283 -2.498 10.949 1.00 98.56 335 PHE A O 1
ATOM 2731 N N . PHE A 1 336 ? -17.456 -2.814 9.687 1.00 98.62 336 PHE A N 1
ATOM 2732 C CA . PHE A 1 336 ? -16.778 -3.604 10.714 1.00 98.62 336 PHE A CA 1
ATOM 2733 C C . PHE A 1 336 ? -16.356 -2.765 11.922 1.00 98.62 336 PHE A C 1
ATOM 2735 O O . PHE A 1 336 ? -16.481 -3.249 13.051 1.00 98.62 336 PHE A O 1
ATOM 2742 N N . PHE A 1 337 ? -15.959 -1.508 11.713 1.00 98.62 337 PHE A N 1
ATOM 2743 C CA . PHE A 1 337 ? -15.688 -0.543 12.779 1.00 98.62 337 PHE A CA 1
ATOM 2744 C C . PHE A 1 337 ? -16.912 -0.352 13.683 1.00 98.62 337 PHE A C 1
ATOM 2746 O O . PHE A 1 337 ? -16.852 -0.582 14.895 1.00 98.62 337 PHE A O 1
ATOM 2753 N N . LEU A 1 338 ? -18.069 -0.048 13.086 1.00 98.25 338 LEU A N 1
ATOM 2754 C CA . LEU A 1 338 ? -19.341 0.080 13.793 1.00 98.25 338 LEU A CA 1
ATOM 2755 C C . LEU A 1 338 ? -19.742 -1.229 14.484 1.00 98.25 338 LEU A C 1
ATOM 2757 O O . LEU A 1 338 ? -20.203 -1.224 15.626 1.00 98.25 338 LEU A O 1
ATOM 2761 N N . ARG A 1 339 ? -19.520 -2.377 13.836 1.00 97.31 339 ARG A N 1
ATOM 2762 C CA . ARG A 1 339 ? -19.805 -3.697 14.413 1.00 97.31 339 ARG A CA 1
ATOM 2763 C C . ARG A 1 339 ? -18.960 -3.999 15.661 1.00 97.31 339 ARG A C 1
ATOM 2765 O O . ARG A 1 339 ? -19.428 -4.763 16.513 1.00 97.31 339 ARG A O 1
ATOM 2772 N N . ILE A 1 340 ? -17.755 -3.432 15.783 1.00 98.25 340 ILE A N 1
ATOM 2773 C CA . ILE A 1 340 ? -16.927 -3.495 17.002 1.00 98.25 340 ILE A CA 1
ATOM 2774 C C . ILE A 1 340 ? -17.446 -2.504 18.057 1.00 98.25 340 ILE A C 1
ATOM 2776 O O . ILE A 1 340 ? -17.627 -2.887 19.210 1.00 98.25 340 ILE A O 1
ATOM 2780 N N . ILE A 1 341 ? -17.781 -1.267 17.682 1.00 97.25 341 ILE A N 1
ATOM 2781 C CA . ILE A 1 341 ? -18.361 -0.269 18.606 1.00 97.25 341 ILE A CA 1
ATOM 2782 C C . ILE A 1 341 ? -19.639 -0.808 19.274 1.00 97.25 341 ILE A C 1
ATOM 2784 O O . ILE A 1 341 ? -19.804 -0.723 20.494 1.00 97.25 341 ILE A O 1
ATOM 2788 N N . LEU A 1 342 ? -20.518 -1.434 18.486 1.00 95.19 342 LEU A N 1
ATOM 2789 C CA . LEU A 1 342 ? -21.751 -2.051 18.979 1.00 95.19 342 LEU A CA 1
ATOM 2790 C C . LEU A 1 342 ? -21.508 -3.338 19.779 1.00 95.19 342 LEU A C 1
ATOM 2792 O O . LEU A 1 342 ? -22.357 -3.708 20.587 1.00 95.19 342 LEU A O 1
ATOM 2796 N N . PHE A 1 343 ? -20.375 -4.025 19.588 1.00 95.12 343 PHE A N 1
ATOM 2797 C CA . PHE A 1 343 ? -19.989 -5.157 20.439 1.00 95.12 343 PHE A CA 1
ATOM 2798 C C . PHE A 1 343 ? -19.734 -4.696 21.882 1.00 95.12 343 PHE A C 1
ATOM 2800 O O . PHE A 1 343 ? -20.195 -5.345 22.815 1.00 95.12 343 PHE A O 1
ATOM 2807 N N . TYR A 1 344 ? -19.117 -3.524 22.058 1.00 94.50 344 TYR A N 1
ATOM 2808 C CA . TYR A 1 344 ? -18.915 -2.889 23.367 1.00 94.50 344 TYR A CA 1
ATOM 2809 C C . TYR A 1 344 ? -20.108 -2.054 23.853 1.00 94.50 344 TYR A C 1
ATOM 2811 O O . TYR A 1 344 ? -19.983 -1.300 24.821 1.00 94.50 344 TYR A O 1
ATOM 2819 N N . LYS A 1 345 ? -21.267 -2.168 23.188 1.00 92.31 345 LYS A N 1
ATOM 2820 C CA . LYS A 1 345 ? -22.505 -1.462 23.549 1.00 92.31 345 LYS A CA 1
ATOM 2821 C C . LYS A 1 345 ? -22.308 0.054 23.691 1.00 92.31 345 LYS A C 1
ATOM 2823 O O . LYS A 1 345 ? -22.859 0.685 24.592 1.00 92.31 345 LYS A O 1
ATOM 2828 N N . LYS A 1 346 ? -21.482 0.656 22.830 1.00 91.88 346 LYS A N 1
ATOM 2829 C CA . LYS A 1 346 ? -21.296 2.114 22.788 1.00 91.88 346 LYS A CA 1
ATOM 2830 C C . LYS A 1 346 ? -22.137 2.744 21.686 1.00 91.88 346 LYS A C 1
ATOM 2832 O O . LYS A 1 346 ? -22.636 2.063 20.793 1.00 91.88 346 LYS A O 1
ATOM 2837 N N . SER A 1 347 ? -22.305 4.065 21.783 1.00 91.19 347 SER A N 1
ATOM 2838 C CA . SER A 1 347 ? -23.078 4.836 20.808 1.00 91.19 347 SER A CA 1
ATOM 2839 C C . SER A 1 347 ? -22.534 4.622 19.386 1.00 91.19 347 SER A C 1
ATOM 2841 O O . SER A 1 347 ? -21.325 4.759 19.186 1.00 91.19 347 SER A O 1
ATOM 2843 N N . PRO A 1 348 ? -23.396 4.346 18.394 1.00 93.56 348 PRO A N 1
ATOM 2844 C CA . PRO A 1 348 ? -22.997 4.211 16.997 1.00 93.56 348 PRO A CA 1
ATOM 2845 C C . PRO A 1 348 ? -22.398 5.501 16.416 1.00 93.56 348 PRO A C 1
ATOM 2847 O O . PRO A 1 348 ? -21.679 5.432 15.428 1.00 93.56 348 PRO A O 1
ATOM 2850 N N . LEU A 1 349 ? -22.629 6.666 17.036 1.00 92.62 349 LEU A N 1
ATOM 2851 C CA . LEU A 1 349 ? 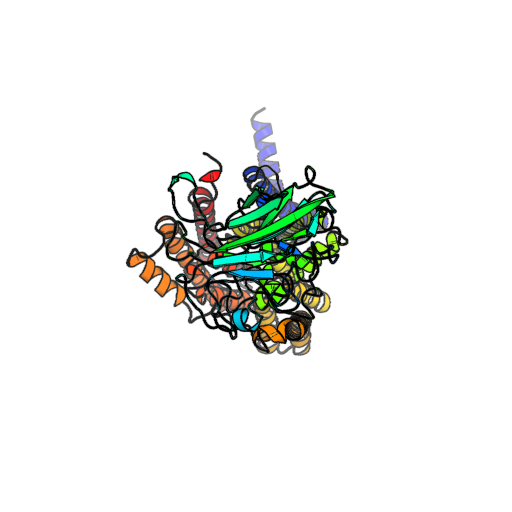-22.101 7.950 16.559 1.00 92.62 349 LEU A CA 1
ATOM 2852 C C . LEU A 1 349 ? -20.567 8.012 16.551 1.00 92.62 349 LEU A C 1
ATOM 2854 O O . LEU A 1 349 ? -19.996 8.749 15.755 1.00 92.62 349 LEU A O 1
ATOM 2858 N N . TRP A 1 350 ? -19.891 7.201 17.375 1.00 94.94 350 TRP A N 1
ATOM 2859 C CA . TRP A 1 350 ? -18.430 7.069 17.336 1.00 94.94 350 TRP A CA 1
ATOM 2860 C C . TRP A 1 350 ? -17.913 6.583 15.974 1.00 94.94 350 TRP A C 1
ATOM 2862 O O . TRP A 1 350 ? -16.768 6.861 15.630 1.00 94.94 350 TRP A O 1
ATOM 2872 N N . ALA A 1 351 ? -18.749 5.903 15.181 1.00 96.31 351 ALA A N 1
ATOM 2873 C CA . ALA A 1 351 ? -18.372 5.427 13.857 1.00 96.31 351 ALA A CA 1
ATOM 2874 C C . ALA A 1 351 ? -18.132 6.565 12.853 1.00 96.31 351 ALA A C 1
ATOM 2876 O O . ALA A 1 351 ? -17.362 6.374 11.918 1.00 96.31 351 ALA A O 1
ATOM 2877 N N . PHE A 1 352 ? -18.711 7.756 13.059 1.00 95.19 352 PHE A N 1
ATOM 2878 C CA . PHE A 1 352 ? -18.465 8.900 12.175 1.00 95.19 352 PHE A CA 1
ATOM 2879 C C . PHE A 1 352 ? -17.038 9.440 12.274 1.00 95.19 352 PHE A C 1
ATOM 2881 O O . PHE A 1 352 ? -16.573 10.039 11.316 1.00 95.19 352 PHE A O 1
ATOM 2888 N N . LEU A 1 353 ? -16.298 9.168 13.357 1.00 95.81 353 LEU A N 1
ATOM 2889 C CA . LEU A 1 353 ? -14.877 9.539 13.438 1.00 95.81 353 LEU A CA 1
ATOM 2890 C C . LEU A 1 353 ? -14.008 8.800 12.410 1.00 95.81 353 LEU A C 1
ATOM 2892 O O . LEU A 1 353 ? -12.882 9.215 12.163 1.00 95.81 353 LEU A O 1
ATOM 2896 N N . TYR A 1 354 ? -14.537 7.749 11.775 1.00 96.19 354 TYR A N 1
ATOM 2897 C CA . TYR A 1 354 ? -13.880 7.081 10.656 1.00 96.19 354 TYR A CA 1
ATOM 2898 C C . TYR A 1 354 ? -13.581 8.040 9.494 1.00 96.19 354 TYR A C 1
ATOM 2900 O O . TYR A 1 354 ? -12.539 7.906 8.864 1.00 96.19 354 TYR A O 1
ATOM 2908 N N . VAL A 1 355 ? -14.446 9.033 9.239 1.00 94.12 355 VAL A N 1
ATOM 2909 C CA . VAL A 1 355 ? -14.236 9.995 8.138 1.00 94.12 355 VAL A CA 1
ATOM 2910 C C . VAL A 1 355 ? -13.093 10.977 8.407 1.00 94.12 355 VAL A C 1
ATOM 2912 O O . VAL A 1 355 ? -12.640 11.649 7.491 1.00 94.12 355 VAL A O 1
ATOM 2915 N N . LEU A 1 356 ? -12.637 11.067 9.662 1.00 92.75 356 LEU A N 1
ATOM 2916 C CA . LEU A 1 356 ? -11.591 11.989 10.109 1.00 92.75 356 LEU A CA 1
ATOM 2917 C C . LEU A 1 356 ? -10.203 11.344 10.126 1.00 92.75 356 LEU A C 1
ATOM 2919 O O . LEU A 1 356 ? -9.292 11.884 10.740 1.00 92.75 356 LEU A O 1
ATOM 2923 N N . VAL A 1 357 ? -10.035 10.169 9.520 1.00 92.75 357 VAL A N 1
ATOM 2924 C CA . VAL A 1 357 ? -8.736 9.498 9.436 1.00 92.75 357 VAL A CA 1
ATOM 2925 C C . VAL A 1 357 ? -7.903 10.172 8.335 1.00 92.75 357 VAL A C 1
ATOM 2927 O O . VAL A 1 357 ? -8.222 9.992 7.157 1.00 92.75 357 VAL A O 1
ATOM 2930 N N . PRO A 1 358 ? -6.819 10.908 8.665 1.00 87.06 358 PRO A N 1
ATOM 2931 C CA . PRO A 1 358 ? -6.142 11.766 7.686 1.00 87.06 358 PRO A CA 1
ATOM 2932 C C . PRO A 1 358 ? -5.559 11.001 6.491 1.00 87.06 358 PRO A C 1
ATOM 2934 O O . PRO A 1 358 ? -5.618 11.469 5.356 1.00 87.06 358 PRO A O 1
ATOM 2937 N N . GLY A 1 359 ? -5.053 9.785 6.727 1.00 85.75 359 GLY A N 1
ATOM 2938 C CA . GLY A 1 359 ? -4.431 8.961 5.690 1.00 85.75 359 GLY A CA 1
ATOM 2939 C C . GLY A 1 359 ? -5.365 8.536 4.554 1.00 85.75 359 GLY A C 1
ATOM 2940 O O . GLY A 1 359 ? -4.878 8.290 3.452 1.00 85.75 359 GLY A O 1
ATOM 2941 N N . PHE A 1 360 ? -6.687 8.477 4.757 1.00 90.12 360 PHE A N 1
ATOM 2942 C CA . PHE A 1 360 ? -7.607 8.015 3.706 1.00 90.12 360 PHE A CA 1
ATOM 2943 C C . PHE A 1 360 ? -7.769 9.001 2.561 1.00 90.12 360 PHE A C 1
ATOM 2945 O O . PHE A 1 360 ? -7.946 8.571 1.425 1.00 90.12 360 PHE A O 1
ATOM 2952 N N . HIS A 1 361 ? -7.666 10.301 2.825 1.00 82.56 361 HIS A N 1
ATOM 2953 C CA . HIS A 1 361 ? -7.751 11.301 1.764 1.00 82.56 361 HIS A CA 1
ATOM 2954 C C . HIS A 1 361 ? -6.584 11.164 0.781 1.00 82.56 361 HIS A C 1
ATOM 2956 O O . HIS A 1 361 ? -6.801 11.123 -0.427 1.00 82.56 361 HIS A O 1
ATOM 2962 N N . LEU A 1 362 ? -5.370 10.979 1.309 1.00 79.12 362 LEU A N 1
ATOM 2963 C CA . LEU A 1 362 ? -4.172 10.679 0.519 1.00 79.12 362 LEU A CA 1
ATOM 2964 C C . LEU A 1 362 ? -4.293 9.335 -0.201 1.00 79.12 362 LEU A C 1
ATOM 2966 O O . LEU A 1 362 ? -3.946 9.216 -1.371 1.00 79.12 362 LEU A O 1
ATOM 2970 N N . SER A 1 363 ? -4.819 8.326 0.497 1.00 85.00 363 SER A N 1
ATOM 2971 C CA . SER A 1 363 ? -5.014 6.989 -0.069 1.00 85.00 363 SER A CA 1
ATOM 2972 C C . SER A 1 363 ? -5.947 7.031 -1.274 1.00 85.00 363 SER A C 1
ATOM 2974 O O . SER A 1 363 ? -5.649 6.444 -2.305 1.00 85.00 363 SER A O 1
ATOM 2976 N N . LEU A 1 364 ? -7.052 7.772 -1.174 1.00 84.06 364 LEU A N 1
ATOM 2977 C CA . LEU A 1 364 ? -7.959 7.986 -2.294 1.00 84.06 364 LEU A CA 1
ATOM 2978 C C . LEU A 1 364 ? -7.286 8.768 -3.408 1.00 84.06 364 LEU A C 1
ATOM 2980 O O . LEU A 1 364 ? -7.422 8.372 -4.548 1.00 84.06 364 LEU A O 1
ATOM 2984 N N . PHE A 1 365 ? -6.533 9.820 -3.105 1.00 76.88 365 PHE A N 1
ATOM 2985 C CA . PHE A 1 365 ? -5.885 10.622 -4.140 1.00 76.88 365 PHE A CA 1
ATOM 2986 C C . PHE A 1 365 ? -4.903 9.818 -5.008 1.00 76.88 365 PHE A C 1
ATOM 2988 O O . PHE A 1 365 ? -4.893 9.976 -6.221 1.00 76.88 365 PHE A O 1
ATOM 2995 N N . PHE A 1 366 ? -4.141 8.902 -4.408 1.00 76.31 366 PHE A N 1
ATOM 2996 C CA . PHE A 1 366 ? -3.169 8.066 -5.126 1.00 76.31 366 PHE A CA 1
ATOM 2997 C C . PHE A 1 366 ? -3.683 6.650 -5.461 1.00 76.31 366 PHE A C 1
ATOM 2999 O O . PHE A 1 366 ? -2.901 5.793 -5.879 1.00 76.31 366 PHE A O 1
ATOM 3006 N N . GLY A 1 367 ? -4.973 6.362 -5.239 1.00 80.06 367 GLY A N 1
ATOM 3007 C CA . GLY A 1 367 ? -5.576 5.064 -5.567 1.00 80.06 367 GLY A CA 1
ATOM 3008 C C . GLY A 1 367 ? -5.027 3.871 -4.774 1.00 80.06 367 GLY A C 1
ATOM 3009 O O . GLY A 1 367 ? -4.776 2.793 -5.314 1.00 80.06 367 GLY A O 1
ATOM 3010 N N . LEU A 1 368 ? -4.798 4.063 -3.483 1.00 88.31 368 LEU A N 1
ATOM 3011 C CA . LEU A 1 368 ? -4.052 3.147 -2.633 1.00 88.31 368 LEU A CA 1
ATOM 3012 C C . LEU A 1 368 ? -4.963 2.290 -1.724 1.00 88.31 368 LEU A C 1
ATOM 3014 O O . LEU A 1 368 ? -6.068 2.708 -1.364 1.00 88.31 368 LEU A O 1
ATOM 3018 N N . PRO A 1 369 ? -4.528 1.074 -1.331 1.00 93.62 369 PRO A N 1
ATOM 3019 C CA . PRO A 1 369 ? -5.401 0.075 -0.716 1.00 93.62 369 PRO A CA 1
ATOM 3020 C C . PRO A 1 369 ? -5.470 0.120 0.824 1.00 93.62 369 PRO A C 1
ATOM 3022 O O . PRO A 1 369 ? -5.824 -0.880 1.453 1.00 93.62 369 PRO A O 1
ATOM 3025 N N . GLU A 1 370 ? -5.143 1.235 1.479 1.00 94.06 370 GLU A N 1
ATOM 3026 C CA . GLU A 1 370 ? -5.153 1.369 2.946 1.00 94.06 370 GLU A CA 1
ATOM 3027 C C . GLU A 1 370 ? -6.528 1.082 3.542 1.00 94.06 370 GLU A C 1
ATOM 3029 O O . GLU A 1 370 ? -6.648 0.328 4.512 1.00 94.06 370 GLU A O 1
ATOM 3034 N N . SER A 1 371 ? -7.579 1.626 2.930 1.00 95.62 371 SER A N 1
ATOM 3035 C CA . SER A 1 371 ? -8.962 1.395 3.345 1.00 95.62 371 SER A CA 1
ATOM 3036 C C . SER A 1 371 ? -9.360 -0.081 3.218 1.00 95.62 371 SER A C 1
ATOM 3038 O O . SER A 1 371 ? -10.074 -0.604 4.075 1.00 95.62 371 SER A O 1
ATOM 3040 N N . LEU A 1 372 ? -8.849 -0.786 2.199 1.00 97.38 372 LEU A N 1
ATOM 3041 C CA . LEU A 1 372 ? -9.072 -2.220 1.989 1.00 97.38 372 LEU A CA 1
ATOM 3042 C C . LEU A 1 372 ? -8.332 -3.076 3.019 1.00 97.38 372 LEU A C 1
ATOM 3044 O O . LEU A 1 372 ? -8.950 -3.941 3.645 1.00 97.38 372 LEU A O 1
ATOM 3048 N N . CYS A 1 373 ? -7.042 -2.806 3.238 1.00 97.44 373 CYS A N 1
ATOM 3049 C CA . CYS A 1 373 ? -6.253 -3.453 4.287 1.00 97.44 373 CYS A CA 1
ATOM 3050 C C . CYS A 1 373 ? -6.971 -3.352 5.634 1.00 97.44 373 CYS A C 1
ATOM 3052 O O . CYS A 1 373 ? -7.156 -4.346 6.339 1.00 97.44 373 CYS A O 1
ATOM 3054 N N . LEU A 1 374 ? -7.426 -2.148 5.969 1.00 97.31 374 LEU A N 1
ATOM 3055 C CA . LEU A 1 374 ? -8.120 -1.899 7.213 1.00 97.31 374 LEU A CA 1
ATOM 3056 C C . LEU A 1 374 ? -9.496 -2.571 7.277 1.00 97.31 374 LEU A C 1
ATOM 3058 O O . LEU A 1 374 ? -9.871 -3.067 8.338 1.00 97.31 374 LEU A O 1
ATOM 3062 N N . ALA A 1 375 ? -10.267 -2.598 6.190 1.00 98.38 375 ALA A N 1
ATOM 3063 C CA . ALA A 1 375 ? -11.555 -3.286 6.173 1.00 98.38 375 ALA A CA 1
ATOM 3064 C C . ALA A 1 375 ? -11.395 -4.772 6.525 1.00 98.38 375 ALA A C 1
ATOM 3066 O O . ALA A 1 375 ? -12.138 -5.294 7.363 1.00 98.38 375 ALA A O 1
ATOM 3067 N N . PHE A 1 376 ? -10.375 -5.425 5.960 1.00 98.75 376 PHE A N 1
ATOM 3068 C CA . PHE A 1 376 ? -10.002 -6.789 6.320 1.00 98.75 376 PHE A CA 1
ATOM 3069 C C . PHE A 1 376 ? -9.537 -6.901 7.776 1.00 98.75 376 PHE A C 1
ATOM 3071 O O . PHE A 1 376 ? -10.033 -7.760 8.506 1.00 98.75 376 PHE A O 1
ATOM 3078 N N . LEU A 1 377 ? -8.676 -5.992 8.241 1.00 98.62 377 LEU A N 1
ATOM 3079 C CA . LEU A 1 377 ? -8.196 -5.954 9.625 1.00 98.62 377 LEU A CA 1
ATOM 3080 C C . LEU A 1 377 ? -9.351 -5.842 10.630 1.00 98.62 377 LEU A C 1
ATOM 3082 O O . LEU A 1 377 ? -9.466 -6.646 11.558 1.00 98.62 377 LEU A O 1
ATOM 3086 N N . LEU A 1 378 ? -10.237 -4.863 10.441 1.00 98.69 378 LEU A N 1
ATOM 3087 C CA . LEU A 1 378 ? -11.391 -4.622 11.305 1.00 98.69 378 LEU A CA 1
ATOM 3088 C C . LEU A 1 378 ? -12.389 -5.775 11.228 1.00 98.69 378 LEU A C 1
ATOM 3090 O O . LEU A 1 378 ? -12.952 -6.158 12.254 1.00 98.69 378 LEU A O 1
ATOM 3094 N N . GLY A 1 379 ? -12.595 -6.360 10.046 1.00 98.56 379 GLY A N 1
ATOM 3095 C CA . GLY A 1 379 ? -13.387 -7.576 9.884 1.00 98.56 379 GLY A CA 1
ATOM 3096 C C . GLY A 1 379 ? -12.824 -8.729 10.707 1.00 98.56 379 GLY A C 1
ATOM 3097 O O . GLY A 1 379 ? -13.551 -9.325 11.511 1.00 98.56 379 GLY A O 1
ATOM 3098 N N . GLY A 1 380 ? -11.519 -8.967 10.584 1.00 98.56 380 GLY A N 1
ATOM 3099 C CA . GLY A 1 380 ? -10.769 -9.955 11.349 1.00 98.56 380 GLY A CA 1
ATOM 3100 C C . GLY A 1 380 ? -10.930 -9.772 12.856 1.00 98.56 380 GLY A C 1
ATOM 3101 O O . GLY A 1 380 ? -11.385 -10.685 13.549 1.00 98.56 380 GLY A O 1
ATOM 3102 N N . LEU A 1 381 ? -10.684 -8.559 13.362 1.00 98.50 381 LEU A N 1
ATOM 3103 C CA . LEU A 1 381 ? -10.883 -8.216 14.774 1.00 98.50 381 LEU A CA 1
ATOM 3104 C C . LEU A 1 381 ? -12.340 -8.384 15.223 1.00 98.50 381 LEU A C 1
ATOM 3106 O O . LEU A 1 381 ? -12.599 -8.882 16.318 1.00 98.50 381 LEU A O 1
ATOM 3110 N N . SER A 1 382 ? -13.311 -8.025 14.382 1.00 98.56 382 SER A N 1
ATOM 3111 C CA . SER A 1 3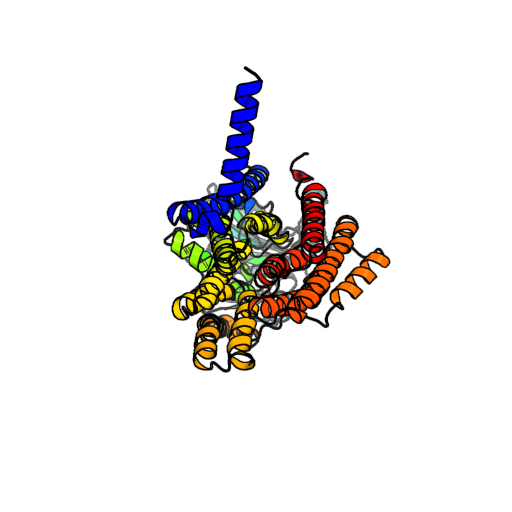82 ? -14.737 -8.171 14.687 1.00 98.56 382 SER A CA 1
ATOM 3112 C C . SER A 1 382 ? -15.129 -9.639 14.907 1.00 98.56 382 SER A C 1
ATOM 3114 O O . SER A 1 382 ? -15.916 -9.945 15.811 1.00 98.56 382 SER A O 1
ATOM 3116 N N . PHE A 1 383 ? -14.595 -10.567 14.109 1.00 98.56 383 PHE A N 1
ATOM 3117 C CA . PHE A 1 383 ? -14.818 -12.003 14.304 1.00 98.56 383 PHE A CA 1
ATOM 3118 C C . PHE A 1 383 ? -13.997 -12.571 15.467 1.00 98.56 383 PHE A C 1
ATOM 3120 O O . PHE A 1 383 ? -14.536 -13.354 16.255 1.00 98.56 383 PHE A O 1
ATOM 3127 N N . TYR A 1 384 ? -12.755 -12.118 15.638 1.00 98.31 384 TYR A N 1
ATOM 3128 C CA . TYR A 1 384 ? -11.891 -12.498 16.755 1.00 98.31 384 TYR A CA 1
ATOM 3129 C C . TYR A 1 384 ? -12.520 -12.151 18.115 1.00 98.31 384 TYR A C 1
ATOM 3131 O O . TYR A 1 384 ? -12.617 -13.015 18.986 1.00 98.31 384 TYR A O 1
ATOM 3139 N N . LEU A 1 385 ? -13.068 -10.939 18.277 1.00 97.38 385 LEU A N 1
ATOM 3140 C CA . LEU A 1 385 ? -13.764 -10.517 19.505 1.00 97.38 385 LEU A CA 1
ATOM 3141 C C . LEU A 1 385 ? -14.978 -11.399 19.838 1.00 97.38 385 LEU A C 1
ATOM 3143 O O . LEU A 1 385 ? -15.349 -11.544 21.001 1.00 97.38 385 LEU A O 1
ATOM 3147 N N . ARG A 1 386 ? -15.579 -12.029 18.824 1.00 97.12 386 ARG A N 1
ATOM 3148 C CA . ARG A 1 386 ? -16.688 -12.988 18.959 1.00 97.12 386 ARG A CA 1
ATOM 3149 C C . ARG A 1 386 ? -16.216 -14.441 19.066 1.00 97.12 386 ARG A C 1
ATOM 3151 O O . ARG A 1 386 ? -17.042 -15.343 18.949 1.00 97.12 386 ARG A O 1
ATOM 3158 N N . ARG A 1 387 ? -14.909 -14.668 19.249 1.00 96.62 387 ARG A N 1
ATOM 3159 C CA . ARG A 1 387 ? -14.253 -15.987 19.319 1.00 96.62 387 ARG A CA 1
ATOM 3160 C C . ARG A 1 387 ? -14.492 -16.860 18.072 1.00 96.62 387 ARG A C 1
ATOM 3162 O O . ARG A 1 387 ? -14.457 -18.084 18.142 1.00 96.62 387 ARG A O 1
ATOM 3169 N N . ARG A 1 388 ? -14.740 -16.247 16.906 1.00 97.69 388 ARG A N 1
ATOM 3170 C CA . ARG A 1 388 ? -14.885 -16.934 15.608 1.00 97.69 388 ARG A CA 1
ATOM 3171 C C . ARG A 1 388 ? -13.541 -16.909 14.882 1.00 97.69 388 ARG A C 1
ATOM 3173 O O . ARG A 1 388 ? -13.295 -16.037 14.056 1.00 97.69 388 ARG A O 1
ATOM 3180 N N . PHE A 1 389 ? -12.668 -17.848 15.229 1.00 96.50 389 PHE A N 1
ATOM 3181 C CA . PHE A 1 389 ? -11.254 -17.785 14.857 1.00 96.50 389 PHE A CA 1
ATOM 3182 C C . PHE A 1 389 ? -10.955 -18.005 13.374 1.00 96.50 389 PHE A C 1
ATOM 3184 O O . PHE A 1 389 ? -10.150 -17.267 12.828 1.00 96.50 389 PHE A O 1
ATOM 3191 N N . LEU A 1 390 ? -11.622 -18.947 12.702 1.00 96.44 390 LEU A N 1
ATOM 3192 C CA . LEU A 1 390 ? -11.384 -19.201 11.276 1.00 96.44 390 LEU A CA 1
ATOM 3193 C C . LEU A 1 390 ? -11.644 -17.964 10.388 1.00 96.44 390 LEU A C 1
ATOM 3195 O O . LEU A 1 390 ? -10.717 -17.526 9.710 1.00 96.44 390 LEU A O 1
ATOM 3199 N N . PRO A 1 391 ? -12.839 -17.333 10.402 1.00 97.88 391 PRO A N 1
ATOM 3200 C CA . PRO A 1 391 ? -13.058 -16.126 9.604 1.00 97.88 391 PRO A CA 1
ATOM 3201 C C . PRO A 1 391 ? -12.194 -14.950 10.075 1.00 97.88 391 PRO A C 1
ATOM 3203 O O . PRO A 1 391 ? -11.844 -14.098 9.265 1.00 97.88 391 PRO A O 1
ATOM 3206 N N . ALA A 1 392 ? -11.821 -14.904 11.361 1.00 98.38 392 ALA A N 1
ATOM 3207 C CA . ALA A 1 392 ? -10.869 -13.910 11.841 1.00 98.38 392 ALA A CA 1
ATOM 3208 C C . ALA A 1 392 ? -9.494 -14.090 11.186 1.00 98.38 392 ALA A C 1
ATOM 3210 O O . ALA A 1 392 ? -8.948 -13.124 10.666 1.00 98.38 392 ALA A O 1
ATOM 3211 N N . ALA A 1 393 ? -8.974 -15.319 11.164 1.00 98.19 393 ALA A N 1
ATOM 3212 C CA . ALA A 1 393 ? -7.667 -15.631 10.609 1.00 98.19 393 ALA A CA 1
ATOM 3213 C C . ALA A 1 393 ? -7.603 -15.377 9.097 1.00 98.19 393 ALA A C 1
ATOM 3215 O O . ALA A 1 393 ? -6.653 -14.769 8.616 1.00 98.19 393 ALA A O 1
ATOM 3216 N N . LEU A 1 394 ? -8.653 -15.750 8.356 1.00 98.31 394 LEU A N 1
ATOM 3217 C CA . LEU A 1 394 ? -8.737 -15.501 6.912 1.00 98.31 394 LEU A CA 1
ATOM 3218 C C . LEU A 1 394 ? -8.730 -14.003 6.576 1.00 98.31 394 LEU A C 1
ATOM 3220 O O . LEU A 1 394 ? -8.012 -13.573 5.677 1.00 98.31 394 LEU A O 1
ATOM 3224 N N . LEU A 1 395 ? -9.496 -13.192 7.313 1.00 98.62 395 LEU A N 1
ATOM 3225 C CA . LEU A 1 395 ? -9.536 -11.743 7.091 1.00 98.62 395 LEU A CA 1
ATOM 3226 C C . LEU A 1 395 ? -8.244 -11.056 7.551 1.00 98.62 395 LEU A C 1
ATOM 3228 O O . LEU A 1 395 ? -7.770 -10.145 6.881 1.00 98.62 395 LEU A O 1
ATOM 3232 N N . LEU A 1 396 ? -7.631 -11.498 8.652 1.00 98.62 396 LEU A N 1
ATOM 3233 C CA . LEU A 1 396 ? -6.327 -10.981 9.078 1.00 98.62 396 LEU A CA 1
ATOM 3234 C C . LEU A 1 396 ? -5.224 -11.348 8.074 1.00 98.62 396 LEU A C 1
ATOM 3236 O O . LEU A 1 396 ? -4.397 -10.499 7.760 1.00 98.62 396 LEU A O 1
ATOM 3240 N N . ALA A 1 397 ? -5.250 -12.554 7.503 1.00 98.50 397 ALA A N 1
ATOM 3241 C CA . ALA A 1 397 ? -4.336 -12.945 6.433 1.00 98.50 397 ALA A CA 1
ATOM 3242 C C . ALA A 1 397 ? -4.520 -12.078 5.180 1.00 98.50 397 ALA A C 1
ATOM 3244 O O . ALA A 1 397 ? -3.541 -11.579 4.628 1.00 98.50 397 ALA A O 1
ATOM 3245 N N . ALA A 1 398 ? -5.770 -11.837 4.767 1.00 98.50 398 ALA A N 1
ATOM 3246 C CA . ALA A 1 398 ? -6.076 -10.935 3.659 1.00 98.50 398 ALA A CA 1
ATOM 3247 C C . ALA A 1 398 ? -5.566 -9.508 3.926 1.00 98.50 398 ALA A C 1
ATOM 3249 O O . ALA A 1 398 ? -4.988 -8.890 3.038 1.00 98.50 398 ALA A O 1
ATOM 3250 N N . SER A 1 399 ? -5.706 -9.004 5.158 1.00 98.50 399 SER A N 1
ATOM 3251 C CA . SER A 1 399 ? -5.145 -7.708 5.561 1.00 98.50 399 SER A CA 1
ATOM 3252 C C . SER A 1 399 ? -3.625 -7.667 5.390 1.00 98.50 399 SER A C 1
ATOM 3254 O O . SER A 1 399 ? -3.132 -6.733 4.762 1.00 98.50 399 SER A O 1
ATOM 3256 N N . ILE A 1 400 ? -2.903 -8.686 5.873 1.00 97.81 400 ILE A N 1
ATOM 3257 C CA . ILE A 1 400 ? -1.436 -8.759 5.775 1.00 97.81 400 ILE A CA 1
ATOM 3258 C C . ILE A 1 400 ? -0.971 -8.827 4.314 1.00 97.81 400 ILE A C 1
ATOM 3260 O O . ILE A 1 400 ? -0.000 -8.171 3.947 1.00 97.81 400 ILE A O 1
ATOM 3264 N N . LEU A 1 401 ? -1.669 -9.593 3.468 1.00 97.38 401 LEU A N 1
ATOM 3265 C CA . LEU A 1 401 ? -1.352 -9.692 2.039 1.00 97.38 401 LEU A CA 1
ATOM 3266 C C . LEU A 1 401 ? -1.563 -8.368 1.296 1.00 97.38 401 LEU A C 1
ATOM 3268 O O . LEU A 1 401 ? -0.886 -8.125 0.300 1.00 97.38 401 LEU A O 1
ATOM 3272 N N . VAL A 1 402 ? -2.492 -7.520 1.749 1.00 97.00 402 VAL A N 1
ATOM 3273 C CA . VAL A 1 402 ? -2.665 -6.167 1.200 1.00 97.00 402 VAL A CA 1
ATOM 3274 C C . VAL A 1 402 ? -1.565 -5.240 1.721 1.00 97.00 402 VAL A C 1
ATOM 3276 O O . VAL A 1 402 ? -0.957 -4.530 0.925 1.00 97.00 402 VAL A O 1
ATOM 3279 N N . ARG A 1 403 ? -1.298 -5.235 3.034 1.00 93.56 403 ARG A N 1
ATOM 3280 C CA . ARG A 1 403 ? -0.188 -4.496 3.660 1.00 93.56 403 ARG A CA 1
ATOM 3281 C C . ARG A 1 403 ? 0.294 -5.203 4.924 1.00 93.56 403 ARG A C 1
ATOM 3283 O O . ARG A 1 403 ? -0.496 -5.583 5.786 1.00 93.56 403 ARG A O 1
ATOM 3290 N N . GLU A 1 404 ? 1.604 -5.229 5.121 1.00 90.75 404 GLU A N 1
ATOM 3291 C CA . GLU A 1 404 ? 2.277 -5.819 6.279 1.00 90.75 404 GLU A CA 1
ATOM 3292 C C . GLU A 1 404 ? 1.870 -5.191 7.622 1.00 90.75 404 GLU A C 1
ATOM 3294 O O . GLU A 1 404 ? 2.021 -5.823 8.664 1.00 90.75 404 GLU A O 1
ATOM 3299 N N . MET A 1 405 ? 1.269 -3.994 7.621 1.00 90.12 405 MET A N 1
ATOM 3300 C CA . MET A 1 405 ? 0.728 -3.345 8.825 1.00 90.12 405 MET A CA 1
ATOM 3301 C C . MET A 1 405 ? -0.360 -4.179 9.524 1.00 90.12 405 MET A C 1
ATOM 3303 O O . MET A 1 405 ? -0.587 -4.012 10.727 1.00 90.12 405 MET A O 1
ATOM 3307 N N . GLY A 1 406 ? -0.990 -5.130 8.821 1.00 94.25 406 GLY A N 1
ATOM 3308 C CA . GLY A 1 406 ? -1.872 -6.131 9.427 1.00 94.25 406 GLY A CA 1
ATOM 3309 C C . GLY A 1 406 ? -1.175 -7.020 10.471 1.00 94.25 406 GLY A C 1
ATOM 3310 O O . GLY A 1 406 ? -1.826 -7.490 11.409 1.00 94.25 406 GLY A O 1
ATOM 3311 N N . LEU A 1 407 ? 0.152 -7.193 10.378 1.00 95.94 407 LEU A N 1
ATOM 3312 C CA . LEU A 1 407 ? 0.946 -7.983 11.327 1.00 95.94 407 LEU A CA 1
ATOM 3313 C C . LEU A 1 407 ? 0.879 -7.411 12.744 1.00 95.94 407 LEU A C 1
ATOM 3315 O O . LEU A 1 407 ? 0.879 -8.176 13.705 1.00 95.94 407 LEU A O 1
ATOM 3319 N N . VAL A 1 408 ? 0.762 -6.088 12.893 1.00 96.69 408 VAL A N 1
ATOM 3320 C CA . VAL A 1 408 ? 0.691 -5.429 14.206 1.00 96.69 408 VAL A CA 1
ATOM 3321 C C . VAL A 1 408 ? -0.587 -5.828 14.954 1.00 96.69 408 VAL A C 1
ATOM 3323 O O . VAL A 1 408 ? -0.536 -6.159 16.141 1.00 96.69 408 VAL A O 1
ATOM 3326 N N . ALA A 1 409 ? -1.733 -5.881 14.266 1.00 96.50 409 ALA A N 1
ATOM 3327 C CA . ALA A 1 409 ? -2.990 -6.342 14.857 1.00 96.50 409 ALA A CA 1
ATOM 3328 C C . ALA A 1 409 ? -2.947 -7.835 15.222 1.00 96.50 409 ALA A C 1
ATOM 3330 O O . ALA A 1 409 ? -3.455 -8.225 16.277 1.00 96.50 409 ALA A O 1
ATOM 3331 N N . VAL A 1 410 ? -2.311 -8.666 14.386 1.00 97.94 410 VAL A N 1
ATOM 3332 C CA . VAL A 1 410 ? -2.102 -10.093 14.679 1.00 97.94 410 VAL A CA 1
ATOM 3333 C C . VAL A 1 410 ? -1.185 -10.277 15.885 1.00 97.94 410 VAL A C 1
ATOM 3335 O O . VAL A 1 410 ? -1.530 -11.042 16.783 1.00 97.94 410 VAL A O 1
ATOM 3338 N N . ALA A 1 411 ? -0.079 -9.535 15.967 1.00 97.88 411 ALA A N 1
ATOM 3339 C CA . ALA A 1 411 ? 0.831 -9.555 17.109 1.00 97.88 411 ALA A CA 1
ATOM 3340 C C . ALA A 1 411 ? 0.120 -9.135 18.405 1.00 97.88 411 ALA A C 1
ATOM 3342 O O . ALA A 1 411 ? 0.265 -9.801 19.431 1.00 97.88 411 ALA A O 1
ATOM 3343 N N . ALA A 1 412 ? -0.718 -8.092 18.356 1.00 97.75 412 ALA A N 1
ATOM 3344 C CA . ALA A 1 412 ? -1.537 -7.681 19.493 1.00 97.75 412 ALA A CA 1
ATOM 3345 C C . ALA A 1 412 ? -2.511 -8.786 19.933 1.00 97.75 412 ALA A C 1
ATOM 3347 O O . ALA A 1 412 ? -2.590 -9.108 21.118 1.00 97.75 412 ALA A O 1
ATOM 3348 N N . ALA A 1 413 ? -3.257 -9.380 19.000 1.00 98.00 413 ALA A N 1
ATOM 3349 C CA . ALA A 1 413 ? -4.261 -10.393 19.315 1.00 98.00 413 ALA A CA 1
ATOM 3350 C C . ALA A 1 413 ? -3.639 -11.719 19.782 1.00 98.00 413 ALA A C 1
ATOM 3352 O O . ALA A 1 413 ? -4.044 -12.243 20.819 1.00 98.00 413 ALA A O 1
ATOM 3353 N N . ALA A 1 414 ? -2.619 -12.223 19.086 1.00 97.88 414 ALA A N 1
ATOM 3354 C CA . ALA A 1 414 ? -1.897 -13.431 19.478 1.00 97.88 414 ALA A CA 1
ATOM 3355 C C . ALA A 1 414 ? -1.156 -13.237 20.811 1.00 97.88 414 ALA A C 1
ATOM 3357 O O . ALA A 1 414 ? -1.260 -14.079 21.699 1.00 97.88 414 ALA A O 1
ATOM 3358 N N . GLY A 1 415 ? -0.478 -12.099 21.003 1.00 97.56 415 GLY A N 1
ATOM 3359 C CA . GLY A 1 415 ? 0.190 -11.771 22.264 1.00 97.56 415 GLY A CA 1
ATOM 3360 C C . GLY A 1 415 ? -0.790 -11.625 23.431 1.00 97.56 415 GLY A C 1
ATOM 3361 O O . GLY A 1 415 ? -0.517 -12.090 24.537 1.00 97.56 415 GLY A O 1
ATOM 3362 N N . TYR A 1 416 ? -1.965 -11.034 23.198 1.00 97.75 416 TYR A N 1
ATOM 3363 C CA . TYR A 1 416 ? -3.009 -10.949 24.218 1.00 97.75 416 TYR A CA 1
ATOM 3364 C C . TYR A 1 416 ? -3.544 -12.334 24.613 1.00 97.75 416 TYR A C 1
ATOM 3366 O O . TYR A 1 416 ? -3.647 -12.632 25.805 1.00 97.75 416 TYR A O 1
ATOM 3374 N N . GLU A 1 417 ? -3.846 -13.203 23.644 1.00 97.88 417 GLU A N 1
ATOM 3375 C CA . GLU A 1 417 ? -4.296 -14.570 23.934 1.00 97.88 417 GLU A CA 1
ATOM 3376 C C . GLU A 1 417 ? -3.213 -15.384 24.657 1.00 97.88 417 GLU A C 1
ATOM 3378 O O . GLU A 1 417 ? -3.510 -16.036 25.658 1.00 97.88 417 GLU A O 1
ATOM 3383 N N . LEU A 1 418 ? -1.949 -15.264 24.243 1.00 97.56 418 LEU A N 1
ATOM 3384 C CA . LEU A 1 418 ? -0.830 -15.993 24.835 1.00 97.56 418 LEU A CA 1
ATOM 3385 C C . LEU A 1 418 ? -0.522 -15.537 26.265 1.00 97.56 418 LEU A C 1
ATOM 3387 O O . LEU A 1 418 ? -0.500 -16.349 27.186 1.00 97.56 418 LEU A O 1
ATOM 3391 N N . PHE A 1 419 ? -0.291 -14.239 26.468 1.00 97.06 419 PHE A N 1
ATOM 3392 C CA . PHE A 1 419 ? 0.242 -13.737 27.736 1.00 97.06 419 PHE A CA 1
ATOM 3393 C C . PHE A 1 419 ? -0.841 -13.358 28.745 1.00 97.06 419 PHE A C 1
ATOM 3395 O O . PHE A 1 419 ? -0.619 -13.470 29.951 1.00 97.06 419 PHE A O 1
ATOM 3402 N N . ARG A 1 420 ? -2.012 -12.887 28.288 1.00 95.62 420 ARG A N 1
ATOM 3403 C CA . ARG A 1 420 ? -3.102 -12.472 29.191 1.00 95.62 420 ARG A CA 1
ATOM 3404 C C . ARG A 1 420 ? -4.143 -13.554 29.397 1.00 95.62 420 ARG A C 1
ATOM 3406 O O . ARG A 1 420 ? -4.556 -13.746 30.537 1.00 95.62 420 ARG A O 1
ATOM 3413 N N . ARG A 1 421 ? -4.566 -14.243 28.336 1.00 95.19 421 ARG A N 1
ATOM 3414 C CA . ARG A 1 421 ? -5.571 -15.312 28.451 1.00 95.19 421 ARG A CA 1
ATOM 3415 C C . ARG A 1 421 ? -4.984 -16.707 28.625 1.00 95.19 421 ARG A C 1
ATOM 3417 O O . ARG A 1 421 ? -5.715 -17.585 29.066 1.00 95.19 421 ARG A O 1
ATOM 3424 N N . LYS A 1 422 ? -3.691 -16.893 28.334 1.00 97.12 422 LYS A N 1
ATOM 3425 C CA . LYS A 1 422 ? -3.013 -18.199 28.339 1.00 97.12 422 LYS A CA 1
ATOM 3426 C C . LYS A 1 422 ? -3.723 -19.232 27.447 1.00 97.12 422 LYS A C 1
ATOM 3428 O O . LYS A 1 422 ? -3.733 -20.421 27.744 1.00 97.12 422 LYS A O 1
ATOM 3433 N N . ASP A 1 423 ? -4.325 -18.772 26.350 1.00 97.31 423 ASP A N 1
ATOM 3434 C CA . ASP A 1 423 ? -5.109 -19.581 25.412 1.00 97.31 423 ASP A CA 1
ATOM 3435 C C . ASP A 1 423 ? -4.260 -19.900 24.173 1.00 97.31 423 ASP A C 1
ATOM 3437 O O . ASP A 1 423 ? -4.303 -19.200 23.160 1.00 97.31 423 ASP A O 1
ATOM 3441 N N . LEU A 1 424 ? -3.446 -20.960 24.259 1.00 96.81 424 LEU A N 1
ATOM 3442 C CA . LEU A 1 424 ? -2.537 -21.349 23.173 1.00 96.81 424 LEU A CA 1
ATOM 3443 C C . LEU A 1 424 ? -3.290 -21.668 21.875 1.00 96.81 424 LEU A C 1
ATOM 3445 O O . LEU A 1 424 ? -2.816 -21.342 20.791 1.00 96.81 424 LEU A O 1
ATOM 3449 N N . LYS A 1 425 ? -4.487 -22.259 21.968 1.00 96.31 425 LYS A N 1
ATOM 3450 C CA . LYS A 1 425 ? -5.301 -22.582 20.792 1.00 96.31 425 LYS A CA 1
ATOM 3451 C C . LYS A 1 425 ? -5.720 -21.308 20.061 1.00 96.31 425 LYS A C 1
ATOM 3453 O O . LYS A 1 425 ? -5.571 -21.238 18.843 1.00 96.31 425 LYS A O 1
ATOM 3458 N N . ALA A 1 426 ? -6.216 -20.302 20.780 1.00 96.19 426 ALA A N 1
ATOM 3459 C CA . ALA A 1 426 ? -6.551 -19.010 20.186 1.00 96.19 426 ALA A CA 1
ATOM 3460 C C . ALA A 1 426 ? -5.313 -18.305 19.608 1.00 96.19 426 ALA A C 1
ATOM 3462 O O . ALA A 1 426 ? -5.389 -17.766 18.503 1.00 96.19 426 ALA A O 1
ATOM 3463 N N . THR A 1 427 ? -4.171 -18.370 20.301 1.00 97.88 427 THR A N 1
ATOM 3464 C CA . THR A 1 427 ? -2.886 -17.848 19.809 1.00 97.88 427 THR A CA 1
ATOM 3465 C C . THR A 1 427 ? -2.486 -18.484 18.482 1.00 97.88 427 THR A C 1
ATOM 3467 O O . THR A 1 427 ? -2.158 -17.758 17.550 1.00 97.88 427 THR A O 1
ATOM 3470 N N . LEU A 1 428 ? -2.554 -19.815 18.363 1.00 97.50 428 LEU A N 1
ATOM 3471 C CA . LEU A 1 428 ? -2.203 -20.529 17.131 1.00 97.50 428 LEU A CA 1
ATOM 3472 C C . LEU A 1 428 ? -3.158 -20.192 15.985 1.00 97.50 428 LEU A C 1
ATOM 3474 O O . LEU A 1 428 ? -2.709 -19.946 14.868 1.00 97.50 428 LEU A O 1
ATOM 3478 N N . TRP A 1 429 ? -4.463 -20.110 16.256 1.00 95.44 429 TRP A N 1
ATOM 3479 C CA . TRP A 1 429 ? -5.428 -19.690 15.242 1.00 95.44 429 TRP A CA 1
ATOM 3480 C C . TRP A 1 429 ? -5.142 -18.282 14.725 1.00 95.44 429 TRP A C 1
ATOM 3482 O O . TRP A 1 429 ? -5.065 -18.082 13.519 1.00 95.44 429 TRP A O 1
ATOM 3492 N N . VAL A 1 430 ? -4.968 -17.305 15.614 1.00 96.56 430 VAL A N 1
ATOM 3493 C CA . VAL A 1 430 ? -4.684 -15.924 15.204 1.00 96.56 430 VAL A CA 1
ATOM 3494 C C . VAL A 1 430 ? -3.311 -15.829 14.532 1.00 96.56 430 VAL A C 1
ATOM 3496 O O . VAL A 1 430 ? -3.191 -15.188 13.491 1.00 96.56 430 VAL A O 1
ATOM 3499 N N . GLY A 1 431 ? -2.300 -16.516 15.062 1.00 97.56 431 GLY A N 1
ATOM 3500 C CA . GLY A 1 431 ? -0.949 -16.573 14.502 1.00 97.56 431 GLY A CA 1
ATOM 3501 C C . GLY A 1 431 ? -0.891 -17.195 13.104 1.00 97.56 431 GLY A C 1
ATOM 3502 O O . GLY A 1 431 ? -0.137 -16.718 12.259 1.00 97.56 431 GLY A O 1
ATOM 3503 N N . SER A 1 432 ? -1.746 -18.182 12.809 1.00 97.31 432 SER A N 1
ATOM 3504 C CA . SER A 1 432 ? -1.834 -18.808 11.480 1.00 97.31 432 SER A CA 1
ATOM 3505 C C . SER A 1 432 ? -2.184 -17.824 10.357 1.00 97.31 432 SER A C 1
ATOM 3507 O O . SER A 1 432 ? -1.865 -18.086 9.200 1.00 97.31 432 SER A O 1
ATOM 3509 N N . SER A 1 433 ? -2.743 -16.652 10.684 1.00 97.88 433 SER A N 1
ATOM 3510 C CA . SER A 1 433 ? -3.008 -15.574 9.717 1.00 97.88 433 SER A CA 1
ATOM 3511 C C . SER A 1 433 ? -1.740 -15.070 9.016 1.00 97.88 433 SER A C 1
ATOM 3513 O O . SER A 1 433 ? -1.826 -14.497 7.936 1.00 97.88 433 SER A O 1
ATOM 3515 N N . VAL A 1 434 ? -0.559 -15.271 9.613 1.00 98.06 434 VAL A N 1
ATOM 3516 C CA . VAL A 1 434 ? 0.735 -14.886 9.024 1.00 98.06 434 VAL A CA 1
ATOM 3517 C C . VAL A 1 434 ? 1.174 -15.865 7.931 1.00 98.06 434 VAL A C 1
ATOM 3519 O O . VAL A 1 434 ? 1.927 -15.485 7.036 1.00 98.06 434 VAL A O 1
ATOM 3522 N N . LEU A 1 435 ? 0.689 -17.112 7.962 1.00 97.38 435 LEU A N 1
ATOM 3523 C CA . LEU A 1 435 ? 1.170 -18.182 7.088 1.00 97.38 435 LEU A CA 1
ATOM 3524 C C . LEU A 1 435 ? 1.018 -17.857 5.590 1.00 97.38 435 LEU A C 1
ATOM 3526 O O . LEU A 1 435 ? 2.008 -18.013 4.879 1.00 97.38 435 LEU A O 1
ATOM 3530 N N . PRO A 1 436 ? -0.127 -17.350 5.082 1.00 97.94 436 PRO A N 1
ATOM 3531 C CA . PRO A 1 436 ? -0.246 -17.011 3.662 1.00 97.94 436 PRO A CA 1
ATOM 3532 C C . PRO A 1 436 ? 0.758 -15.948 3.208 1.00 97.94 436 PRO A C 1
ATOM 3534 O O . PRO A 1 436 ? 1.327 -16.065 2.127 1.00 97.94 436 PRO A O 1
ATOM 3537 N N . TYR A 1 437 ? 1.027 -14.946 4.049 1.00 96.50 437 TYR A N 1
ATOM 3538 C CA . TYR A 1 437 ? 2.033 -13.926 3.757 1.00 96.50 437 TYR A CA 1
ATOM 3539 C C . TYR A 1 437 ? 3.454 -14.499 3.780 1.00 96.50 437 TYR A C 1
ATOM 3541 O O . TYR A 1 437 ? 4.240 -14.212 2.884 1.00 96.50 437 TYR A O 1
ATOM 3549 N N . ALA A 1 438 ? 3.779 -15.356 4.751 1.00 96.19 438 ALA A N 1
ATOM 3550 C CA . ALA A 1 438 ? 5.085 -16.012 4.815 1.00 96.19 438 ALA A CA 1
ATOM 3551 C C . ALA A 1 438 ? 5.332 -16.927 3.602 1.00 96.19 438 ALA A C 1
ATOM 3553 O O . ALA A 1 438 ? 6.406 -16.877 3.006 1.00 96.19 438 ALA A O 1
ATOM 3554 N N . LEU A 1 439 ? 4.328 -17.713 3.195 1.00 97.44 439 LEU A N 1
ATOM 3555 C CA . LEU A 1 439 ? 4.389 -18.543 1.988 1.00 97.44 439 LEU A CA 1
ATOM 3556 C C . LEU A 1 439 ? 4.550 -17.687 0.730 1.00 97.44 439 LEU A C 1
ATOM 3558 O O . LEU A 1 439 ? 5.365 -18.009 -0.131 1.00 97.44 439 LEU A O 1
ATOM 3562 N N . TRP A 1 440 ? 3.823 -16.571 0.648 1.00 97.19 440 TRP A N 1
ATOM 3563 C CA . TRP A 1 440 ? 3.968 -15.624 -0.450 1.00 97.19 440 TRP A CA 1
ATOM 3564 C C . TRP A 1 440 ? 5.376 -15.023 -0.513 1.00 97.19 440 TRP A C 1
ATOM 3566 O O . TRP A 1 440 ? 5.987 -14.997 -1.578 1.00 97.19 440 TRP A O 1
ATOM 3576 N N . LYS A 1 441 ? 5.932 -14.595 0.625 1.00 95.25 441 LYS A N 1
ATOM 3577 C CA . LYS A 1 441 ? 7.302 -14.075 0.693 1.00 95.25 441 LYS A CA 1
ATOM 3578 C C . LYS A 1 441 ? 8.329 -15.141 0.322 1.00 95.25 441 LYS A C 1
ATOM 3580 O O . LYS A 1 441 ? 9.257 -14.816 -0.403 1.00 95.25 441 LYS A O 1
ATOM 3585 N N . ALA A 1 442 ? 8.148 -16.398 0.731 1.00 96.06 442 ALA A N 1
ATOM 3586 C CA . ALA A 1 442 ? 9.023 -17.501 0.326 1.00 96.06 442 ALA A CA 1
ATOM 3587 C C . ALA A 1 442 ? 8.975 -17.750 -1.191 1.00 96.06 442 ALA A C 1
ATOM 3589 O O . ALA A 1 442 ? 10.018 -17.858 -1.835 1.00 96.06 442 ALA A O 1
ATOM 3590 N N . PHE A 1 443 ? 7.773 -17.773 -1.773 1.00 96.00 443 PHE A N 1
ATOM 3591 C CA . PHE A 1 443 ? 7.587 -17.848 -3.221 1.00 96.00 443 PHE A CA 1
ATOM 3592 C C . PHE A 1 443 ? 8.267 -16.676 -3.941 1.00 96.00 443 PHE A C 1
ATOM 3594 O O . PHE A 1 443 ? 8.992 -16.881 -4.913 1.00 96.00 443 PHE A O 1
ATOM 3601 N N . LEU A 1 444 ? 8.081 -15.454 -3.439 1.00 94.44 444 LEU A N 1
ATOM 3602 C CA . LEU A 1 444 ? 8.678 -14.258 -4.019 1.00 94.44 444 LEU A CA 1
ATOM 3603 C C . LEU A 1 444 ? 10.207 -14.290 -3.926 1.00 94.44 444 LEU A C 1
ATOM 3605 O O . LEU A 1 444 ? 10.880 -13.908 -4.876 1.00 94.44 444 LEU A O 1
ATOM 3609 N N . THR A 1 445 ? 10.759 -14.797 -2.822 1.00 93.88 445 THR A N 1
ATOM 3610 C CA . THR A 1 445 ? 12.201 -15.008 -2.657 1.00 93.88 445 THR A CA 1
ATOM 3611 C C . THR A 1 445 ? 12.747 -16.000 -3.664 1.00 93.88 445 THR A C 1
ATOM 3613 O O . THR A 1 445 ? 13.786 -15.728 -4.249 1.00 93.88 445 THR A O 1
ATOM 3616 N N . ALA A 1 446 ? 12.048 -17.108 -3.917 1.00 93.44 446 ALA A N 1
ATOM 3617 C CA . ALA A 1 446 ? 12.443 -18.038 -4.971 1.00 93.44 446 ALA A CA 1
ATOM 3618 C C . ALA A 1 446 ? 12.387 -17.375 -6.358 1.00 93.44 446 ALA A C 1
ATOM 3620 O O . ALA A 1 446 ? 13.281 -17.576 -7.174 1.00 93.44 446 ALA A O 1
ATOM 3621 N N . ARG A 1 447 ? 11.366 -16.546 -6.612 1.00 90.88 447 ARG A N 1
ATOM 3622 C CA . ARG A 1 447 ? 11.189 -15.847 -7.891 1.00 90.88 447 ARG A CA 1
ATOM 3623 C C . ARG A 1 447 ? 12.238 -14.759 -8.135 1.00 90.88 447 ARG A C 1
ATOM 3625 O O . ARG A 1 447 ? 12.681 -14.596 -9.260 1.00 90.88 447 ARG A O 1
ATOM 3632 N N . LEU A 1 448 ? 12.626 -14.017 -7.100 1.00 87.56 448 LEU A N 1
ATOM 3633 C CA . LEU A 1 448 ? 13.539 -12.871 -7.188 1.00 87.56 448 LEU A CA 1
ATOM 3634 C C . LEU A 1 448 ? 14.943 -13.176 -6.645 1.00 87.56 448 LEU A C 1
ATOM 3636 O O . LEU A 1 448 ? 15.712 -12.254 -6.361 1.00 87.56 448 LEU A O 1
ATOM 3640 N N . TYR A 1 449 ? 15.294 -14.457 -6.492 1.00 87.25 449 TYR A N 1
ATOM 3641 C CA . TYR A 1 449 ? 16.550 -14.865 -5.862 1.00 87.25 449 TYR A CA 1
ATOM 3642 C C . TYR A 1 449 ? 17.773 -14.293 -6.589 1.00 87.25 449 TYR A C 1
ATOM 3644 O O . TYR A 1 449 ? 18.684 -13.785 -5.945 1.00 87.25 449 TYR A O 1
ATOM 3652 N N . GLY A 1 450 ? 17.764 -14.292 -7.925 1.00 78.94 450 GLY A N 1
ATOM 3653 C CA . GLY A 1 450 ? 18.855 -13.736 -8.733 1.00 78.94 450 GLY A CA 1
ATOM 3654 C C . GLY A 1 450 ? 19.037 -12.215 -8.624 1.00 78.94 450 GLY A C 1
ATOM 3655 O O . GLY A 1 450 ? 20.053 -11.706 -9.087 1.00 78.94 450 GLY A O 1
ATOM 3656 N N . LEU A 1 451 ? 18.077 -11.493 -8.028 1.00 74.94 451 LEU A N 1
ATOM 3657 C CA . LEU A 1 451 ? 18.117 -10.035 -7.874 1.00 74.94 451 LEU A CA 1
ATOM 3658 C C . LEU A 1 451 ? 18.454 -9.597 -6.439 1.00 74.94 451 LEU A C 1
ATOM 3660 O O . LEU A 1 451 ? 19.236 -8.674 -6.254 1.00 74.94 451 LEU A O 1
ATOM 3664 N N . TYR A 1 452 ? 17.884 -10.260 -5.428 1.00 78.88 452 TYR A N 1
ATOM 3665 C CA . TYR A 1 452 ? 18.022 -9.858 -4.016 1.00 78.88 452 TYR A CA 1
ATOM 3666 C C . TYR A 1 452 ? 18.446 -11.003 -3.079 1.00 78.88 452 TYR A C 1
ATOM 3668 O O . TYR A 1 452 ? 18.530 -10.819 -1.865 1.00 78.88 452 TYR A O 1
ATOM 3676 N N . GLY A 1 453 ? 18.632 -12.222 -3.590 1.00 86.06 453 GLY A N 1
ATOM 3677 C CA . GLY A 1 453 ? 18.864 -13.407 -2.765 1.00 86.06 453 GLY A CA 1
ATOM 3678 C C . GLY A 1 453 ? 17.804 -13.572 -1.668 1.00 86.06 453 GLY A C 1
ATOM 3679 O O . GLY A 1 453 ? 16.604 -13.359 -1.878 1.00 86.06 453 GLY A O 1
ATOM 3680 N N . LEU A 1 454 ? 18.255 -13.914 -0.457 1.00 87.88 454 LEU A N 1
ATOM 3681 C CA . LEU A 1 454 ? 17.387 -14.061 0.718 1.00 87.88 454 LEU A CA 1
ATOM 3682 C C . LEU A 1 454 ? 16.829 -12.731 1.245 1.00 87.88 454 LEU A C 1
ATOM 3684 O O . LEU A 1 454 ? 15.854 -12.745 2.003 1.00 87.88 454 LEU A O 1
ATOM 3688 N N . GLU A 1 455 ? 17.376 -11.584 0.832 1.00 83.56 455 GLU A N 1
ATOM 3689 C CA . GLU A 1 455 ? 16.880 -10.280 1.279 1.00 83.56 455 GLU A CA 1
ATOM 3690 C C . GLU A 1 455 ? 15.448 -10.019 0.815 1.00 83.56 455 GLU A C 1
ATOM 3692 O O . GLU A 1 455 ? 14.716 -9.303 1.490 1.00 83.56 455 GLU A O 1
ATOM 3697 N N . THR A 1 456 ? 14.978 -10.675 -0.253 1.00 84.75 456 THR A N 1
ATOM 3698 C CA . THR A 1 456 ? 13.558 -10.624 -0.636 1.00 84.75 456 THR A CA 1
ATOM 3699 C C . THR A 1 456 ? 12.644 -11.044 0.512 1.00 84.75 456 THR A C 1
ATOM 3701 O O . THR A 1 456 ? 11.571 -10.462 0.681 1.00 84.75 456 THR A O 1
ATOM 3704 N N . PHE A 1 457 ? 13.053 -12.026 1.323 1.00 88.00 457 PHE A N 1
ATOM 3705 C CA . PHE A 1 457 ? 12.237 -12.520 2.431 1.00 88.00 457 PHE A CA 1
ATOM 3706 C C . PHE A 1 457 ? 12.259 -11.539 3.603 1.00 88.00 457 PHE A C 1
ATOM 3708 O O . PHE A 1 457 ? 11.212 -11.167 4.132 1.00 88.00 457 PHE A O 1
ATOM 3715 N N . PHE A 1 458 ? 13.465 -11.103 3.973 1.00 79.69 458 PHE A N 1
ATOM 3716 C CA . PHE A 1 458 ? 13.736 -10.301 5.167 1.00 79.69 458 PHE A CA 1
ATOM 3717 C C . PHE A 1 458 ? 13.691 -8.798 4.945 1.00 79.69 458 PHE A C 1
ATOM 3719 O O . PHE A 1 458 ? 13.991 -8.076 5.892 1.00 79.69 458 PHE A O 1
ATOM 3726 N N . HIS A 1 459 ? 13.385 -8.368 3.715 1.00 66.69 459 HIS A N 1
ATOM 3727 C CA . HIS A 1 459 ? 13.572 -7.018 3.193 1.00 66.69 459 HIS A CA 1
ATOM 3728 C C . HIS A 1 459 ? 13.643 -5.971 4.307 1.00 66.69 459 HIS A C 1
ATOM 3730 O O . HIS A 1 459 ? 12.639 -5.680 4.965 1.00 66.69 459 HIS A O 1
ATOM 3736 N N . ARG A 1 460 ? 14.871 -5.496 4.566 1.00 54.34 460 ARG A N 1
ATOM 3737 C CA . ARG A 1 460 ? 15.191 -4.608 5.682 1.00 54.34 460 ARG A CA 1
ATOM 3738 C C . ARG A 1 460 ? 14.507 -3.270 5.450 1.00 54.34 460 ARG A C 1
ATOM 3740 O O . ARG A 1 460 ? 15.033 -2.408 4.758 1.00 54.34 460 ARG A O 1
ATOM 3747 N N . GLY A 1 461 ? 13.335 -3.095 6.047 1.00 59.16 461 GLY A N 1
ATOM 3748 C CA . GLY A 1 461 ? 12.734 -1.781 6.168 1.00 59.16 461 GLY A CA 1
ATOM 3749 C C . GLY A 1 461 ? 13.553 -0.967 7.161 1.00 59.16 461 GLY A C 1
ATOM 3750 O O . GLY A 1 461 ? 13.338 -1.073 8.365 1.00 59.16 461 GLY A O 1
ATOM 3751 N N . ASP A 1 462 ? 14.445 -0.114 6.667 1.00 71.88 462 ASP A N 1
ATOM 3752 C CA . ASP A 1 462 ? 15.057 0.976 7.440 1.00 71.88 462 ASP A CA 1
ATOM 3753 C C . ASP A 1 462 ? 14.011 1.992 7.947 1.00 71.88 462 ASP A C 1
ATOM 3755 O O . ASP A 1 462 ? 14.337 2.900 8.703 1.00 71.88 462 ASP A O 1
ATOM 3759 N N . VAL A 1 463 ? 12.743 1.794 7.574 1.00 83.44 463 VAL A N 1
ATOM 3760 C CA . VAL A 1 463 ? 11.525 2.506 7.973 1.00 83.44 463 VAL A CA 1
ATOM 3761 C C . VAL A 1 463 ? 11.394 2.753 9.476 1.00 83.44 463 VAL A C 1
ATOM 3763 O O . VAL A 1 463 ? 10.875 3.803 9.850 1.00 83.44 463 VAL A O 1
ATOM 3766 N N . LEU A 1 464 ? 11.811 1.816 10.333 1.00 90.25 464 LEU A N 1
ATOM 3767 C CA . LEU A 1 464 ? 11.686 1.954 11.787 1.00 90.25 464 LEU A CA 1
ATOM 3768 C C . LEU A 1 464 ? 13.020 2.328 12.444 1.00 90.25 464 LEU A C 1
ATOM 3770 O O . LEU A 1 464 ? 14.077 1.809 12.102 1.00 90.25 464 LEU A O 1
ATOM 3774 N N . THR A 1 465 ? 12.942 3.203 13.440 1.00 93.81 465 THR A N 1
ATOM 3775 C CA . THR A 1 465 ? 14.037 3.675 14.290 1.00 93.81 465 THR A CA 1
ATOM 3776 C C . THR A 1 465 ? 13.565 3.799 15.748 1.00 93.81 465 THR A C 1
ATOM 3778 O O . THR A 1 465 ? 12.433 3.436 16.095 1.00 93.81 465 THR A O 1
ATOM 3781 N N . LEU A 1 466 ? 14.434 4.294 16.633 1.00 95.81 466 LEU A N 1
ATOM 3782 C CA . LEU A 1 466 ? 14.078 4.584 18.021 1.00 95.81 466 LEU A CA 1
ATOM 3783 C C . LEU A 1 466 ? 12.871 5.541 18.083 1.00 95.81 466 LEU A C 1
ATOM 3785 O O . LEU A 1 466 ? 12.797 6.480 17.284 1.00 95.81 466 LEU A O 1
ATOM 3789 N N . PRO A 1 467 ? 11.931 5.339 19.029 1.00 96.94 467 PRO A N 1
ATOM 3790 C CA . PRO A 1 467 ? 10.783 6.224 19.193 1.00 96.94 467 PRO A CA 1
ATOM 3791 C C . PRO A 1 467 ? 11.196 7.698 19.248 1.00 96.94 467 PRO A C 1
ATOM 3793 O O . PRO A 1 467 ? 12.130 8.062 19.960 1.00 96.94 467 PRO A O 1
ATOM 3796 N N . PHE A 1 468 ? 10.481 8.539 18.502 1.00 97.00 468 PHE A N 1
ATOM 3797 C CA . PHE A 1 468 ? 10.680 9.984 18.363 1.00 97.00 468 PHE A CA 1
ATOM 3798 C C . PHE A 1 468 ? 11.975 10.430 17.662 1.00 97.00 468 PHE A C 1
ATOM 3800 O O . PHE A 1 468 ? 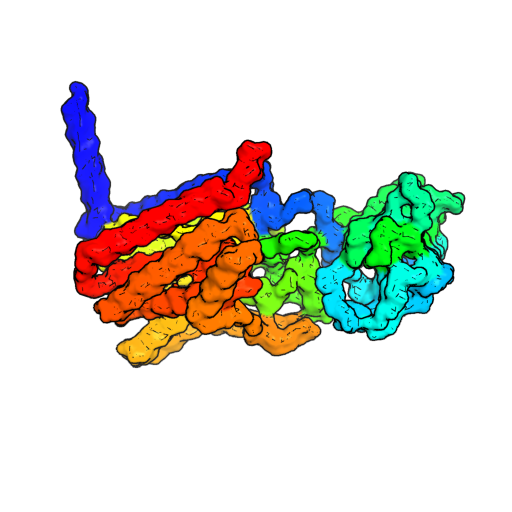12.098 11.617 17.362 1.00 97.00 468 PHE A O 1
ATOM 3807 N N . ALA A 1 469 ? 12.903 9.531 17.313 1.00 96.75 469 ALA A N 1
ATOM 3808 C CA . ALA A 1 469 ? 14.139 9.915 16.622 1.00 96.75 469 ALA A CA 1
ATOM 3809 C C . ALA A 1 469 ? 13.865 10.531 15.236 1.00 96.75 469 ALA A C 1
ATOM 3811 O O . ALA A 1 469 ? 14.477 11.533 14.868 1.00 96.75 469 ALA A O 1
ATOM 3812 N N . GLY A 1 470 ? 12.887 9.995 14.494 1.00 95.31 470 GLY A N 1
ATOM 3813 C CA . GLY A 1 470 ? 12.448 10.574 13.220 1.00 95.31 470 GLY A CA 1
ATOM 3814 C C . GLY A 1 470 ? 11.857 11.982 13.363 1.00 95.31 470 GLY A C 1
ATOM 3815 O O . GLY A 1 470 ? 12.103 12.832 12.511 1.00 95.31 470 GLY A O 1
ATOM 3816 N N . PHE A 1 471 ? 11.140 12.257 14.459 1.00 95.81 471 PHE A N 1
ATOM 3817 C CA . PHE A 1 471 ? 10.615 13.596 14.754 1.00 95.81 471 PHE A CA 1
ATOM 3818 C C . PHE A 1 471 ? 11.712 14.568 15.171 1.00 95.81 471 PHE A C 1
ATOM 3820 O O . PHE A 1 471 ? 11.689 15.718 14.748 1.00 95.81 471 PHE A O 1
ATOM 3827 N N . ALA A 1 472 ? 12.681 14.121 15.972 1.00 96.69 472 ALA A N 1
ATOM 3828 C CA . ALA A 1 472 ? 13.818 14.951 16.355 1.00 96.69 472 ALA A CA 1
ATOM 3829 C C . ALA A 1 472 ? 14.595 15.422 15.115 1.00 96.69 472 ALA A C 1
ATOM 3831 O O . ALA A 1 472 ? 14.890 16.609 14.985 1.00 96.69 472 ALA A O 1
ATOM 3832 N N . GLU A 1 473 ? 14.847 14.514 14.167 1.00 95.00 473 GLU A N 1
ATOM 3833 C CA . GLU A 1 473 ? 15.491 14.853 12.897 1.00 95.00 473 GLU A CA 1
ATOM 3834 C C . GLU A 1 473 ? 14.619 15.775 12.030 1.00 95.00 473 GLU A C 1
ATOM 3836 O O . GLU A 1 473 ? 15.125 16.762 11.495 1.00 95.00 473 GLU A O 1
ATOM 3841 N N . LEU A 1 474 ? 13.306 15.522 11.948 1.00 93.56 474 LEU A N 1
ATOM 3842 C CA . LEU A 1 474 ? 12.360 16.403 11.255 1.00 93.56 474 LEU A CA 1
ATOM 3843 C C . LEU A 1 474 ? 12.414 17.832 11.810 1.00 93.56 474 LEU A C 1
ATOM 3845 O O . LEU A 1 474 ? 12.601 18.784 11.054 1.00 93.56 474 LEU A O 1
ATOM 3849 N N . PHE A 1 475 ? 12.298 17.990 13.129 1.00 95.44 475 PHE A N 1
ATOM 3850 C CA . PHE A 1 475 ? 12.318 19.303 13.767 1.00 95.44 475 PHE A CA 1
ATOM 3851 C C . PHE A 1 475 ? 13.663 20.000 13.610 1.00 95.44 475 PHE A C 1
ATOM 3853 O O . PHE A 1 475 ? 13.678 21.200 13.355 1.00 95.44 475 PHE A O 1
ATOM 3860 N N . ARG A 1 476 ? 14.776 19.260 13.666 1.00 95.56 476 ARG A N 1
ATOM 3861 C CA . ARG A 1 476 ? 16.112 19.799 13.386 1.00 95.56 476 ARG A CA 1
ATOM 3862 C C . ARG A 1 476 ? 16.215 20.347 11.960 1.00 95.56 476 ARG A C 1
ATOM 3864 O O . ARG A 1 476 ? 16.772 21.424 11.752 1.00 95.56 476 ARG A O 1
ATOM 3871 N N . LYS A 1 477 ? 15.680 19.625 10.969 1.00 91.88 477 LYS A N 1
ATOM 3872 C CA . LYS A 1 477 ? 15.670 20.048 9.558 1.00 91.88 477 LYS A CA 1
ATOM 3873 C C . LYS A 1 477 ? 14.794 21.276 9.331 1.00 91.88 477 LYS A C 1
ATOM 3875 O O . LYS A 1 477 ? 15.216 22.184 8.611 1.00 91.88 477 LYS A O 1
ATOM 3880 N N . VAL A 1 478 ? 13.625 21.316 9.976 1.00 90.81 478 VAL A N 1
ATOM 3881 C CA . VAL A 1 478 ? 12.703 22.461 9.960 1.00 90.81 478 VAL A CA 1
ATOM 3882 C C . VAL A 1 478 ? 13.345 23.687 10.613 1.00 90.81 478 VAL A C 1
ATOM 3884 O O . VAL A 1 478 ? 13.374 24.746 9.995 1.00 90.81 478 VAL A O 1
ATOM 3887 N N . SER A 1 479 ? 13.927 23.554 11.810 1.00 92.56 479 SER A N 1
ATOM 3888 C CA . SER A 1 479 ? 14.568 24.673 12.518 1.00 92.56 479 SER A CA 1
ATOM 3889 C C . SER A 1 479 ? 15.799 25.211 11.791 1.00 92.56 479 SER A C 1
ATOM 3891 O O . SER A 1 479 ? 16.098 26.395 11.887 1.00 92.56 479 SER A O 1
ATOM 3893 N N . ALA A 1 480 ? 16.509 24.351 11.057 1.00 92.38 480 ALA A N 1
ATOM 3894 C CA . ALA A 1 480 ? 17.648 24.741 10.233 1.00 92.38 480 ALA A CA 1
ATOM 3895 C C . ALA A 1 480 ? 17.248 25.394 8.894 1.00 92.38 480 ALA A C 1
ATOM 3897 O O . ALA A 1 480 ? 18.129 25.753 8.121 1.00 92.38 480 ALA A O 1
ATOM 3898 N N . GLY A 1 481 ? 15.951 25.495 8.572 1.00 89.00 481 GLY A N 1
ATOM 3899 C CA . GLY A 1 481 ? 15.483 26.023 7.284 1.00 89.00 481 GLY A CA 1
ATOM 3900 C C . GLY A 1 481 ? 15.811 25.128 6.081 1.00 89.00 481 GLY A C 1
ATOM 3901 O O . GLY A 1 481 ? 15.732 25.570 4.943 1.00 89.00 481 GLY A O 1
ATOM 3902 N N . THR A 1 482 ? 16.182 23.866 6.324 1.00 86.44 482 THR A N 1
ATOM 3903 C CA . THR A 1 482 ? 16.578 22.893 5.282 1.00 86.44 482 THR A CA 1
ATOM 3904 C C . THR A 1 482 ? 15.442 21.962 4.856 1.00 86.44 482 THR A C 1
ATOM 3906 O O . THR A 1 482 ? 15.643 21.061 4.044 1.00 86.44 482 THR A O 1
ATOM 3909 N N . TYR A 1 483 ? 14.256 22.138 5.439 1.00 83.06 483 TYR A N 1
ATOM 3910 C CA . TYR A 1 483 ? 13.052 21.398 5.081 1.00 83.06 483 TYR A CA 1
ATOM 3911 C C . TYR A 1 483 ? 12.240 22.152 4.023 1.00 83.06 483 TYR A C 1
ATOM 3913 O O . TYR A 1 483 ? 12.333 23.373 3.914 1.00 83.06 483 TYR A O 1
ATOM 3921 N N . GLN A 1 484 ? 11.417 21.432 3.261 1.00 77.25 484 GLN A N 1
ATOM 3922 C CA . GLN A 1 484 ? 10.582 22.022 2.213 1.00 77.25 484 GLN A CA 1
ATOM 3923 C C . GLN A 1 484 ? 9.592 23.029 2.821 1.00 77.25 484 GLN A C 1
ATOM 3925 O O . GLN A 1 484 ? 8.717 22.644 3.599 1.00 77.25 484 GLN A O 1
ATOM 3930 N N . ALA A 1 485 ? 9.734 24.314 2.473 1.00 68.50 485 ALA A N 1
ATOM 3931 C CA . ALA A 1 485 ? 9.020 25.423 3.115 1.00 68.50 485 ALA A CA 1
ATOM 3932 C C . ALA A 1 485 ? 7.488 25.268 3.073 1.00 68.50 485 ALA A C 1
ATOM 3934 O O . ALA A 1 485 ? 6.825 25.464 4.093 1.00 68.50 485 ALA A O 1
ATOM 3935 N N . ASP A 1 486 ? 6.933 24.827 1.937 1.00 68.62 486 ASP A N 1
ATOM 3936 C CA . ASP A 1 486 ? 5.490 24.599 1.761 1.00 68.62 486 ASP A CA 1
ATOM 3937 C C . ASP A 1 486 ? 4.922 23.518 2.705 1.00 68.62 486 ASP A C 1
ATOM 3939 O O . ASP A 1 486 ? 3.729 23.517 3.010 1.00 68.62 486 ASP A O 1
ATOM 3943 N N . LEU A 1 487 ? 5.761 22.601 3.200 1.00 75.56 487 LEU A N 1
ATOM 3944 C CA . LEU A 1 487 ? 5.346 21.480 4.048 1.00 75.56 487 LEU A CA 1
ATOM 3945 C C . LEU A 1 487 ? 5.592 21.719 5.544 1.00 75.56 487 LEU A C 1
ATOM 3947 O O . LEU A 1 487 ? 5.164 20.903 6.363 1.00 75.56 487 LEU A O 1
ATOM 3951 N N . VAL A 1 488 ? 6.240 22.825 5.927 1.00 81.19 488 VAL A N 1
ATOM 3952 C CA . VAL A 1 488 ? 6.597 23.124 7.326 1.00 81.19 488 VAL A CA 1
ATOM 3953 C C . VAL A 1 488 ? 5.386 23.105 8.274 1.00 81.19 488 VAL A C 1
ATOM 3955 O O . VAL A 1 488 ? 5.480 22.449 9.315 1.00 81.19 488 VAL A O 1
ATOM 3958 N N . PRO A 1 489 ? 4.228 23.726 7.961 1.00 84.38 489 PRO A N 1
ATOM 3959 C CA . PRO A 1 489 ? 3.076 23.681 8.865 1.00 84.38 489 PRO A CA 1
ATOM 3960 C C . PRO A 1 489 ? 2.588 22.249 9.131 1.00 84.38 489 PRO A C 1
ATOM 3962 O O . PRO A 1 489 ? 2.315 21.881 10.274 1.00 84.38 489 PRO A O 1
ATOM 3965 N N . THR A 1 490 ? 2.549 21.412 8.091 1.00 84.88 490 THR A N 1
ATOM 3966 C CA . THR A 1 490 ? 2.181 19.991 8.184 1.00 84.88 490 THR A CA 1
ATOM 3967 C C . THR A 1 490 ? 3.203 19.207 9.007 1.00 84.88 490 THR A C 1
ATOM 3969 O O . THR A 1 490 ? 2.820 18.426 9.882 1.00 84.88 490 THR A O 1
ATOM 3972 N N . ALA A 1 491 ? 4.495 19.460 8.776 1.00 86.06 491 ALA A N 1
ATOM 3973 C CA . ALA A 1 491 ? 5.613 18.851 9.493 1.00 86.06 491 ALA A CA 1
ATOM 3974 C C . ALA A 1 491 ? 5.672 19.227 10.981 1.00 86.06 491 ALA A C 1
ATOM 3976 O O . ALA A 1 491 ? 6.251 18.490 11.771 1.00 86.06 491 ALA A O 1
ATOM 3977 N N . ILE A 1 492 ? 5.047 20.332 11.390 1.00 88.00 492 ILE A N 1
ATOM 3978 C CA . ILE A 1 492 ? 4.925 20.708 12.804 1.00 88.00 492 ILE A CA 1
ATOM 3979 C C . ILE A 1 492 ? 3.643 20.127 13.410 1.00 88.00 492 ILE A C 1
ATOM 3981 O O . ILE A 1 492 ? 3.676 19.493 14.467 1.00 88.00 492 ILE A O 1
ATOM 3985 N N . PHE A 1 493 ? 2.501 20.319 12.745 1.00 90.88 493 PHE A N 1
ATOM 3986 C CA . PHE A 1 493 ? 1.198 19.993 13.323 1.00 90.88 493 PHE A CA 1
ATOM 3987 C C . PHE A 1 493 ? 0.951 18.483 13.431 1.00 90.88 493 PHE A C 1
ATOM 3989 O O . PHE A 1 493 ? 0.414 18.012 14.435 1.00 90.88 493 PHE A O 1
ATOM 3996 N N . TYR A 1 494 ? 1.347 17.700 12.423 1.00 92.62 494 TYR A N 1
ATOM 3997 C CA . TYR A 1 494 ? 1.041 16.269 12.404 1.00 92.62 494 TYR A CA 1
ATOM 3998 C C . TYR A 1 494 ? 1.813 15.457 13.458 1.00 92.62 494 TYR A C 1
ATOM 4000 O O . TYR A 1 494 ? 1.175 14.687 14.183 1.00 92.62 494 TYR A O 1
ATOM 4008 N N . PRO A 1 495 ? 3.138 15.638 13.646 1.00 94.38 495 PRO A N 1
ATOM 4009 C CA . PRO A 1 495 ? 3.839 14.988 14.751 1.00 94.38 495 PRO A CA 1
ATOM 4010 C C . PRO A 1 495 ? 3.254 15.356 16.115 1.00 94.38 495 PRO A C 1
ATOM 4012 O O . PRO A 1 495 ? 3.138 14.488 16.976 1.00 94.38 495 PRO A O 1
ATOM 4015 N N . PHE A 1 496 ? 2.804 16.603 16.306 1.00 94.56 496 PHE A N 1
ATOM 4016 C CA . PHE A 1 496 ? 2.124 17.005 17.538 1.00 94.56 496 PHE A CA 1
ATOM 4017 C C . PHE A 1 496 ? 0.829 16.208 17.773 1.00 94.56 496 PHE A C 1
ATOM 4019 O O . PHE A 1 496 ? 0.606 15.711 18.880 1.00 94.56 496 PHE A O 1
ATOM 4026 N N . LEU A 1 497 ? 0.011 15.994 16.734 1.00 95.69 497 LEU A N 1
ATOM 4027 C CA . LEU A 1 497 ? -1.152 15.101 16.820 1.00 95.69 497 LEU A CA 1
ATOM 4028 C C . LEU A 1 497 ? -0.747 13.668 17.197 1.00 95.69 497 LEU A C 1
ATOM 4030 O O . LEU A 1 497 ? -1.404 13.054 18.036 1.00 95.69 497 LEU A O 1
ATOM 4034 N N . LEU A 1 498 ? 0.339 13.130 16.637 1.00 96.81 498 LEU A N 1
ATOM 4035 C CA . LEU A 1 498 ? 0.815 11.788 16.989 1.00 96.81 498 LEU A CA 1
ATOM 4036 C C . LEU A 1 498 ? 1.323 11.702 18.435 1.00 96.81 498 LEU A C 1
ATOM 4038 O O . LEU A 1 498 ? 1.026 10.726 19.122 1.00 96.81 498 LEU A O 1
ATOM 4042 N N . VAL A 1 499 ? 2.008 12.729 18.946 1.00 97.12 499 VAL A N 1
ATOM 4043 C CA . VAL A 1 499 ? 2.397 12.793 20.366 1.00 97.12 499 VAL A CA 1
ATOM 4044 C C . VAL A 1 499 ? 1.155 12.808 21.263 1.00 97.12 499 VAL A C 1
ATOM 4046 O O . VAL A 1 499 ? 1.077 12.032 22.219 1.00 97.12 499 VAL A O 1
ATOM 4049 N N . LEU A 1 500 ? 0.141 13.618 20.937 1.00 97.19 500 LEU A N 1
ATOM 4050 C CA . LEU A 1 500 ? -1.134 13.607 21.663 1.00 97.19 500 LEU A CA 1
ATOM 4051 C C . LEU A 1 500 ? -1.812 12.231 21.600 1.00 97.19 500 LEU A C 1
ATOM 4053 O O . LEU A 1 500 ? -2.315 11.746 22.616 1.00 97.19 500 LEU A O 1
ATOM 4057 N N . ALA A 1 501 ? -1.788 11.572 20.442 1.00 97.50 501 ALA A N 1
ATOM 4058 C CA . ALA A 1 501 ? -2.313 10.223 20.276 1.00 97.50 501 ALA A CA 1
ATOM 4059 C C . ALA A 1 501 ? -1.592 9.205 21.176 1.00 97.50 501 ALA A C 1
ATOM 4061 O O . ALA A 1 501 ? -2.261 8.377 21.796 1.00 97.50 501 ALA A O 1
ATOM 4062 N N . VAL A 1 502 ? -0.263 9.294 21.323 1.00 98.00 502 VAL A N 1
ATOM 4063 C CA . VAL A 1 502 ? 0.514 8.463 22.264 1.00 98.00 502 VAL A CA 1
ATOM 4064 C C . VAL A 1 502 ? 0.099 8.726 23.713 1.00 98.00 502 VAL A C 1
ATOM 4066 O O . VAL A 1 502 ? -0.073 7.777 24.479 1.00 98.00 502 VAL A O 1
ATOM 4069 N N . ILE A 1 503 ? -0.125 9.987 24.096 1.00 97.69 503 ILE A N 1
ATOM 4070 C CA . ILE A 1 503 ? -0.594 10.338 25.446 1.00 97.69 503 ILE A CA 1
ATOM 4071 C C . ILE A 1 503 ? -1.966 9.703 25.714 1.00 97.69 503 ILE A C 1
ATOM 4073 O O . ILE A 1 503 ? -2.152 9.032 26.734 1.00 97.69 503 ILE A O 1
ATOM 4077 N N . PHE A 1 504 ? -2.921 9.840 24.788 1.00 97.25 504 PHE A N 1
ATOM 4078 C CA . PHE A 1 504 ? -4.221 9.173 24.910 1.00 97.25 504 PHE A CA 1
ATOM 4079 C C . PHE A 1 504 ? -4.084 7.648 24.941 1.00 97.25 504 PHE A C 1
ATOM 4081 O O . PHE A 1 504 ? -4.744 6.999 25.755 1.00 97.25 504 PHE A O 1
ATOM 4088 N N . ALA A 1 505 ? -3.219 7.073 24.103 1.00 97.44 505 ALA A N 1
ATOM 4089 C CA . ALA A 1 505 ? -2.951 5.642 24.086 1.00 97.44 505 ALA A CA 1
ATOM 4090 C C . ALA A 1 505 ? -2.468 5.149 25.450 1.00 97.44 505 ALA A C 1
ATOM 4092 O O . ALA A 1 505 ? -3.044 4.206 25.995 1.00 97.44 505 ALA A O 1
ATOM 4093 N N . TRP A 1 506 ? -1.491 5.830 26.048 1.00 97.25 506 TRP A N 1
ATOM 4094 C CA . TRP A 1 506 ? -0.983 5.500 27.376 1.00 97.25 506 TRP A CA 1
ATOM 4095 C C . TRP A 1 506 ? -2.088 5.552 28.440 1.00 97.25 506 TRP A C 1
ATOM 4097 O O . TRP A 1 506 ? -2.284 4.579 29.174 1.00 97.25 506 TRP A O 1
ATOM 4107 N N . ILE A 1 507 ? -2.888 6.627 28.467 1.00 96.38 507 ILE A N 1
ATOM 4108 C CA . ILE A 1 507 ? -4.012 6.772 29.409 1.00 96.38 507 ILE A CA 1
ATOM 4109 C C . ILE A 1 507 ? -5.008 5.608 29.264 1.00 96.38 507 ILE A C 1
ATOM 4111 O O . ILE A 1 507 ? -5.467 5.048 30.263 1.00 96.38 507 ILE A O 1
ATOM 4115 N N . LEU A 1 508 ? -5.358 5.230 28.032 1.00 96.62 508 LEU A N 1
ATOM 4116 C CA . LEU A 1 508 ? -6.336 4.172 27.758 1.00 96.62 508 LEU A CA 1
ATOM 4117 C C . LEU A 1 508 ? -5.809 2.773 28.101 1.00 96.62 508 LEU A C 1
ATOM 4119 O O . LEU A 1 508 ? -6.566 1.963 28.642 1.00 96.62 508 LEU A O 1
ATOM 4123 N N . VAL A 1 509 ? -4.528 2.506 27.835 1.00 95.31 509 VAL A N 1
ATOM 4124 C CA . VAL A 1 509 ? -3.848 1.230 28.129 1.00 95.31 509 VAL A CA 1
ATOM 4125 C C . VAL A 1 509 ? -3.703 0.998 29.630 1.00 95.31 509 VAL A C 1
ATOM 4127 O O . VAL A 1 509 ? -3.900 -0.119 30.113 1.00 95.31 509 VAL A O 1
ATOM 4130 N N . VAL A 1 510 ? -3.377 2.044 30.394 1.00 95.00 510 VAL A N 1
ATOM 4131 C CA . VAL A 1 510 ? -3.275 1.949 31.859 1.00 95.00 510 VAL A CA 1
ATOM 4132 C C . VAL A 1 510 ? -4.640 1.643 32.480 1.00 95.00 510 VAL A C 1
ATOM 4134 O O . VAL A 1 510 ? -4.726 0.885 33.445 1.00 95.00 510 VAL A O 1
ATOM 4137 N N . ARG A 1 511 ? -5.722 2.193 31.916 1.00 94.56 511 ARG A N 1
ATOM 4138 C CA . ARG A 1 511 ? -7.085 2.021 32.439 1.00 94.56 511 ARG A CA 1
ATOM 4139 C C . ARG A 1 511 ? -7.718 0.674 32.116 1.00 94.56 511 ARG A C 1
ATOM 4141 O O . ARG A 1 511 ? -8.488 0.163 32.927 1.00 94.56 511 ARG A O 1
ATOM 4148 N N . THR A 1 512 ? -7.484 0.125 30.931 1.00 94.38 512 THR A N 1
ATOM 4149 C CA . THR A 1 512 ? -8.035 -1.170 30.519 1.00 94.38 512 THR A CA 1
ATOM 4150 C C . THR A 1 512 ? -6.999 -1.876 29.663 1.00 94.38 512 THR A C 1
ATOM 4152 O O . THR A 1 512 ? -6.459 -1.290 28.736 1.00 94.38 512 THR A O 1
ATOM 4155 N N . ARG A 1 513 ? -6.719 -3.143 29.977 1.00 94.56 513 ARG A N 1
ATOM 4156 C CA . ARG A 1 513 ? -5.742 -3.959 29.249 1.00 94.56 513 ARG A CA 1
ATOM 4157 C C . ARG A 1 513 ? -6.467 -5.043 28.468 1.00 94.56 513 ARG A C 1
ATOM 4159 O O . ARG A 1 513 ? -6.707 -6.137 28.971 1.00 94.56 513 ARG A O 1
ATOM 4166 N N . ASN A 1 514 ? -6.807 -4.731 27.229 1.00 95.94 514 ASN A N 1
ATOM 4167 C CA . ASN A 1 514 ? -7.401 -5.658 26.277 1.00 95.94 514 ASN A CA 1
ATOM 4168 C C . ASN A 1 514 ? -6.646 -5.635 24.935 1.00 95.94 514 ASN A C 1
ATOM 4170 O O . ASN A 1 514 ? -5.696 -4.871 24.744 1.00 95.94 514 ASN A O 1
ATOM 4174 N N . VAL A 1 515 ? -7.087 -6.474 23.999 1.00 97.25 515 VAL A N 1
ATOM 4175 C CA . VAL A 1 515 ? -6.510 -6.574 22.651 1.00 97.25 515 VAL A CA 1
ATOM 4176 C C . VAL A 1 515 ? -6.478 -5.240 21.891 1.00 97.25 515 VAL A C 1
ATOM 4178 O O . VAL A 1 515 ? -5.507 -4.962 21.198 1.00 97.25 515 VAL A O 1
ATOM 4181 N N . LEU A 1 516 ? -7.502 -4.391 22.034 1.00 98.12 516 LEU A N 1
ATOM 4182 C CA . LEU A 1 516 ? -7.617 -3.130 21.295 1.00 98.12 516 LEU A CA 1
ATOM 4183 C C . LEU A 1 516 ? -6.684 -2.068 21.871 1.00 98.12 516 LEU A C 1
ATOM 4185 O O . LEU A 1 516 ? -6.040 -1.347 21.120 1.00 98.12 516 LEU A O 1
ATOM 4189 N N . THR A 1 517 ? -6.552 -2.005 23.196 1.00 97.56 517 THR A N 1
ATOM 4190 C CA . THR A 1 517 ? -5.570 -1.129 23.849 1.00 97.56 517 THR A CA 1
ATOM 4191 C C . THR A 1 517 ? -4.137 -1.584 23.575 1.00 97.56 517 THR A C 1
ATOM 4193 O O . THR A 1 517 ? -3.268 -0.745 23.372 1.00 97.56 517 THR A O 1
ATOM 4196 N N . LEU A 1 518 ? -3.885 -2.898 23.503 1.00 97.62 518 LEU A N 1
ATOM 4197 C CA . LEU A 1 518 ? -2.572 -3.419 23.115 1.00 97.62 518 LEU A CA 1
ATOM 4198 C C . LEU A 1 518 ? -2.262 -3.102 21.647 1.00 97.62 518 LEU A C 1
ATOM 4200 O O . LEU A 1 518 ? -1.174 -2.621 21.353 1.00 97.62 518 LEU A O 1
ATOM 4204 N N . GLY A 1 519 ? -3.228 -3.296 20.744 1.00 98.06 519 GLY A N 1
ATOM 4205 C CA . GLY A 1 519 ? -3.096 -2.901 19.341 1.00 98.06 519 GLY A CA 1
ATOM 4206 C C . GLY A 1 519 ? -2.812 -1.409 19.193 1.00 98.06 519 GLY A C 1
ATOM 4207 O O . GLY A 1 519 ? -1.874 -1.041 18.496 1.00 98.06 519 GLY A O 1
ATOM 4208 N N . LEU A 1 520 ? -3.540 -0.555 19.921 1.00 98.56 520 LEU A N 1
ATOM 4209 C CA . LEU A 1 520 ? -3.277 0.883 19.958 1.00 98.56 520 LEU A CA 1
ATOM 4210 C C . LEU A 1 520 ? -1.852 1.194 20.427 1.00 98.56 520 LEU A C 1
ATOM 4212 O O . LEU A 1 520 ? -1.188 2.016 19.809 1.00 98.56 520 LEU A O 1
ATOM 4216 N N . ALA A 1 521 ? -1.376 0.545 21.493 1.00 98.19 521 ALA A N 1
ATOM 4217 C CA . ALA A 1 521 ? -0.020 0.756 21.990 1.00 98.19 521 ALA A CA 1
ATOM 4218 C C . ALA A 1 521 ? 1.036 0.401 20.932 1.00 98.19 521 ALA A C 1
ATOM 4220 O O . ALA A 1 521 ? 1.971 1.169 20.730 1.00 98.19 521 ALA A O 1
ATOM 4221 N N . LEU A 1 522 ? 0.865 -0.726 20.232 1.00 97.81 522 LEU A N 1
ATOM 4222 C CA . LEU A 1 522 ? 1.796 -1.156 19.188 1.00 97.81 522 LEU A CA 1
ATOM 4223 C C . LEU A 1 522 ? 1.744 -0.250 17.950 1.00 97.81 522 LEU A C 1
ATOM 4225 O O . LEU A 1 522 ? 2.797 0.115 17.438 1.00 97.81 522 LEU A O 1
ATOM 4229 N N . TYR A 1 523 ? 0.556 0.163 17.496 1.00 98.00 523 TYR A N 1
ATOM 4230 C CA . TYR A 1 523 ? 0.431 1.108 16.379 1.00 98.00 523 TYR A CA 1
ATOM 4231 C C . TYR A 1 523 ? 0.975 2.493 16.729 1.00 98.00 523 TYR A C 1
ATOM 4233 O O . TYR A 1 523 ? 1.654 3.102 15.910 1.00 98.00 523 TYR A O 1
ATOM 4241 N N . ALA A 1 524 ? 0.715 2.988 17.942 1.00 98.00 524 ALA A N 1
ATOM 4242 C CA . ALA A 1 524 ? 1.244 4.269 18.399 1.00 98.00 524 ALA A CA 1
ATOM 4243 C C . ALA A 1 524 ? 2.775 4.228 18.503 1.00 98.00 524 ALA A C 1
ATOM 4245 O O . ALA A 1 524 ? 3.432 5.162 18.052 1.00 98.00 524 ALA A O 1
ATOM 4246 N N . LEU A 1 525 ? 3.335 3.129 19.026 1.00 97.38 525 LEU A N 1
ATOM 4247 C CA . LEU A 1 525 ? 4.778 2.898 19.063 1.00 97.38 525 LEU A CA 1
ATOM 4248 C C . LEU A 1 525 ? 5.372 2.866 17.651 1.00 97.38 525 LEU A C 1
ATOM 4250 O O . LEU A 1 525 ? 6.326 3.587 17.386 1.00 97.38 525 LEU A O 1
ATOM 4254 N N . ALA A 1 526 ? 4.781 2.093 16.736 1.00 95.94 526 ALA A N 1
ATOM 4255 C CA . ALA A 1 526 ? 5.228 2.027 15.348 1.00 95.94 526 ALA A CA 1
ATOM 4256 C C . ALA A 1 526 ? 5.193 3.406 14.671 1.00 95.94 526 ALA A C 1
ATOM 4258 O O . ALA A 1 526 ? 6.166 3.788 14.029 1.00 95.94 526 ALA A O 1
ATOM 4259 N N . ALA A 1 527 ? 4.119 4.179 14.872 1.00 96.31 527 ALA A N 1
ATOM 4260 C CA . ALA A 1 527 ? 3.953 5.506 14.285 1.00 96.31 527 ALA A CA 1
ATOM 4261 C C . ALA A 1 527 ? 5.033 6.501 14.740 1.00 96.31 527 ALA A C 1
ATOM 4263 O O . ALA A 1 527 ? 5.561 7.235 13.911 1.00 96.31 527 ALA A O 1
ATOM 4264 N N . VAL A 1 528 ? 5.399 6.520 16.027 1.00 96.81 528 VAL A N 1
ATOM 4265 C CA . VAL A 1 528 ? 6.475 7.408 16.518 1.00 96.81 528 VAL A CA 1
ATOM 4266 C C . VAL A 1 528 ? 7.878 6.856 16.278 1.00 96.81 528 VAL A C 1
ATOM 4268 O O . VAL A 1 528 ? 8.853 7.585 16.438 1.00 96.81 528 VAL A O 1
ATOM 4271 N N . SER A 1 529 ? 7.991 5.590 15.881 1.00 96.25 529 SER A N 1
ATOM 4272 C CA . SER A 1 529 ? 9.240 4.948 15.472 1.00 96.25 529 SER A CA 1
ATOM 4273 C C . SER A 1 529 ? 9.528 5.069 13.976 1.00 96.25 529 SER A C 1
ATOM 4275 O O . SER A 1 529 ? 10.554 4.569 13.533 1.00 96.25 529 SER A O 1
ATOM 4277 N N . LEU A 1 530 ? 8.680 5.716 13.173 1.00 94.44 530 LEU A N 1
ATOM 4278 C CA . LEU A 1 530 ? 8.970 5.916 11.750 1.00 94.44 530 LEU A CA 1
ATOM 4279 C C . LEU A 1 530 ? 10.192 6.835 11.562 1.00 94.44 530 LEU A C 1
ATOM 4281 O O . LEU A 1 530 ? 10.338 7.850 12.249 1.00 94.44 530 LEU A O 1
ATOM 4285 N N . ASN A 1 531 ? 11.071 6.485 10.625 1.00 92.50 531 ASN A N 1
ATOM 4286 C CA . ASN A 1 531 ? 12.308 7.211 10.353 1.00 92.50 531 ASN A CA 1
ATOM 4287 C C . ASN A 1 531 ? 12.070 8.513 9.560 1.00 92.50 531 ASN A C 1
ATOM 4289 O O . ASN A 1 531 ? 11.063 8.686 8.876 1.00 92.50 531 ASN A O 1
ATOM 4293 N N . TYR A 1 532 ? 13.028 9.441 9.609 1.00 90.44 532 TYR A N 1
ATOM 4294 C CA . TYR A 1 532 ? 12.937 10.667 8.811 1.00 90.44 532 TYR A CA 1
ATOM 4295 C C . TYR A 1 532 ? 13.112 10.402 7.310 1.00 90.44 532 TYR A C 1
ATOM 4297 O O . TYR A 1 532 ? 12.276 10.817 6.510 1.00 90.44 532 TYR A O 1
ATOM 4305 N N . ALA A 1 533 ? 14.173 9.680 6.938 1.00 85.06 533 ALA A N 1
ATOM 4306 C CA . ALA A 1 533 ? 14.636 9.566 5.555 1.00 85.06 533 ALA A CA 1
ATOM 4307 C C . ALA A 1 533 ? 13.647 8.881 4.594 1.00 85.06 533 ALA A C 1
ATOM 4309 O O . ALA A 1 533 ? 13.712 9.130 3.396 1.00 85.06 533 ALA A O 1
ATOM 4310 N N . LYS A 1 534 ? 12.740 8.030 5.089 1.00 83.69 534 LYS A N 1
ATOM 4311 C CA . LYS A 1 534 ? 11.720 7.353 4.271 1.00 83.69 534 LYS A CA 1
ATOM 4312 C C . LYS A 1 534 ? 10.314 7.898 4.516 1.00 83.69 534 LYS A C 1
ATOM 4314 O O . LYS A 1 534 ? 9.515 7.939 3.581 1.00 83.69 534 LYS A O 1
ATOM 4319 N N . MET A 1 535 ? 10.002 8.307 5.752 1.00 87.88 535 MET A N 1
ATOM 4320 C CA . MET A 1 535 ? 8.619 8.618 6.142 1.00 87.88 535 MET A CA 1
ATOM 4321 C C . MET A 1 535 ? 8.336 10.101 6.365 1.00 87.88 535 MET A C 1
ATOM 4323 O O . MET A 1 535 ? 7.277 10.558 5.952 1.00 87.88 535 MET A O 1
ATOM 4327 N N . TRP A 1 536 ? 9.236 10.863 6.992 1.00 88.00 536 TRP A N 1
ATOM 4328 C CA . TRP A 1 536 ? 8.964 12.273 7.336 1.00 88.00 536 TRP A CA 1
ATOM 4329 C C . TRP A 1 536 ? 9.552 13.285 6.350 1.00 88.00 536 TRP A C 1
ATOM 4331 O O . TRP A 1 536 ? 9.128 14.439 6.334 1.00 88.00 536 TRP A O 1
ATOM 4341 N N . VAL A 1 537 ? 10.485 12.863 5.491 1.00 81.94 537 VAL A N 1
ATOM 4342 C CA . VAL A 1 537 ? 10.963 13.689 4.371 1.00 81.94 537 VAL A CA 1
ATOM 4343 C C . VAL A 1 537 ? 9.821 14.043 3.408 1.00 81.94 537 VAL A C 1
ATOM 4345 O O . VAL A 1 537 ? 9.754 15.170 2.931 1.00 81.94 537 VAL A O 1
ATOM 4348 N N . HIS A 1 538 ? 8.870 13.121 3.220 1.00 79.94 538 HIS A N 1
ATOM 4349 C CA . HIS A 1 538 ? 7.613 13.335 2.503 1.00 79.94 538 HIS A CA 1
ATOM 4350 C C . HIS A 1 538 ? 6.444 13.071 3.455 1.00 79.94 538 HIS A C 1
ATOM 4352 O O . HIS A 1 538 ? 6.112 11.915 3.712 1.00 79.94 538 HIS A O 1
ATOM 4358 N N . MET A 1 539 ? 5.813 14.128 3.981 1.00 83.88 539 MET A N 1
ATOM 4359 C CA . MET A 1 539 ? 4.780 14.012 5.028 1.00 83.88 539 MET A CA 1
ATOM 4360 C C . MET A 1 539 ? 3.641 13.043 4.687 1.00 83.88 539 MET A C 1
ATOM 4362 O O . MET A 1 539 ? 3.115 12.383 5.585 1.00 83.88 539 MET A O 1
ATOM 4366 N N . ASP A 1 540 ? 3.294 12.911 3.408 1.00 82.44 540 ASP A N 1
ATOM 4367 C CA . ASP A 1 540 ? 2.251 11.998 2.937 1.00 82.44 540 ASP A CA 1
ATOM 4368 C C . ASP A 1 540 ? 2.519 10.539 3.337 1.00 82.44 540 ASP A C 1
ATOM 4370 O O . ASP A 1 540 ? 1.594 9.820 3.729 1.00 82.44 540 ASP A O 1
ATOM 4374 N N . ASN A 1 541 ? 3.786 10.109 3.309 1.00 84.44 541 ASN A N 1
ATOM 4375 C CA . ASN A 1 541 ? 4.189 8.760 3.701 1.00 84.44 541 ASN A CA 1
ATOM 4376 C C . ASN A 1 541 ? 3.924 8.527 5.189 1.00 84.44 541 ASN A C 1
ATOM 4378 O O . ASN A 1 541 ? 3.254 7.560 5.555 1.00 84.44 541 ASN A O 1
ATOM 4382 N N . GLY A 1 542 ? 4.388 9.438 6.048 1.00 89.31 542 GLY A N 1
ATOM 4383 C CA . GLY A 1 542 ? 4.168 9.365 7.490 1.00 89.31 542 GLY A CA 1
ATOM 4384 C C . GLY A 1 542 ? 2.686 9.410 7.880 1.00 89.31 542 GLY A C 1
ATOM 4385 O O . GLY A 1 542 ? 2.248 8.638 8.739 1.00 89.31 542 GLY A O 1
ATOM 4386 N N . ILE A 1 543 ? 1.884 10.251 7.215 1.00 91.00 543 ILE A N 1
ATOM 4387 C CA . ILE A 1 543 ? 0.433 10.347 7.446 1.00 91.00 543 ILE A CA 1
ATOM 4388 C C . ILE A 1 543 ? -0.266 9.028 7.082 1.00 91.00 543 ILE A C 1
ATOM 4390 O O . ILE A 1 543 ? -1.046 8.486 7.871 1.00 91.00 543 ILE A O 1
ATOM 4394 N N . ARG A 1 544 ? 0.053 8.458 5.917 1.00 89.69 544 ARG A N 1
ATOM 4395 C CA . ARG A 1 544 ? -0.495 7.171 5.456 1.00 89.69 544 ARG A CA 1
ATOM 4396 C C . ARG A 1 544 ? 0.022 5.956 6.221 1.00 89.69 544 ARG A C 1
ATOM 4398 O O . ARG A 1 544 ? -0.641 4.922 6.238 1.00 89.69 544 ARG A O 1
ATOM 4405 N N . ALA A 1 545 ? 1.202 6.033 6.825 1.00 90.75 545 ALA A N 1
ATOM 4406 C CA . ALA A 1 545 ? 1.786 4.937 7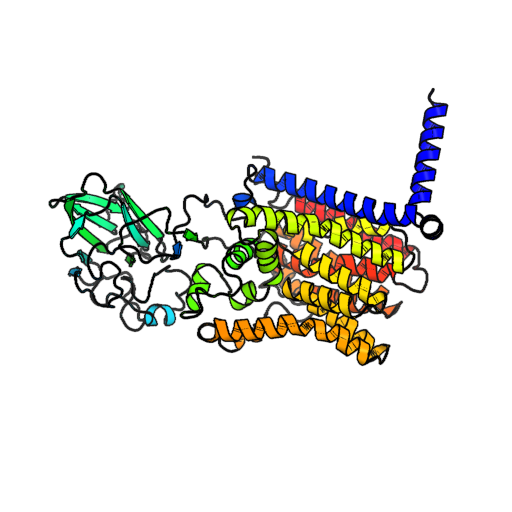.595 1.00 90.75 545 ALA A CA 1
ATOM 4407 C C . ALA A 1 545 ? 1.272 4.868 9.045 1.00 90.75 545 ALA A C 1
ATOM 4409 O O . ALA A 1 545 ? 1.536 3.885 9.730 1.00 90.75 545 ALA A O 1
ATOM 4410 N N . SER A 1 546 ? 0.546 5.889 9.521 1.00 94.81 546 SER A N 1
ATOM 4411 C CA . SER A 1 546 ? 0.109 6.006 10.925 1.00 94.81 546 SER A CA 1
ATOM 4412 C C . SER A 1 546 ? -1.413 6.108 11.118 1.00 94.81 546 SER A C 1
ATOM 4414 O O . SER A 1 546 ? -1.896 6.299 12.237 1.00 94.81 546 SER A O 1
ATOM 4416 N N . TYR A 1 547 ? -2.195 5.952 10.048 1.00 94.50 547 TYR A N 1
ATOM 4417 C CA . TYR A 1 547 ? -3.656 6.091 10.054 1.00 94.50 547 TYR A CA 1
ATOM 4418 C C . TYR A 1 547 ? -4.384 5.104 10.993 1.00 94.50 547 TYR A C 1
ATOM 4420 O O . TYR A 1 547 ? -5.457 5.438 11.505 1.00 94.50 547 TYR A O 1
ATOM 4428 N N . GLU A 1 548 ? -3.823 3.920 11.286 1.00 96.75 548 GLU A N 1
ATOM 4429 C CA . GLU A 1 548 ? -4.435 2.952 12.208 1.00 96.75 548 GLU A CA 1
ATOM 4430 C C . GLU A 1 548 ? -4.577 3.508 13.630 1.00 96.75 548 GLU A C 1
ATOM 4432 O O . GLU A 1 548 ? -5.554 3.191 14.315 1.00 96.75 548 GLU A O 1
ATOM 4437 N N . VAL A 1 549 ? -3.644 4.367 14.065 1.00 97.88 549 VAL A N 1
ATOM 4438 C CA . VAL A 1 549 ? -3.625 4.958 15.414 1.00 97.88 549 VAL A CA 1
ATOM 4439 C C . VAL A 1 549 ? -4.948 5.653 15.723 1.00 97.88 549 VAL A C 1
ATOM 4441 O O . VAL A 1 549 ? -5.510 5.467 16.803 1.00 97.88 549 VAL A O 1
ATOM 4444 N N . PHE A 1 550 ? -5.492 6.400 14.762 1.00 97.19 550 PHE A N 1
ATOM 4445 C CA . PHE A 1 550 ? -6.731 7.154 14.932 1.00 97.19 550 PHE A CA 1
ATOM 4446 C C . PHE A 1 550 ? -7.904 6.208 15.219 1.00 97.19 550 PHE A C 1
ATOM 4448 O O . PHE A 1 550 ? -8.573 6.318 16.249 1.00 97.19 550 PHE A O 1
ATOM 4455 N N . LEU A 1 551 ? -8.112 5.182 14.397 1.00 97.19 551 LEU A N 1
ATOM 4456 C CA . LEU A 1 551 ? -9.213 4.246 14.636 1.00 97.19 551 LEU A CA 1
ATOM 4457 C C . LEU A 1 551 ? -9.021 3.432 15.911 1.00 97.19 551 LEU A C 1
ATOM 4459 O O . LEU A 1 551 ? -9.979 3.243 16.665 1.00 97.19 551 LEU A O 1
ATOM 4463 N N . PHE A 1 552 ? -7.794 2.995 16.194 1.00 98.25 552 PHE A N 1
ATOM 4464 C CA . PHE A 1 552 ? -7.498 2.270 17.421 1.00 98.25 552 PHE A CA 1
ATOM 4465 C C . PHE A 1 552 ? -7.674 3.129 18.678 1.00 98.25 552 PHE A C 1
ATOM 4467 O O . PHE A 1 552 ? -8.060 2.576 19.705 1.00 98.25 552 PHE A O 1
ATOM 4474 N N . LEU A 1 553 ? -7.518 4.459 18.616 1.00 98.12 553 LEU A N 1
ATOM 4475 C CA . LEU A 1 553 ? -7.883 5.359 19.719 1.00 98.12 553 LEU A CA 1
ATOM 4476 C C . LEU A 1 553 ? -9.374 5.263 20.047 1.00 98.12 553 LEU A C 1
ATOM 4478 O O . LEU A 1 553 ? -9.748 5.134 21.215 1.00 98.12 553 LEU A O 1
ATOM 4482 N N . VAL A 1 554 ? -10.234 5.269 19.025 1.00 97.94 554 VAL A N 1
ATOM 4483 C CA . VAL A 1 554 ? -11.684 5.122 19.220 1.00 97.94 554 VAL A CA 1
ATOM 4484 C C . VAL A 1 554 ? -12.005 3.728 19.742 1.00 97.94 554 VAL A C 1
ATOM 4486 O O . VAL A 1 554 ? -12.735 3.613 20.724 1.00 97.94 554 VAL A O 1
ATOM 4489 N N . LEU A 1 555 ? -11.438 2.676 19.138 1.00 98.12 555 LEU A N 1
ATOM 4490 C CA . LEU A 1 555 ? -11.653 1.288 19.560 1.00 98.12 555 LEU A CA 1
ATOM 4491 C C . LEU A 1 555 ? -11.214 1.058 21.012 1.00 98.12 555 LEU A C 1
ATOM 4493 O O . LEU A 1 555 ? -11.967 0.496 21.809 1.00 98.12 555 LEU A O 1
ATOM 4497 N N . ALA A 1 556 ? -10.037 1.552 21.388 1.00 97.75 556 ALA A N 1
ATOM 4498 C CA . ALA A 1 556 ? -9.529 1.492 22.750 1.00 97.75 556 ALA A CA 1
ATOM 4499 C C . ALA A 1 556 ? -10.436 2.255 23.724 1.00 97.75 556 ALA A C 1
ATOM 4501 O O . ALA A 1 556 ? -10.742 1.732 24.798 1.00 97.75 556 ALA A O 1
ATOM 4502 N N . PHE A 1 557 ? -10.925 3.441 23.345 1.00 97.69 557 PHE A N 1
ATOM 4503 C CA . PHE A 1 557 ? -11.849 4.234 24.156 1.00 97.69 557 PHE A CA 1
ATOM 4504 C C . PHE A 1 557 ? -13.210 3.548 24.352 1.00 97.69 557 PHE A C 1
ATOM 4506 O O . PHE A 1 557 ? -13.720 3.489 25.472 1.00 97.69 557 PHE A O 1
ATOM 4513 N N . VAL A 1 558 ? -13.808 2.984 23.296 1.00 95.88 558 VAL A N 1
ATOM 4514 C CA . VAL A 1 558 ? -15.097 2.277 23.419 1.00 95.88 558 VAL A CA 1
ATOM 4515 C C . VAL A 1 558 ? -14.963 0.961 24.181 1.00 95.88 558 VAL A C 1
ATOM 4517 O O . VAL A 1 558 ? -15.922 0.541 24.823 1.00 95.88 558 VAL A O 1
ATOM 4520 N N . SER A 1 559 ? -13.777 0.350 24.166 1.00 96.44 559 SER A N 1
ATOM 4521 C CA . SER A 1 559 ? -13.489 -0.904 24.867 1.00 96.44 559 SER A CA 1
ATOM 4522 C C . SER A 1 559 ? -13.236 -0.760 26.373 1.00 96.44 559 SER A C 1
ATOM 4524 O O . SER A 1 559 ? -13.031 -1.766 27.050 1.00 96.44 559 SER A O 1
ATOM 4526 N N . GLN A 1 560 ? -13.236 0.469 26.903 1.00 95.06 560 GLN A N 1
ATOM 4527 C CA . GLN A 1 560 ? -13.025 0.718 28.329 1.00 95.06 560 GLN A CA 1
ATOM 4528 C C . GLN A 1 560 ? -14.154 0.089 29.159 1.00 95.06 560 GLN A C 1
ATOM 4530 O O . GLN A 1 560 ? -15.334 0.409 28.972 1.00 95.06 560 GLN A O 1
ATOM 4535 N N . GLU A 1 561 ? -13.774 -0.780 30.099 1.00 86.19 561 GLU A N 1
ATOM 4536 C CA . GLU A 1 561 ? -14.702 -1.494 30.990 1.00 86.19 561 GLU A CA 1
ATOM 4537 C C . GLU A 1 561 ? -15.356 -0.538 31.990 1.00 86.19 561 GLU A C 1
ATOM 4539 O O . GLU A 1 561 ? -16.561 -0.588 32.236 1.00 86.19 561 GLU A O 1
ATOM 4544 N N . LYS A 1 562 ? -14.558 0.389 32.532 1.00 85.19 562 LYS A N 1
ATOM 4545 C CA . LYS A 1 562 ? -15.029 1.438 33.438 1.00 85.19 562 LYS A CA 1
ATOM 4546 C C . LYS A 1 562 ? -15.482 2.661 32.637 1.00 85.19 562 LYS A C 1
ATOM 4548 O O . LYS A 1 562 ? -14.778 3.049 31.699 1.00 85.19 562 LYS A O 1
ATOM 4553 N N . PRO A 1 563 ? -16.578 3.337 33.033 1.00 82.31 563 PRO A N 1
ATOM 4554 C CA . PRO A 1 563 ? -16.980 4.599 32.422 1.00 82.31 563 PRO A CA 1
ATOM 4555 C C . PRO A 1 563 ? -15.799 5.575 32.362 1.00 82.31 563 PRO A C 1
ATOM 4557 O O . PRO A 1 563 ? -15.116 5.825 33.362 1.00 82.31 563 PRO A O 1
ATOM 4560 N N . ALA A 1 564 ? -15.519 6.093 31.167 1.00 81.44 564 ALA A N 1
ATOM 4561 C CA . ALA A 1 564 ? -14.514 7.129 30.996 1.00 81.44 564 ALA A CA 1
ATOM 4562 C C . ALA A 1 564 ? -14.975 8.400 31.721 1.00 81.44 564 ALA A C 1
ATOM 4564 O O . ALA A 1 564 ? -16.147 8.775 31.645 1.00 81.44 564 ALA A O 1
ATOM 4565 N N . ARG A 1 565 ? -14.047 9.073 32.412 1.00 86.94 565 ARG A N 1
ATOM 4566 C CA . ARG A 1 565 ? -14.332 10.387 33.000 1.00 86.94 565 ARG A CA 1
ATOM 4567 C C . ARG A 1 565 ? -14.720 11.368 31.877 1.00 86.94 565 ARG A C 1
ATOM 4569 O O . ARG A 1 565 ? -14.154 11.256 30.786 1.00 86.94 565 ARG A O 1
ATOM 4576 N N . PRO A 1 566 ? -15.622 12.338 32.121 1.00 90.12 566 PRO A N 1
ATOM 4577 C CA . PRO A 1 566 ? -16.071 13.273 31.087 1.00 90.12 566 PRO A CA 1
ATOM 4578 C C . PRO A 1 566 ? -14.921 13.971 30.354 1.00 90.12 566 PRO A C 1
ATOM 4580 O O . PRO A 1 566 ? -14.936 14.028 29.129 1.00 90.12 566 PRO A O 1
ATOM 4583 N N . TRP A 1 567 ? -13.880 14.401 31.077 1.00 91.94 567 TRP A N 1
ATOM 4584 C CA . TRP A 1 567 ? -12.707 15.053 30.483 1.00 91.94 567 TRP A CA 1
ATOM 4585 C C . TRP A 1 567 ? -11.976 14.177 29.460 1.00 91.94 567 TRP A C 1
ATOM 4587 O O . TRP A 1 567 ? -11.469 14.704 28.482 1.00 91.94 567 TRP A O 1
ATOM 4597 N N . LEU A 1 568 ? -11.952 12.848 29.627 1.00 93.38 568 LEU A N 1
ATOM 4598 C CA . LEU A 1 568 ? -11.284 11.951 28.680 1.00 93.38 568 LEU A CA 1
ATOM 4599 C C . LEU A 1 568 ? -12.085 11.849 27.379 1.00 93.38 568 LEU A C 1
ATOM 4601 O O . LEU A 1 568 ? -11.514 11.848 26.294 1.00 93.38 568 LEU A O 1
ATOM 4605 N N . LYS A 1 569 ? -13.419 11.814 27.491 1.00 93.06 569 LYS A N 1
ATOM 4606 C CA . LYS A 1 569 ? -14.319 11.859 26.334 1.00 93.06 569 LYS A CA 1
ATOM 4607 C C . LYS A 1 569 ? -14.186 13.191 25.594 1.00 93.06 569 LYS A C 1
ATOM 4609 O O . LYS A 1 569 ? -14.020 13.187 24.381 1.00 93.06 569 LYS A O 1
ATOM 4614 N N . PHE A 1 570 ? -14.275 14.312 26.310 1.00 95.06 570 PHE A N 1
ATOM 4615 C CA . PHE A 1 570 ? -14.166 15.643 25.709 1.00 95.06 570 PHE A CA 1
ATOM 4616 C C . PHE A 1 570 ? -12.766 15.912 25.161 1.00 95.06 570 PHE A C 1
ATOM 4618 O O . PHE A 1 570 ? -12.653 16.472 24.081 1.00 95.06 570 PHE A O 1
ATOM 4625 N N . GLY A 1 571 ? -11.720 15.439 25.838 1.00 96.50 571 GLY A N 1
ATOM 4626 C CA . GLY A 1 571 ? -10.346 15.497 25.352 1.00 96.50 571 GLY A CA 1
ATOM 4627 C C . GLY A 1 571 ? -10.168 14.717 24.053 1.00 96.50 571 GLY A C 1
ATOM 4628 O O . GLY A 1 571 ? -9.611 15.253 23.105 1.00 96.50 571 GLY A O 1
ATOM 4629 N N . LEU A 1 572 ? -10.700 13.491 23.967 1.00 95.75 572 LEU A N 1
ATOM 4630 C CA . LEU A 1 572 ? -10.638 12.707 22.731 1.00 95.75 572 LEU A CA 1
ATOM 4631 C C . LEU A 1 572 ? -11.428 13.375 21.595 1.00 95.75 572 LEU A C 1
ATOM 4633 O O . LEU A 1 572 ? -10.963 13.411 20.462 1.00 95.75 572 LEU A O 1
ATOM 4637 N N . LEU A 1 573 ? -12.604 13.940 21.880 1.00 95.56 573 LEU A N 1
ATOM 4638 C CA . LEU A 1 573 ? -13.363 14.702 20.882 1.00 95.56 573 LEU A CA 1
ATOM 4639 C C . LEU A 1 573 ? -12.630 15.983 20.454 1.00 95.56 573 LEU A C 1
ATOM 4641 O O . LEU A 1 573 ? -12.641 16.307 19.272 1.00 95.56 573 LEU A O 1
ATOM 4645 N N . GLY A 1 574 ? -11.961 16.675 21.379 1.00 97.00 574 GLY A N 1
ATOM 4646 C CA . GLY A 1 574 ? -11.110 17.830 21.086 1.00 97.00 574 GLY A CA 1
ATOM 4647 C C . GLY A 1 574 ? -9.899 17.459 20.230 1.00 97.00 574 GLY A C 1
ATOM 4648 O O . GLY A 1 574 ? -9.591 18.161 19.273 1.00 97.00 574 GLY A O 1
ATOM 4649 N N . PHE A 1 575 ? -9.275 16.308 20.497 1.00 97.06 575 PHE A N 1
ATOM 4650 C CA . PHE A 1 575 ? -8.246 15.733 19.632 1.00 97.06 575 PHE A CA 1
ATOM 4651 C C . PHE A 1 575 ? -8.780 15.522 18.211 1.00 97.06 575 PHE A C 1
ATOM 4653 O O . PHE A 1 575 ? -8.179 15.995 17.256 1.00 97.06 575 PHE A O 1
ATOM 4660 N N . TYR A 1 576 ? -9.953 14.906 18.058 1.00 97.06 576 TYR A N 1
ATOM 4661 C CA . TYR A 1 576 ? -10.567 14.712 16.743 1.00 97.06 576 TYR A CA 1
ATOM 4662 C C . TYR A 1 576 ? -11.005 16.013 16.059 1.00 97.06 576 TYR A C 1
ATOM 4664 O O . TYR A 1 576 ? -10.966 16.094 14.834 1.00 97.06 576 TYR A O 1
ATOM 4672 N N . ALA A 1 577 ? -11.369 17.044 16.821 1.00 95.88 577 ALA A N 1
ATOM 4673 C CA . ALA A 1 577 ? -11.591 18.378 16.275 1.00 95.88 577 ALA A CA 1
ATOM 4674 C C . ALA A 1 577 ? -10.285 18.976 15.723 1.00 95.88 577 ALA A C 1
ATOM 4676 O O . ALA A 1 577 ? -10.290 19.528 14.627 1.00 95.88 577 ALA A O 1
ATOM 4677 N N . ALA A 1 578 ? -9.154 18.799 16.416 1.00 94.88 578 ALA A N 1
ATOM 4678 C CA . ALA A 1 578 ? -7.842 19.202 15.907 1.00 94.88 578 ALA A CA 1
ATOM 4679 C C . ALA A 1 578 ? -7.431 18.399 14.659 1.00 94.88 578 ALA A C 1
ATOM 4681 O O . ALA A 1 578 ? -6.893 18.970 13.715 1.00 94.88 578 ALA A O 1
ATOM 4682 N N . VAL A 1 579 ? -7.744 17.099 14.608 1.00 94.38 579 VAL A N 1
ATOM 4683 C CA . VAL A 1 579 ? -7.542 16.262 13.412 1.00 94.38 579 VAL A CA 1
ATOM 4684 C C . VAL A 1 579 ? -8.402 16.739 12.239 1.00 94.38 579 VAL A C 1
ATOM 4686 O O . VAL A 1 579 ? -7.925 16.760 11.106 1.00 94.38 579 VAL A O 1
ATOM 4689 N N . LEU A 1 580 ? -9.646 17.157 12.484 1.00 92.25 580 LEU A N 1
ATOM 4690 C CA . LEU A 1 580 ? -10.496 17.757 11.455 1.00 92.25 580 LEU A CA 1
ATOM 4691 C C . LEU A 1 580 ? -9.892 19.067 10.939 1.00 92.25 580 LEU A C 1
ATOM 4693 O O . LEU A 1 580 ? -9.799 19.241 9.730 1.00 92.25 580 LEU A O 1
ATOM 4697 N N . VAL A 1 581 ? -9.444 19.957 11.832 1.00 90.06 581 VAL A N 1
ATOM 4698 C CA . VAL A 1 581 ? -8.769 21.209 11.446 1.00 90.06 581 VAL A CA 1
ATOM 4699 C C . VAL A 1 581 ? -7.526 20.917 10.611 1.00 90.06 581 VAL A C 1
ATOM 4701 O O . VAL A 1 581 ? -7.359 21.521 9.559 1.00 90.06 581 VAL A O 1
ATOM 4704 N N . PHE A 1 582 ? -6.702 19.948 11.020 1.00 88.12 582 PHE A N 1
ATOM 4705 C CA . PHE A 1 582 ? -5.560 19.488 10.231 1.00 88.12 582 PHE A CA 1
ATOM 4706 C C . PHE A 1 582 ? -5.972 18.969 8.864 1.00 88.12 582 PHE A C 1
ATOM 4708 O O . PHE A 1 582 ? -5.371 19.346 7.872 1.00 88.12 582 PHE A O 1
ATOM 4715 N N . SER A 1 583 ? -6.987 18.110 8.806 1.00 83.56 583 SER A N 1
ATOM 4716 C CA . SER A 1 583 ? -7.419 17.495 7.553 1.00 83.56 583 SER A CA 1
ATOM 4717 C C . SER A 1 583 ? -7.953 18.558 6.601 1.00 83.56 583 SER A C 1
ATOM 4719 O O . SER A 1 583 ? -7.580 18.555 5.439 1.00 83.56 583 SER A O 1
ATOM 4721 N N . VAL A 1 584 ? -8.742 19.519 7.091 1.00 80.62 584 VAL A N 1
ATOM 4722 C CA . VAL A 1 584 ? -9.196 20.669 6.297 1.00 80.62 584 VAL A CA 1
ATOM 4723 C C . VAL A 1 584 ? -8.012 21.528 5.863 1.00 80.62 584 VAL A C 1
ATOM 4725 O O . VAL A 1 584 ? -7.940 21.880 4.696 1.00 80.62 584 VAL A O 1
ATOM 4728 N N . PHE A 1 585 ? -7.067 21.824 6.758 1.00 76.06 585 PHE A N 1
ATOM 4729 C CA . PHE A 1 585 ? -5.872 22.601 6.435 1.00 76.06 585 PHE A CA 1
ATOM 4730 C C . PHE A 1 585 ? -5.022 21.906 5.367 1.00 76.06 585 PHE A C 1
ATOM 4732 O O . PHE A 1 585 ? -4.798 22.487 4.321 1.00 76.06 585 PHE A O 1
ATOM 4739 N N . VAL A 1 586 ? -4.630 20.644 5.556 1.00 67.75 586 VAL A N 1
ATOM 4740 C CA . VAL A 1 586 ? -3.848 19.866 4.580 1.00 67.75 586 VAL A CA 1
ATOM 4741 C C . VAL A 1 586 ? -4.579 19.731 3.252 1.00 67.75 586 VAL A C 1
ATOM 4743 O O . VAL A 1 586 ? -3.960 19.919 2.207 1.00 67.75 586 VAL A O 1
ATOM 4746 N N . LEU A 1 587 ? -5.886 19.456 3.281 1.00 62.78 587 LEU A N 1
ATOM 4747 C CA . LEU A 1 587 ? -6.699 19.408 2.070 1.00 62.78 587 LEU A CA 1
ATOM 4748 C C . LEU A 1 587 ? -6.746 20.767 1.366 1.00 62.78 587 LEU A C 1
ATOM 4750 O O . LEU A 1 587 ? -6.796 20.777 0.149 1.00 62.78 587 LEU A O 1
ATOM 4754 N N . TYR A 1 588 ? -6.729 21.888 2.092 1.00 58.22 588 TYR A N 1
ATOM 4755 C CA . TYR A 1 588 ? -6.942 23.232 1.542 1.00 58.22 588 TYR A CA 1
ATOM 4756 C C . TYR A 1 588 ? -5.647 23.981 1.175 1.00 58.22 588 TYR A C 1
ATOM 4758 O O . TYR A 1 588 ? -5.629 24.732 0.204 1.00 58.22 588 TYR A O 1
ATOM 4766 N N . THR A 1 589 ? -4.562 23.801 1.932 1.00 55.47 589 THR A N 1
ATOM 4767 C CA . THR A 1 589 ? -3.273 24.491 1.738 1.00 55.47 589 THR A CA 1
ATOM 4768 C C . THR A 1 589 ? -2.210 23.613 1.090 1.00 55.47 589 THR A C 1
ATOM 4770 O O . THR A 1 589 ? -1.273 24.145 0.498 1.00 55.47 589 THR A O 1
ATOM 4773 N N . GLY A 1 590 ? -2.332 22.286 1.198 1.00 50.59 590 GLY A N 1
ATOM 4774 C CA . GLY A 1 590 ? -1.504 21.353 0.441 1.00 50.59 590 GLY A CA 1
ATOM 4775 C C . GLY A 1 590 ? -1.842 21.421 -1.049 1.00 50.59 590 GLY A C 1
ATOM 4776 O O . GLY A 1 590 ? -2.936 21.830 -1.428 1.00 50.59 590 GLY A O 1
ATOM 4777 N N . LEU A 1 591 ? -0.906 20.997 -1.897 1.00 47.94 591 LEU A N 1
ATOM 4778 C CA . LEU A 1 591 ? -0.983 20.932 -3.367 1.00 47.94 591 LEU A CA 1
ATOM 4779 C C . LEU A 1 591 ? -2.324 20.439 -3.976 1.00 47.94 591 LEU A C 1
ATOM 4781 O O . LEU A 1 591 ? -2.569 20.695 -5.151 1.00 47.94 591 LEU A O 1
ATOM 4785 N N . PHE A 1 592 ? -3.203 19.799 -3.194 1.00 49.12 592 PHE A N 1
ATOM 4786 C CA . PHE A 1 592 ? -4.501 19.224 -3.569 1.00 49.12 592 PHE A CA 1
ATOM 4787 C C . PHE A 1 592 ? -5.450 20.151 -4.346 1.00 49.12 592 PHE A C 1
ATOM 4789 O O . PHE A 1 592 ? -6.173 19.657 -5.207 1.00 49.12 592 PHE A O 1
ATOM 4796 N N . PHE A 1 593 ? -5.440 21.469 -4.098 1.00 41.69 593 PHE A N 1
ATOM 4797 C CA . PHE A 1 593 ? -6.272 22.436 -4.842 1.00 41.69 593 PHE A CA 1
ATOM 4798 C C . PHE A 1 593 ? -5.499 23.496 -5.630 1.00 41.69 593 PHE A C 1
ATOM 4800 O O . PHE A 1 593 ? -6.116 24.196 -6.433 1.00 41.69 593 PHE A O 1
ATOM 4807 N N . ARG A 1 594 ? -4.167 23.607 -5.489 1.00 41.88 594 ARG A N 1
ATOM 4808 C CA . ARG A 1 594 ? -3.392 24.595 -6.271 1.00 41.88 594 ARG A CA 1
ATOM 4809 C C . ARG A 1 594 ? -3.466 24.342 -7.789 1.00 41.88 594 ARG A C 1
ATOM 4811 O O . ARG A 1 594 ? -3.276 25.283 -8.543 1.00 41.88 594 ARG A O 1
ATOM 4818 N N . GLY A 1 595 ? -3.787 23.118 -8.227 1.00 39.97 595 GLY A N 1
ATOM 4819 C CA . GLY A 1 595 ? -4.003 22.766 -9.641 1.00 39.97 595 GLY A CA 1
ATOM 4820 C C . GLY A 1 595 ? -5.464 22.575 -10.074 1.00 39.97 595 GLY A C 1
ATOM 4821 O O . GLY A 1 595 ? -5.699 22.200 -11.214 1.00 39.97 595 GLY A O 1
ATOM 4822 N N . VAL A 1 596 ? -6.442 22.779 -9.183 1.00 35.62 596 VAL A N 1
ATOM 4823 C CA . VAL A 1 596 ? -7.885 22.618 -9.492 1.00 35.62 596 VAL A CA 1
ATOM 4824 C C . VAL A 1 596 ? -8.576 23.979 -9.679 1.00 35.62 596 VAL A C 1
ATOM 4826 O O . VAL A 1 596 ? -9.698 24.046 -10.170 1.00 35.62 596 VAL A O 1
ATOM 4829 N N . PHE A 1 597 ? -7.895 25.074 -9.325 1.00 28.56 597 PHE A N 1
ATOM 4830 C CA . PHE A 1 597 ? -8.403 26.447 -9.423 1.00 28.56 597 PHE A CA 1
ATOM 4831 C C . PHE A 1 597 ? -7.504 27.403 -10.230 1.00 28.56 597 PHE A C 1
ATOM 4833 O O . PHE A 1 597 ? -7.632 28.616 -10.070 1.00 28.56 597 PHE A O 1
ATOM 4840 N N . PHE A 1 598 ? -6.640 26.890 -11.112 1.00 28.16 598 PHE A N 1
ATOM 4841 C CA . PHE A 1 598 ? -5.936 27.703 -12.111 1.00 28.16 598 PHE A CA 1
ATOM 4842 C C . PHE A 1 598 ? -6.046 27.102 -13.505 1.00 28.16 598 PHE A C 1
ATOM 4844 O O . PHE A 1 598 ? -5.821 25.875 -13.625 1.00 28.16 598 PHE A O 1
#

pLDDT: mean 83.58, std 16.75, range [28.16, 98.75]

Foldseek 3Di:
DVVVVVVVVVVVVVVVVLLLALVSLVVDPVSVVCLLQVLLVVLLVVVVVLLVVQCVLQVVDLCVQLCPDVPDPVFQFQFDFPDDFAFQDPCNQVQVVDCVQKDKFWDLPPQDFEFPQLCVQPVNLQFASRDHTTWRKSQAHYRNHGPHLPIWIKMKGHKGAAADQKKKWWKAFFDDDPVVPFDDAWKFKDFPNDTPDIDHHPNGSYIGMDMDGRNVRHGTIIMIMGTQGDHPDRRRSIMIIGDIGGDDPVRTDGADDDPPDADLSQLLLVCLLPLLCPSCQVPVSVNSRHDVDCLQSSLLSLLSPQLCVVCVNPSVCSSVSLLCLLSVLSSLLLSLLLLLLSVLSHRSVLSVLSSLLLLSSLCSSNSACLSVLNSLLSQLVSCVVVVNLQSNLCSLLSSCSNPVLSVLLLCLQLVCCCPPVVNVVSNVSSVCSCVVSQVSQVSSLSRNCVPQNCCSNVVDDPFFAAFQPQLVVLVVCLVVVNADPLCSVVSPLVVVLLVLLQVLLVVLCVQDPDSLSSSLNSLSRSLRRTHNVPDVSDVSNSSNSRSVNSSSSSSSQSNGPDDDDVCSVVSNVVSSVSSVVSSCCCCPSPPVCPSVPD

Secondary structure (DSSP, 8-state):
-HHHHHHHHHHHHHHHHHHT-HHHHHS-HHHHHHHHHHHHHHHHHHHHHHHHHHHHHTTT-HHHHTT--S--TT----EEESS-PPBSSTTTT-TTSS-TTEEEEESTTTT-SEEHHHHHHTS-TTT----SSEEEETTEETTTEE--S---EEEEEPPEE--SSEEEEEEEE----GGGTPPP-EEEEEETTEEEEEE---SEEEEEEEEEE-GGGTTSEEEEEEEE---SSGGG-SEEEEEEEE--TTTEEE----TT---HHHHHHHHHHSTT-GGGSS-GGGGGGT-SSHHHHTT-THHHHHHHHHTTT-GGGHHHHHHHHHHHHHHHHHHHHHHHHTTTT--GGGGGGGGG-HHHHHHHHTT-SHHHHHHHHHHHHHHHHTT-HHHHHHHHHHHHHH-TTHHHHHHHHHHIIIIII--HHHHHHHHGGGHHHHHHHHHHHHHTHHHHTTHHHH---TTB-STTHHHHHHHHHHHTT-S-GGGHHHHHHHHHHHHHHHHHHHHHHHH--SHHHHHHHHHHHHHHTB-IIIIISSHHHHHHHSHHHHHHHHHHHHT-SSPPPHHHHHHHHHHHHHHHHHHHHHHHHSTTTTTT--

Radius of gyration: 29.26 Å; chains: 1; bounding box: 85×50×85 Å